Protein 5NX5 (pdb70)

Radius of gyration: 23.82 Å; Cα contacts (8 Å, |Δi|>4): 743; chains: 2; bounding box: 53×67×58 Å

Secondary structure (DSSP, 8-state):
---TTHHHHHHHHHHHHHHTTSS-SHHHHHHHHHHTGGGHHHHHSTT--HHHHHHHHHHHHHHHHHHHHH--HHHHHHHHHHHHHHHHH-PPP-TTS-HHHHHHHHHHHHHHTT--HHHHHHHHHHHHHHHTHHHHHHHHHHH-PPPPHHHHHHHHHHHT-HHHHHHHHHHHHT----HHHHTSHHHHHHHHHHHHHHHHHHHHHHHHHHHH----HHHHHHHHH---HHHHHHHHHHHHHHHHHHHHHHHHTHHHHHHHHT--HHHHHHHHHHHHHHHHHHHHHH-/-----SS-----TTHHHHHHHHHHHHHHTT----GGG-GGGHHHHHSTT--HHHHHHHHHHHHHHHHHHHHH--HHHHHHHHHHHHHHHHHT---TTS-HHHHHHHHHHHHHHTT--HHHHHHHHHHHHHHHTHHHHHHHHHHH-PPPPHHHHHHHHHHHT-HHHHHHHHHHHHT----HHHHTSHHHHHHHHHHHHHHHHHHHHHHHHHHHHHT---HHHHHHHH---HHHHHHHHHHHHHHH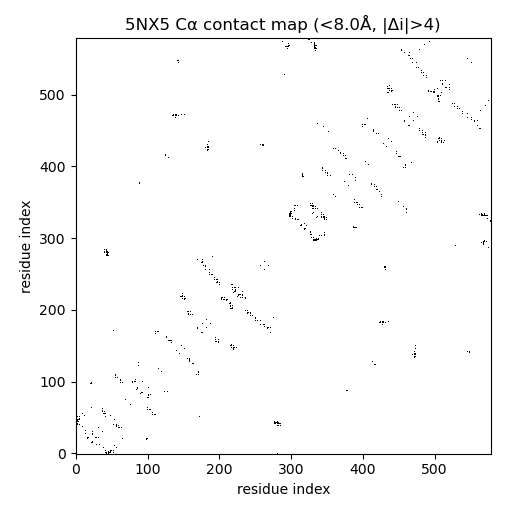HHHHHHHHTTHHHHHHHHT--HHHHHHHHHHHHHHHHHHHHHHH----

B-factor: mean 42.82, std 16.66, range [21.72, 228.96]

GO terms:
  GO:0000287 magnesium ion binding (F, IDA)
  GO:0045338 farnesyl diphosphate metabolic process (P, IDA)
  GO:0034008 R-linalool synthase activity (F, IDA)
  GO:0033383 geranyl diphosphate metabolic process (P, IDA)

InterPro domains:
  IPR008949 Isoprenoid synthase domain superfamily [G3DSA:1.10.600.10] (1-309)
  IPR008949 Isoprenoid synthase domain superfamily [SSF48576] (5-303)
  IPR034686 Terpene cyclase-like 2 [SFLDG01020] (6-313)

Structure (mmCIF, N/CA/C/O backbone):
data_5NX5
#
_entry.id   5NX5
#
_cell.length_a   139.370
_cell.length_b   139.370
_cell.length_c   86.060
_cell.angle_alpha   90.00
_cell.angle_beta   90.00
_cell.angle_gamma   90.00
#
_symmetry.space_group_name_H-M   'I 4'
#
loop_
_entity.id
_entity.type
_entity.pdbx_description
1 polymer 'Pentalenene synthase'
2 non-polymer 'MAGNESIUM ION'
3 non-polymer '(2Z)-2-fluoro-3,7-dimethylocta-2,6-dien-1-yl trihydrogen diphosphate'
4 non-polymer 'CHLORIDE ION'
5 non-polymer GLYCEROL
6 non-polymer 'PHOSPHATE ION'
7 water water
#
loop_
_atom_site.group_PDB
_atom_site.id
_atom_site.type_symbol
_atom_site.label_atom_id
_atom_site.label_alt_id
_atom_site.label_comp_id
_atom_site.label_asym_id
_atom_site.label_entity_id
_atom_site.label_seq_id
_atom_site.pdbx_PDB_ins_code
_atom_site.Cartn_x
_atom_site.Cartn_y
_atom_site.Cartn_z
_atom_site.occupancy
_atom_site.B_iso_or_equiv
_atom_site.auth_seq_id
_atom_site.auth_comp_id
_atom_site.auth_asym_id
_atom_site.auth_atom_id
_atom_site.pdbx_PDB_model_num
ATOM 1 N N . ARG A 1 13 ? -36.242 -40.869 -25.453 1.00 87.89 13 ARG A N 1
ATOM 2 C CA . ARG A 1 13 ? -34.841 -41.253 -25.541 1.00 82.03 13 ARG A CA 1
ATOM 3 C C . ARG A 1 13 ? -34.001 -40.477 -24.533 1.00 72.62 13 ARG A C 1
ATOM 4 O O . ARG A 1 13 ? -34.323 -39.333 -24.197 1.00 69.64 13 ARG A O 1
ATOM 6 N N . VAL A 1 14 ? -32.930 -41.108 -24.044 1.00 64.03 14 VAL A N 1
ATOM 7 C CA . VAL A 1 14 ? -31.949 -40.461 -23.176 1.00 58.42 14 VAL A CA 1
ATOM 8 C C . VAL A 1 14 ? -30.555 -40.821 -23.683 1.00 55.42 14 VAL A C 1
ATOM 9 O O . VAL A 1 14 ? -30.329 -41.912 -24.213 1.00 59.59 14 VAL A O 1
ATOM 11 N N . SER A 1 15 ? -29.623 -39.885 -23.566 1.00 49.96 15 SER A N 1
ATOM 12 C CA . SER A 1 15 ? -28.277 -40.172 -24.051 1.00 53.70 15 SER A CA 1
ATOM 13 C C . SER A 1 15 ? -27.686 -41.384 -23.319 1.00 55.47 15 SER A C 1
ATOM 14 O O . SER A 1 15 ? -27.823 -41.496 -22.095 1.00 53.47 15 SER A O 1
ATOM 17 N N . PRO A 1 16 ? -26.988 -42.289 -24.016 1.00 57.63 16 PRO A N 1
ATOM 18 C CA . PRO A 1 16 ? -26.375 -43.431 -23.307 1.00 59.94 16 PRO A CA 1
ATOM 19 C C . PRO A 1 16 ? -25.168 -43.046 -22.439 1.00 55.92 16 PRO A C 1
ATOM 20 O O . PRO A 1 16 ? -24.704 -43.872 -21.643 1.00 55.04 16 PRO A O 1
ATOM 24 N N . ASP A 1 17 ? -24.665 -41.821 -22.537 1.00 46.64 17 ASP 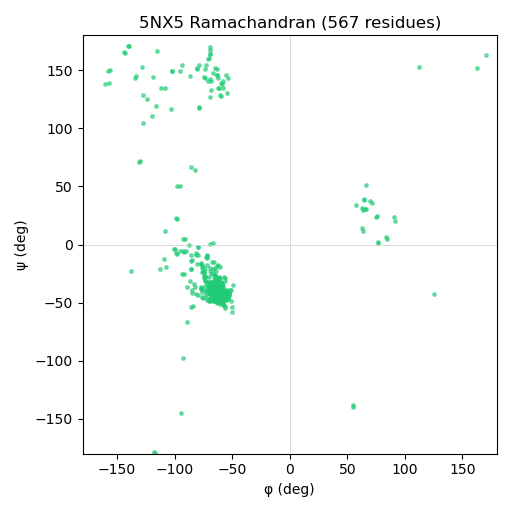A N 1
ATOM 25 C CA . ASP A 1 17 ? -23.469 -41.426 -21.792 1.00 44.41 17 ASP A CA 1
ATOM 26 C C . ASP A 1 17 ? -23.815 -40.667 -20.501 1.00 40.57 17 ASP A C 1
ATOM 27 O O . ASP A 1 17 ? -22.969 -39.950 -19.952 1.00 38.98 17 ASP A O 1
ATOM 32 N N . LEU A 1 18 ? -25.039 -40.835 -19.985 1.00 42.74 18 LEU A N 1
ATOM 33 C CA . LEU A 1 18 ? -25.502 -40.003 -18.879 1.00 41.10 18 LEU A CA 1
ATOM 34 C C . LEU A 1 18 ? -24.714 -40.256 -17.582 1.00 38.06 18 LEU A C 1
ATOM 35 O O . LEU A 1 18 ? -24.459 -39.324 -16.824 1.00 33.35 18 LEU A O 1
ATOM 40 N N . ALA A 1 19 ? -24.362 -41.502 -17.271 1.00 39.35 19 ALA A N 1
ATOM 41 C CA . ALA A 1 19 ? -23.733 -41.767 -15.971 1.00 40.58 19 ALA A CA 1
ATOM 42 C C . ALA A 1 19 ? -22.427 -40.988 -15.797 1.00 41.46 19 ALA A C 1
ATOM 43 O O . ALA A 1 19 ? -22.195 -40.353 -14.755 1.00 37.89 19 ALA A O 1
ATOM 45 N N . ARG A 1 20 ? -21.535 -41.055 -16.795 1.00 40.64 20 ARG A N 1
ATOM 46 C CA . ARG A 1 20 ? -20.289 -40.304 -16.711 1.00 37.43 20 ARG A CA 1
ATOM 47 C C . ARG A 1 20 ? -20.569 -38.809 -16.701 1.00 36.50 20 ARG A C 1
ATOM 48 O O . ARG A 1 20 ? -19.973 -38.050 -15.922 1.00 33.66 20 ARG A O 1
ATOM 56 N N . ALA A 1 21 ? -21.471 -38.365 -17.570 1.00 31.99 21 ALA A N 1
ATOM 57 C CA . ALA A 1 21 ? -21.739 -36.940 -17.675 1.00 28.90 21 ALA A CA 1
ATOM 58 C C . ALA A 1 21 ? -22.280 -36.387 -16.358 1.00 28.24 21 ALA A C 1
ATOM 59 O O . ALA A 1 21 ? -21.940 -35.268 -15.956 1.00 28.04 21 ALA A O 1
ATOM 61 N N . ARG A 1 22 ? -23.151 -37.141 -15.692 1.00 31.51 22 ARG A N 1
ATOM 62 C CA . ARG A 1 22 ? -23.715 -36.660 -14.433 1.00 32.68 22 ARG A CA 1
ATOM 63 C C . ARG A 1 22 ? -22.619 -36.451 -13.399 1.00 33.07 22 ARG A C 1
ATOM 64 O O . ARG A 1 22 ? -22.564 -35.407 -12.729 1.00 31.23 22 ARG A O 1
ATOM 72 N N . ALA A 1 23 ? -21.738 -37.443 -13.250 1.00 32.37 23 ALA A N 1
ATOM 73 C CA . ALA A 1 23 ? -20.690 -37.340 -12.240 1.00 33.51 23 ALA A CA 1
ATOM 74 C C . ALA A 1 23 ? -19.746 -36.189 -12.551 1.00 35.07 23 ALA A C 1
ATOM 75 O O . ALA A 1 23 ? -19.277 -35.486 -11.644 1.00 32.35 23 ALA A O 1
ATOM 77 N N . ARG A 1 24 ? -19.412 -36.012 -13.827 1.00 31.88 24 ARG A N 1
ATOM 78 C CA . ARG A 1 24 ? -18.565 -34.896 -14.220 1.00 31.47 24 ARG A CA 1
ATOM 79 C C . ARG A 1 24 ? -19.233 -33.558 -13.892 1.00 31.17 24 ARG A C 1
ATOM 80 O O . ARG A 1 24 ? -18.599 -32.648 -13.354 1.00 32.25 24 ARG A O 1
ATOM 88 N N . HIS A 1 25 ? -20.510 -33.420 -14.213 1.00 26.62 25 HIS A N 1
ATOM 89 C CA . HIS A 1 25 ? -21.192 -32.147 -13.986 1.00 28.69 25 HIS A CA 1
ATOM 90 C C . HIS A 1 25 ? -21.284 -31.799 -12.495 1.00 29.02 25 HIS A C 1
ATOM 91 O O . HIS A 1 25 ? -21.124 -30.639 -12.107 1.00 28.68 25 HIS A O 1
ATOM 98 N N . LEU A 1 26 ? -21.501 -32.789 -11.637 1.00 32.08 26 LEU A N 1
ATOM 99 C CA . LEU A 1 26 ? -21.496 -32.505 -10.207 1.00 34.89 26 LEU A CA 1
ATOM 100 C C . LEU A 1 26 ? -20.135 -31.992 -9.748 1.00 38.81 26 LEU A C 1
ATOM 101 O O . LEU A 1 26 ? -20.062 -31.129 -8.865 1.00 38.25 26 LEU A O 1
ATOM 106 N N . ASP A 1 27 ? -19.037 -32.511 -10.322 1.00 36.10 27 ASP A N 1
ATOM 107 C CA . ASP A 1 27 ? -17.724 -31.952 -10.008 1.00 37.35 27 ASP A CA 1
ATOM 108 C C . ASP A 1 27 ? -17.577 -30.542 -10.565 1.00 34.44 27 ASP A C 1
ATOM 109 O O . ASP A 1 27 ? -16.955 -29.684 -9.932 1.00 37.29 27 ASP A O 1
ATOM 114 N N . TRP A 1 28 ? -18.132 -30.296 -11.748 1.00 32.01 28 TRP A N 1
ATOM 115 C CA . TRP A 1 28 ? -17.996 -28.994 -12.402 1.00 32.02 28 TRP A CA 1
ATOM 116 C C . TRP A 1 28 ? -18.693 -27.887 -11.605 1.00 32.86 28 TRP A C 1
ATOM 117 O O . TRP A 1 28 ? -18.117 -26.808 -11.409 1.00 34.71 28 TRP A O 1
ATOM 128 N N . VAL A 1 29 ? -19.912 -28.137 -11.106 1.00 31.77 29 VAL A N 1
ATOM 129 C CA . VAL A 1 29 ? -20.594 -27.106 -10.307 1.00 30.03 29 VAL A CA 1
ATOM 130 C C . VAL A 1 29 ? -19.840 -26.843 -9.017 1.00 34.49 29 VAL A C 1
ATOM 131 O O . VAL A 1 29 ? -19.833 -25.714 -8.511 1.00 36.09 29 VAL A O 1
ATOM 135 N N . HIS A 1 30 ? -19.185 -27.861 -8.463 1.00 36.15 30 HIS A N 1
ATOM 136 C CA . HIS A 1 30 ? -18.333 -27.637 -7.309 1.00 36.40 30 HIS A CA 1
ATOM 137 C C . HIS A 1 30 ? -17.113 -26.802 -7.678 1.00 40.17 30 HIS A C 1
ATOM 138 O O . HIS A 1 30 ? -16.738 -25.870 -6.952 1.00 41.64 30 HIS A O 1
ATOM 145 N N . ALA A 1 31 ? -16.457 -27.149 -8.787 1.00 41.04 31 ALA A N 1
ATOM 146 C CA . ALA A 1 31 ? -15.253 -26.448 -9.228 1.00 45.48 31 ALA A CA 1
ATOM 147 C C . ALA A 1 31 ? -15.532 -25.007 -9.655 1.00 44.07 31 ALA A C 1
ATOM 148 O O . ALA A 1 31 ? -14.654 -24.146 -9.526 1.00 44.74 31 ALA A O 1
ATOM 150 N N . MET A 1 32 ? -16.709 -24.738 -10.205 1.00 35.12 32 MET A N 1
ATOM 151 C CA . MET A 1 32 ? -17.134 -23.388 -10.549 1.00 37.44 32 MET A CA 1
ATOM 152 C C . MET A 1 32 ? -17.640 -22.611 -9.339 1.00 37.19 32 MET A C 1
ATOM 153 O O . MET A 1 32 ? -17.986 -21.439 -9.483 1.00 38.18 32 MET A O 1
ATOM 158 N N . ASP A 1 33 ? -17.677 -23.237 -8.167 1.00 34.03 33 ASP A N 1
ATOM 159 C CA . ASP A 1 33 ? -18.119 -22.599 -6.923 1.00 37.75 33 ASP A CA 1
ATOM 160 C C . ASP A 1 33 ? -19.588 -22.188 -6.999 1.00 36.78 33 ASP A C 1
ATOM 161 O O . ASP A 1 33 ? -19.996 -21.195 -6.384 1.00 39.11 33 ASP A O 1
ATOM 166 N N . LEU A 1 34 ? -20.375 -22.939 -7.776 1.00 35.50 34 LEU A N 1
ATOM 167 C CA . LEU A 1 34 ? -21.812 -22.706 -7.898 1.00 36.63 34 LEU A CA 1
ATOM 168 C C . LEU A 1 34 ? -22.624 -23.463 -6.852 1.00 37.56 34 LEU A C 1
ATOM 169 O O . LEU A 1 34 ? -23.665 -22.982 -6.396 1.00 38.65 34 LEU A O 1
ATOM 174 N N . VAL A 1 35 ? -22.192 -24.669 -6.512 1.00 38.63 35 VAL A N 1
ATOM 175 C CA . VAL A 1 35 ? -22.893 -25.528 -5.557 1.00 38.43 35 VAL A CA 1
ATOM 176 C C . VAL A 1 35 ? -21.843 -25.928 -4.536 1.00 43.34 35 VAL A C 1
ATOM 177 O O . VAL A 1 35 ? -20.965 -26.738 -4.845 1.00 47.17 35 VAL A O 1
ATOM 181 N N . ARG A 1 36 ? -21.904 -25.327 -3.350 1.00 45.24 36 ARG A N 1
ATOM 182 C CA . ARG A 1 36 ? -20.887 -25.444 -2.307 1.00 55.04 36 ARG A CA 1
ATOM 183 C C . ARG A 1 36 ? -21.466 -26.113 -1.072 1.00 56.19 36 ARG A C 1
ATOM 184 O O . ARG A 1 36 ? -22.364 -25.557 -0.425 1.00 59.09 36 ARG A O 1
ATOM 186 N N . GLY A 1 37 ? -20.904 -27.243 -0.693 1.00 59.51 37 GLY A N 1
ATOM 187 C CA . GLY A 1 37 ? -21.282 -27.799 0.596 1.00 64.30 37 GLY A CA 1
ATOM 188 C C . GLY A 1 37 ? -22.064 -29.090 0.431 1.00 65.87 37 GLY A C 1
ATOM 189 O O . GLY A 1 37 ? -22.733 -29.321 -0.587 1.00 61.11 37 GLY A O 1
ATOM 190 N N . GLU A 1 38 ? -21.977 -29.951 1.448 1.00 72.19 38 GLU A N 1
ATOM 191 C CA . GLU A 1 38 ? -22.606 -31.264 1.350 1.00 67.23 38 GLU A CA 1
ATOM 192 C C . GLU A 1 38 ? -24.108 -31.135 1.142 1.00 59.24 38 GLU A C 1
ATOM 193 O O . GLU A 1 38 ? -24.678 -31.821 0.288 1.00 53.98 38 GLU A O 1
ATOM 196 N N . GLU A 1 39 ? -24.764 -30.251 1.895 1.00 54.75 39 GLU A N 1
ATOM 197 C CA . GLU A 1 39 ? -26.213 -30.129 1.772 1.00 60.25 39 GLU A CA 1
ATOM 198 C C . GLU A 1 39 ? -26.611 -29.635 0.384 1.00 52.58 39 GLU A C 1
ATOM 199 O O . GLU A 1 39 ? -27.465 -30.240 -0.281 1.00 51.10 39 GLU A O 1
ATOM 205 N N . ALA A 1 40 ? -25.971 -28.557 -0.099 1.00 52.81 40 ALA A N 1
ATOM 206 C CA . ALA A 1 40 ? -26.293 -28.042 -1.424 1.00 48.82 40 ALA A CA 1
ATOM 207 C C . ALA A 1 40 ? -26.017 -29.074 -2.505 1.00 46.39 40 ALA A C 1
ATOM 208 O O . ALA A 1 40 ? -26.789 -29.194 -3.467 1.00 38.79 40 ALA A O 1
ATOM 210 N N . ARG A 1 41 ? -24.910 -29.818 -2.383 1.00 45.55 41 ARG A N 1
ATOM 211 C CA . ARG A 1 41 ? -24.605 -30.824 -3.398 1.00 42.40 41 ARG A CA 1
ATOM 212 C C . ARG A 1 41 ? -25.697 -31.887 -3.442 1.00 39.40 41 ARG A C 1
ATOM 213 O O . ARG A 1 41 ? -26.162 -32.269 -4.530 1.00 39.52 41 ARG A O 1
ATOM 216 N N . ARG A 1 42 ? -26.124 -32.356 -2.267 1.00 43.63 42 ARG A N 1
ATOM 217 C CA . ARG A 1 42 ? -27.185 -33.358 -2.195 1.00 45.40 42 ARG A CA 1
ATOM 218 C C . ARG A 1 42 ? -28.493 -32.813 -2.768 1.00 44.32 42 ARG A C 1
ATOM 219 O O . ARG A 1 42 ? -29.131 -33.467 -3.596 1.00 41.50 42 ARG A O 1
ATOM 227 N N . ARG A 1 43 ? -28.891 -31.600 -2.357 1.00 41.45 43 ARG A N 1
ATOM 228 C CA . ARG A 1 43 ? -30.089 -30.979 -2.923 1.00 39.71 43 ARG A CA 1
ATOM 229 C C . ARG A 1 43 ? -30.007 -30.894 -4.444 1.00 37.37 43 ARG A C 1
ATOM 230 O O . ARG A 1 43 ? -30.972 -31.220 -5.153 1.00 35.80 43 ARG A O 1
ATOM 232 N N . TYR A 1 44 ? -28.871 -30.423 -4.964 1.00 32.46 44 TYR A N 1
ATOM 233 C CA . TYR A 1 44 ? -28.724 -30.263 -6.400 1.00 31.43 44 TYR A CA 1
ATOM 234 C C . TYR A 1 44 ? -28.799 -31.620 -7.107 1.00 34.37 44 TYR A C 1
ATOM 235 O O . TYR A 1 44 ? -29.497 -31.764 -8.123 1.00 32.95 44 TYR A O 1
ATOM 244 N N . GLU A 1 45 ? -28.137 -32.639 -6.556 1.00 36.24 45 GLU A N 1
ATOM 245 C CA . GLU A 1 45 ? -28.206 -33.958 -7.178 1.00 37.79 45 GLU A CA 1
ATOM 246 C C . GLU A 1 45 ? -29.643 -34.499 -7.134 1.00 38.01 45 GLU A C 1
ATOM 247 O O . GLU A 1 45 ? -30.138 -35.052 -8.125 1.00 37.29 45 GLU A O 1
ATOM 253 N N . PHE A 1 46 ? -30.342 -34.313 -6.009 1.00 34.73 46 PHE A N 1
ATOM 254 C CA . PHE A 1 46 ? -31.715 -34.814 -5.903 1.00 33.29 46 PHE A CA 1
ATOM 255 C C . PHE A 1 46 ? -32.625 -34.165 -6.933 1.00 35.15 46 PHE A C 1
ATOM 256 O O . PHE A 1 46 ? -33.610 -34.786 -7.356 1.00 40.50 46 PHE A O 1
ATOM 264 N N . SER A 1 47 ? -32.322 -32.929 -7.340 1.00 43.36 47 SER A N 1
ATOM 265 C CA . SER A 1 47 ? -33.174 -32.178 -8.260 1.00 41.03 47 SER A CA 1
ATOM 266 C C . SER A 1 47 ? -33.175 -32.750 -9.669 1.00 40.70 47 SER A C 1
ATOM 267 O O . SER A 1 47 ? -34.088 -32.436 -10.441 1.00 38.48 47 SER A O 1
ATOM 270 N N . CYS A 1 48 ? -32.163 -33.549 -10.029 1.00 41.90 48 CYS A N 1
ATOM 271 C CA . CYS A 1 48 ? -31.985 -34.162 -11.343 1.00 38.03 48 CYS A CA 1
ATOM 272 C C . CYS A 1 48 ? -31.806 -33.146 -12.442 1.00 39.33 48 CYS A C 1
ATOM 273 O O . CYS A 1 48 ? -31.912 -33.496 -13.625 1.00 36.12 48 CYS A O 1
ATOM 276 N N . VAL A 1 49 ? -31.540 -31.892 -12.080 1.00 37.97 49 VAL A N 1
ATOM 277 C CA . VAL A 1 49 ? -31.116 -30.918 -13.076 1.00 40.60 49 VAL A CA 1
ATOM 278 C C . VAL A 1 49 ? -29.874 -31.412 -13.803 1.00 37.79 49 VAL A C 1
ATOM 279 O O . VAL A 1 49 ? -29.666 -31.084 -14.968 1.00 38.30 49 VAL A O 1
ATOM 283 N N . ALA A 1 50 ? -29.036 -32.218 -13.144 1.00 51.42 50 ALA A N 1
ATOM 284 C CA . ALA A 1 50 ? -27.832 -32.731 -13.806 1.00 55.96 50 ALA A CA 1
ATOM 285 C C . ALA A 1 50 ? -28.138 -33.743 -14.917 1.00 52.32 50 ALA A C 1
ATOM 286 O O . ALA A 1 50 ? -27.196 -34.283 -15.506 1.00 50.14 50 ALA A O 1
ATOM 288 N N . ASP A 1 51 ? -29.415 -34.048 -15.181 1.00 48.75 51 ASP A N 1
ATOM 289 C CA . ASP A 1 51 ? -29.805 -35.052 -16.166 1.00 44.40 51 ASP A CA 1
ATOM 290 C C . ASP A 1 51 ? -30.515 -34.476 -17.382 1.00 42.09 51 ASP A C 1
ATOM 291 O O . ASP A 1 51 ? -30.564 -35.140 -18.418 1.00 40.89 51 ASP A O 1
ATOM 296 N N . ILE A 1 52 ? -31.092 -33.282 -17.274 1.00 39.37 52 ILE A N 1
ATOM 297 C CA . ILE A 1 52 ? -31.959 -32.812 -18.340 1.00 41.19 52 ILE A CA 1
ATOM 298 C C . ILE A 1 52 ? -31.207 -32.731 -19.662 1.00 37.78 52 ILE A C 1
ATOM 299 O O . ILE A 1 52 ? -31.796 -32.912 -20.732 1.00 37.57 52 ILE A O 1
ATOM 304 N N . GLY A 1 53 ? -29.914 -32.423 -19.625 1.00 34.90 53 GLY A N 1
ATOM 305 C CA . GLY A 1 53 ? -29.177 -32.310 -20.876 1.00 34.61 53 GLY A CA 1
ATOM 306 C C . GLY A 1 53 ? -29.219 -33.606 -21.665 1.00 34.73 53 GLY A C 1
ATOM 307 O O . GLY A 1 53 ? -29.222 -33.591 -22.893 1.00 34.64 53 GLY A O 1
ATOM 308 N N . ALA A 1 54 ? -29.245 -34.749 -20.971 1.00 30.81 54 ALA A N 1
ATOM 309 C CA . ALA A 1 54 ? -29.293 -36.027 -21.657 1.00 29.72 54 ALA A CA 1
ATOM 310 C C . ALA A 1 54 ? -30.676 -36.348 -22.204 1.00 32.86 54 ALA A C 1
ATOM 311 O O . ALA A 1 54 ? -30.792 -37.160 -23.127 1.00 35.24 54 ALA A O 1
ATOM 313 N N . TYR A 1 55 ? -31.730 -35.762 -21.632 1.00 32.90 55 TYR A N 1
ATOM 314 C CA . TYR A 1 55 ? -33.077 -35.956 -22.167 1.00 35.04 55 TYR A CA 1
ATOM 315 C C . TYR A 1 55 ? -33.331 -35.028 -23.359 1.00 30.24 55 TYR A C 1
ATOM 316 O O . TYR A 1 55 ? -33.994 -35.415 -24.333 1.00 31.84 55 TYR A O 1
ATOM 325 N N . GLY A 1 56 ? -32.896 -33.788 -23.231 1.00 30.39 56 GLY A N 1
ATOM 326 C CA . GLY A 1 56 ? -33.134 -32.769 -24.254 1.00 33.15 56 GLY A CA 1
ATOM 327 C C . GLY A 1 56 ? -32.279 -32.922 -25.495 1.00 29.93 56 GLY A C 1
ATOM 328 O O . GLY A 1 56 ? -32.687 -32.470 -26.574 1.00 29.64 56 GLY A O 1
ATOM 329 N N . TYR A 1 57 ? -31.125 -33.581 -25.370 1.00 27.43 57 TYR A N 1
ATOM 330 C CA . TYR A 1 57 ? -30.210 -33.818 -26.482 1.00 29.61 57 TYR A CA 1
ATOM 331 C C . TYR A 1 57 ? -29.846 -35.300 -26.486 1.00 26.85 57 TYR A C 1
ATOM 332 O O . TYR A 1 57 ? -28.716 -35.667 -26.153 1.00 28.21 57 TYR A O 1
ATOM 341 N N . PRO A 1 58 ? -30.788 -36.167 -26.862 1.00 29.84 58 PRO A N 1
ATOM 342 C CA . PRO A 1 58 ? -30.633 -37.599 -26.572 1.00 31.97 58 PRO A CA 1
ATOM 343 C C . PRO A 1 58 ? -29.586 -38.283 -27.431 1.00 33.93 58 PRO A C 1
ATOM 344 O O . PRO A 1 58 ? -29.253 -39.430 -27.159 1.00 30.24 58 PRO A O 1
ATOM 348 N N . HIS A 1 59 ? -29.082 -37.638 -28.469 1.00 30.49 59 HIS A N 1
ATOM 349 C CA . HIS A 1 59 ? -28.025 -38.235 -29.268 1.00 32.39 59 HIS A CA 1
ATOM 350 C C . HIS A 1 59 ? -26.643 -37.716 -28.885 1.00 31.89 59 HIS A C 1
ATOM 351 O O . HIS A 1 59 ? -25.648 -38.273 -29.355 1.00 33.15 59 HIS A O 1
ATOM 358 N N . ALA A 1 60 ? -26.562 -36.714 -28.011 1.00 29.94 60 ALA A N 1
ATOM 359 C CA . ALA A 1 60 ? -25.264 -36.193 -27.596 1.00 29.72 60 ALA A CA 1
ATOM 360 C C . ALA A 1 60 ? -24.575 -37.171 -26.649 1.00 32.57 60 ALA A C 1
ATOM 361 O O . ALA A 1 60 ? -25.215 -37.838 -25.827 1.00 29.43 60 ALA A O 1
ATOM 363 N N . THR A 1 61 ? -23.250 -37.264 -26.775 1.00 30.34 61 THR A N 1
ATOM 364 C CA . THR A 1 61 ? -22.419 -38.079 -25.917 1.00 28.19 61 THR A CA 1
ATOM 365 C C . THR A 1 61 ? -21.145 -37.306 -25.625 1.00 29.37 61 THR A C 1
ATOM 366 O O . THR A 1 61 ? -20.881 -36.272 -26.221 1.00 26.70 61 THR A O 1
ATOM 370 N N . GLY A 1 62 ? -20.356 -37.822 -24.704 1.00 28.12 62 GLY A N 1
ATOM 371 C CA . GLY A 1 62 ? -19.028 -37.265 -24.447 1.00 30.48 62 GLY A CA 1
ATOM 372 C C . GLY A 1 62 ? -19.049 -35.774 -24.122 1.00 26.80 62 GLY A C 1
ATOM 373 O O . GLY A 1 62 ? -19.907 -35.281 -23.372 1.00 27.08 62 GLY A O 1
ATOM 374 N N . ALA A 1 63 ? -18.060 -35.048 -24.676 1.00 27.66 63 ALA A N 1
ATOM 375 C CA . ALA A 1 63 ? -17.906 -33.611 -24.404 1.00 22.98 63 ALA A CA 1
ATOM 376 C C . ALA A 1 63 ? -19.113 -32.794 -24.867 1.00 26.27 63 ALA A C 1
ATOM 377 O O . ALA A 1 63 ? -19.451 -31.778 -24.241 1.00 26.26 63 ALA A O 1
ATOM 379 N N . ASP A 1 64 ? -19.743 -33.191 -25.967 1.00 26.12 64 ASP A N 1
ATOM 380 C CA . ASP A 1 64 ? -20.960 -32.512 -26.414 1.00 26.01 64 ASP A CA 1
ATOM 381 C C . ASP A 1 64 ? -22.053 -32.633 -25.363 1.00 26.19 64 ASP A C 1
ATOM 382 O O . ASP A 1 64 ? -22.717 -31.659 -25.035 1.00 24.37 64 ASP A O 1
ATOM 387 N N . LEU A 1 65 ? -22.261 -33.840 -24.834 1.00 26.38 65 LEU A N 1
ATOM 388 C CA . LEU A 1 65 ? -23.250 -34.028 -23.778 1.00 24.74 65 LEU A CA 1
ATOM 389 C C . LEU A 1 65 ? -22.873 -33.232 -22.523 1.00 27.93 65 LEU A C 1
ATOM 390 O O . LEU A 1 65 ? -23.734 -32.609 -21.876 1.00 26.37 65 LEU A O 1
ATOM 395 N N . ASP A 1 66 ? -21.589 -33.219 -22.162 1.00 23.71 66 ASP A N 1
ATOM 396 C CA . ASP A 1 66 ? -21.162 -32.422 -21.011 1.00 26.31 66 ASP A CA 1
ATOM 397 C C . ASP A 1 66 ? -21.580 -30.964 -21.160 1.00 24.64 66 ASP A C 1
ATOM 398 O O . ASP A 1 66 ? -21.961 -30.310 -20.178 1.00 25.75 66 ASP A O 1
ATOM 403 N N . LEU A 1 67 ? -21.414 -30.418 -22.359 1.00 23.08 67 LEU A N 1
ATOM 404 C CA . LEU A 1 67 ? -21.777 -29.039 -22.611 1.00 24.75 67 LEU A CA 1
ATOM 405 C C . LEU A 1 67 ? -23.269 -28.835 -22.426 1.00 26.25 67 LEU A C 1
ATOM 406 O O . LEU A 1 67 ? -23.693 -27.845 -21.806 1.00 25.40 67 LEU A O 1
ATOM 411 N N . CYS A 1 68 ? -24.081 -29.758 -22.950 1.00 24.97 68 CYS A N 1
ATOM 412 C CA . CYS A 1 68 ? -25.529 -29.648 -22.770 1.00 22.86 68 CYS A CA 1
ATOM 413 C C . CYS A 1 68 ? -25.891 -29.698 -21.306 1.00 23.82 68 CYS A C 1
ATOM 414 O O . CYS A 1 68 ? -26.706 -28.905 -20.822 1.00 25.22 68 CYS A O 1
ATOM 417 N N . VAL A 1 69 ? -25.301 -30.643 -20.579 1.00 25.37 69 VAL A N 1
ATOM 418 C CA . VAL A 1 69 ? -25.612 -30.782 -19.165 1.00 23.28 69 VAL A CA 1
ATOM 419 C C . VAL A 1 69 ? -25.176 -29.535 -18.407 1.00 24.82 69 VAL A C 1
ATOM 420 O O . VAL A 1 69 ? -25.920 -29.016 -17.561 1.00 24.57 69 VAL A O 1
ATOM 424 N N . ASP A 1 70 ? -23.967 -29.019 -18.706 1.00 24.63 70 ASP A N 1
ATOM 425 C CA . ASP A 1 70 ? -23.482 -27.849 -17.989 1.00 24.70 70 ASP A CA 1
ATOM 426 C C . ASP A 1 70 ? -24.358 -26.629 -18.267 1.00 22.46 70 ASP A C 1
ATOM 427 O O . ASP A 1 70 ? -24.661 -25.849 -17.345 1.00 23.89 70 ASP A O 1
ATOM 432 N N . VAL A 1 71 ? -24.736 -26.418 -19.522 1.00 24.38 71 VAL A N 1
ATOM 433 C CA . VAL A 1 71 ? -25.519 -25.233 -19.864 1.00 23.92 71 VAL A CA 1
ATOM 434 C C . VAL A 1 71 ? -26.890 -25.314 -19.208 1.00 23.57 71 VAL A C 1
ATOM 435 O O . VAL A 1 71 ? -27.384 -24.332 -18.635 1.00 24.36 71 VAL A O 1
ATOM 439 N N . LEU A 1 72 ? -27.550 -26.468 -19.315 1.00 25.44 72 LEU A N 1
ATOM 440 C CA . LEU A 1 72 ? -28.854 -26.605 -18.676 1.00 24.57 72 LEU A CA 1
ATOM 441 C C . LEU A 1 72 ? -28.749 -26.360 -17.177 1.00 25.53 72 LEU A C 1
ATOM 442 O O . LEU A 1 72 ? -29.569 -25.637 -16.583 1.00 26.15 72 LEU A O 1
ATOM 447 N N . GLY A 1 73 ? -27.758 -26.970 -16.535 1.00 25.75 73 GLY A N 1
ATOM 448 C CA . GLY A 1 73 ? -27.607 -26.782 -15.103 1.00 22.53 73 GLY A CA 1
ATOM 449 C C . GLY A 1 73 ? -27.333 -25.325 -14.755 1.00 23.72 73 GLY A C 1
ATOM 450 O O . GLY A 1 73 ? -27.908 -24.775 -13.804 1.00 25.52 73 GLY A O 1
ATOM 451 N N . TRP A 1 74 ? -26.512 -24.666 -15.573 1.00 22.96 74 TRP A N 1
ATOM 452 C CA . TRP A 1 74 ? -26.263 -23.233 -15.407 1.00 24.31 74 TRP A CA 1
ATOM 453 C C . TRP A 1 74 ? -27.568 -22.429 -15.441 1.00 23.83 74 TRP A C 1
ATOM 454 O O . TRP A 1 74 ? -27.770 -21.522 -14.614 1.00 26.67 74 TRP A O 1
ATOM 465 N N . THR A 1 75 ? -28.476 -22.733 -16.381 1.00 27.36 75 THR A N 1
ATOM 466 C CA . THR A 1 75 ? -29.711 -21.935 -16.427 1.00 26.53 75 THR A CA 1
ATOM 467 C C . THR A 1 75 ? -30.532 -22.145 -15.169 1.00 27.97 75 THR A C 1
ATOM 468 O O . THR A 1 75 ? -31.210 -21.217 -14.698 1.00 25.12 75 THR A O 1
ATOM 472 N N . PHE A 1 76 ? -30.499 -23.351 -14.590 1.00 25.00 76 PHE A N 1
ATOM 473 C CA . PHE A 1 76 ? -31.230 -23.557 -13.336 1.00 29.87 76 PHE A CA 1
ATOM 474 C C . PHE A 1 76 ? -30.588 -22.798 -12.194 1.00 27.47 76 PHE A C 1
ATOM 475 O O . PHE A 1 76 ? -31.274 -22.240 -11.306 1.00 31.30 76 PHE A O 1
ATOM 483 N N . LEU A 1 77 ? -29.271 -22.804 -12.161 1.00 25.77 77 LEU A N 1
ATOM 484 C CA . LEU A 1 77 ? -28.583 -22.130 -11.080 1.00 30.15 77 LEU A CA 1
ATOM 485 C C . LEU A 1 77 ? -28.691 -20.609 -11.209 1.00 28.33 77 LEU A C 1
ATOM 486 O O . LEU A 1 77 ? -28.794 -19.905 -10.195 1.00 32.11 77 LEU A O 1
ATOM 491 N N . PHE A 1 78 ? -28.735 -20.108 -12.431 1.00 26.89 78 PHE A N 1
ATOM 492 C CA . PHE A 1 78 ? -28.981 -18.685 -12.661 1.00 28.29 78 PHE A CA 1
ATOM 493 C C . PHE A 1 78 ? -30.369 -18.292 -12.160 1.00 28.96 78 PHE A C 1
ATOM 494 O O . PHE A 1 78 ? -30.541 -17.302 -11.415 1.00 30.87 78 PHE A O 1
ATOM 502 N N . ASP A 1 79 ? -31.373 -19.079 -12.549 1.00 32.03 79 ASP A N 1
ATOM 503 C CA . ASP A 1 79 ? -32.745 -18.866 -12.097 1.00 32.96 79 ASP A CA 1
ATOM 504 C C . ASP A 1 79 ? -32.830 -18.828 -10.573 1.00 37.78 79 ASP A C 1
ATOM 505 O O . ASP A 1 79 ? -33.576 -18.022 -10.007 1.00 38.56 79 ASP A O 1
ATOM 510 N N . ASP A 1 80 ? -32.069 -19.689 -9.892 1.00 35.67 80 ASP A N 1
ATOM 511 C CA . ASP A 1 80 ? -32.094 -19.737 -8.427 1.00 59.55 80 ASP A CA 1
ATOM 512 C C . ASP A 1 80 ? -31.644 -18.424 -7.780 1.00 44.03 80 ASP A C 1
ATOM 513 O O . ASP A 1 80 ? -32.038 -18.127 -6.638 1.00 40.37 80 ASP A O 1
ATOM 518 N N . GLN A 1 81 ? -30.788 -17.655 -8.460 1.00 45.94 81 GLN A N 1
ATOM 519 C CA . GLN A 1 81 ? -30.334 -16.357 -7.959 1.00 49.89 81 GLN A CA 1
ATOM 520 C C . GLN A 1 81 ? -31.492 -15.434 -7.623 1.00 50.11 81 GLN A C 1
ATOM 521 O O . GLN A 1 81 ? -31.496 -14.752 -6.589 1.00 53.27 81 GLN A O 1
ATOM 527 N N . PHE A 1 82 ? -32.469 -15.359 -8.517 1.00 51.63 82 PHE A N 1
ATOM 528 C CA . PHE A 1 82 ? -33.548 -14.397 -8.368 1.00 53.52 82 PHE A CA 1
ATOM 529 C C . PHE A 1 82 ? -34.531 -14.792 -7.273 1.00 62.97 82 PHE A C 1
ATOM 530 O O . PHE A 1 82 ? -35.221 -13.916 -6.742 1.00 67.17 82 PHE A O 1
ATOM 538 N N . ASP A 1 83 ? -34.589 -16.067 -6.898 1.00 85.31 83 ASP A N 1
ATOM 539 C CA . ASP A 1 83 ? -35.513 -16.521 -5.856 1.00 90.56 83 ASP A CA 1
ATOM 540 C C . ASP A 1 83 ? -34.859 -16.576 -4.473 1.00 87.47 83 ASP A C 1
ATOM 541 O O . ASP A 1 83 ? -33.864 -15.899 -4.214 1.00 82.14 83 ASP A O 1
ATOM 546 N N . ARG A 1 88 ? -30.627 -8.863 -2.530 1.00 78.36 88 ARG A N 1
ATOM 547 C CA . ARG A 1 88 ? -29.562 -9.138 -3.487 1.00 76.19 88 ARG A CA 1
ATOM 548 C C . ARG A 1 88 ? -30.069 -9.011 -4.929 1.00 75.96 88 ARG A C 1
ATOM 549 O O . ARG A 1 88 ? -29.650 -9.750 -5.830 1.00 77.30 88 ARG A O 1
ATOM 551 N N . GLU A 1 89 ? -30.972 -8.052 -5.143 1.00 68.20 89 GLU A N 1
ATOM 552 C CA . GLU A 1 89 ? -31.478 -7.792 -6.486 1.00 64.18 89 GLU A CA 1
ATOM 553 C C . GLU A 1 89 ? -30.455 -7.020 -7.314 1.00 59.27 89 GLU A C 1
ATOM 554 O O . GLU A 1 89 ? -30.310 -7.264 -8.519 1.00 56.00 89 GLU A O 1
ATOM 556 N N . ARG A 1 90 ? -29.757 -6.069 -6.682 1.00 60.91 90 ARG A N 1
ATOM 557 C CA . ARG A 1 90 ? -28.697 -5.345 -7.374 1.00 60.36 90 ARG A CA 1
ATOM 558 C C . ARG A 1 90 ? -27.592 -6.287 -7.831 1.00 57.39 90 ARG A C 1
ATOM 559 O O . ARG A 1 90 ? -27.008 -6.079 -8.899 1.00 56.69 90 ARG A O 1
ATOM 561 N N . ASP A 1 91 ? -27.302 -7.335 -7.051 1.00 53.94 91 ASP A N 1
ATOM 562 C CA . ASP A 1 91 ? -26.287 -8.306 -7.459 1.00 53.53 91 ASP A CA 1
ATOM 563 C C . ASP A 1 91 ? -26.707 -9.033 -8.732 1.00 49.54 91 ASP A C 1
ATOM 564 O O . ASP A 1 91 ? -25.913 -9.186 -9.671 1.00 45.88 91 ASP A O 1
ATOM 569 N N . ALA A 1 92 ? -27.958 -9.497 -8.784 1.00 47.77 92 ALA A N 1
ATOM 570 C CA . ALA A 1 92 ? -28.412 -10.204 -9.975 1.00 46.43 92 ALA A CA 1
ATOM 571 C C . ALA A 1 92 ? -28.391 -9.291 -11.200 1.00 41.06 92 ALA A C 1
ATOM 572 O O . ALA A 1 92 ? -28.028 -9.728 -12.298 1.00 38.39 92 ALA A O 1
ATOM 574 N N . LEU A 1 93 ? -28.802 -8.032 -11.044 1.00 44.66 93 LEU A N 1
ATOM 575 C CA . LEU A 1 93 ? -28.750 -7.098 -12.166 1.00 48.24 93 LEU A CA 1
ATOM 576 C C . LEU A 1 93 ? -27.318 -6.837 -12.607 1.00 46.81 93 LEU A C 1
ATOM 577 O O . LEU A 1 93 ? -27.045 -6.681 -13.804 1.00 44.23 93 LEU A O 1
ATOM 582 N N . ALA A 1 94 ? -26.391 -6.760 -11.652 1.00 45.05 94 ALA A N 1
ATOM 583 C CA . ALA A 1 94 ? -24.988 -6.593 -12.013 1.00 42.33 94 ALA A CA 1
ATOM 584 C C . ALA A 1 94 ? -24.498 -7.772 -12.837 1.00 38.23 94 ALA A C 1
ATOM 585 O O . ALA A 1 94 ? -23.719 -7.601 -13.781 1.00 40.47 94 ALA A O 1
ATOM 587 N N . VAL A 1 95 ? -24.972 -8.977 -12.526 1.00 36.73 95 VAL A N 1
ATOM 588 C CA . VAL A 1 95 ? -24.579 -10.139 -13.320 1.00 34.84 95 VAL A CA 1
ATOM 589 C C . VAL A 1 95 ? -25.123 -10.043 -14.740 1.00 36.66 95 VAL A C 1
ATOM 590 O O . VAL A 1 95 ? -24.412 -10.338 -15.722 1.00 33.04 95 VAL A O 1
ATOM 594 N N . CYS A 1 96 ? -26.387 -9.624 -14.885 1.00 34.03 96 CYS A N 1
ATOM 595 C CA . CYS A 1 96 ? -26.948 -9.478 -16.217 1.00 33.64 96 CYS A CA 1
ATOM 596 C C . CYS A 1 96 ? -26.110 -8.531 -17.063 1.00 34.10 96 CYS A C 1
ATOM 597 O O . CYS A 1 96 ? -25.921 -8.772 -18.270 1.00 30.99 96 CYS A O 1
ATOM 600 N N . ALA A 1 97 ? -25.653 -7.418 -16.464 1.00 33.09 97 ALA A N 1
ATOM 601 C CA . ALA A 1 97 ? -24.863 -6.428 -17.195 1.00 34.26 97 ALA A CA 1
ATOM 602 C C . ALA A 1 97 ? -23.485 -6.976 -17.550 1.00 32.56 97 ALA A C 1
ATOM 603 O O . ALA A 1 97 ? -23.002 -6.761 -18.673 1.00 34.51 97 ALA A O 1
ATOM 605 N N . GLU A 1 98 ? -22.837 -7.693 -16.618 1.00 37.42 98 GLU A N 1
ATOM 606 C CA . GLU A 1 98 ? -21.516 -8.247 -16.921 1.00 38.46 98 GLU A CA 1
ATOM 607 C C . GLU A 1 98 ? -21.618 -9.311 -18.014 1.00 35.06 98 GLU A C 1
ATOM 608 O O . GLU A 1 98 ? -20.771 -9.361 -18.920 1.00 33.51 98 GLU A O 1
ATOM 614 N N . LEU A 1 99 ? -22.632 -10.169 -17.938 1.00 29.67 99 LEU A N 1
ATOM 615 C CA . LEU A 1 99 ? -22.834 -11.183 -18.977 1.00 31.54 99 LEU A CA 1
ATOM 616 C C . LEU A 1 99 ? -23.169 -10.553 -20.330 1.00 30.85 99 LEU A C 1
ATOM 617 O O . LEU A 1 99 ? -22.717 -11.034 -21.385 1.00 27.78 99 LEU A O 1
ATOM 622 N N . THR A 1 100 ? -23.990 -9.501 -20.323 1.00 29.79 100 THR A N 1
ATOM 623 C CA . THR A 1 100 ? -24.303 -8.823 -21.572 1.00 32.59 100 THR A CA 1
ATOM 624 C C . THR A 1 100 ? -23.024 -8.292 -22.214 1.00 31.29 100 THR A C 1
ATOM 625 O O . THR A 1 100 ? -22.827 -8.433 -23.425 1.00 32.19 100 THR A O 1
ATOM 629 N N . ASP A 1 101 ? -22.153 -7.682 -21.419 1.00 34.86 101 ASP A N 1
ATOM 630 C CA . ASP A 1 101 ? -20.925 -7.110 -21.972 1.00 37.59 101 ASP A CA 1
ATOM 631 C C . ASP A 1 101 ? -19.996 -8.197 -22.496 1.00 35.49 101 ASP A C 1
ATOM 632 O O . ASP A 1 101 ? -19.382 -8.026 -23.550 1.00 37.98 101 ASP A O 1
ATOM 637 N N . LEU A 1 102 ? -19.871 -9.302 -21.760 1.00 32.79 102 LEU A N 1
ATOM 638 C CA . LEU A 1 102 ? -19.068 -10.442 -22.194 1.00 33.94 102 LEU A CA 1
ATOM 639 C C . LEU A 1 102 ? -19.535 -10.952 -23.552 1.00 33.32 102 LEU A C 1
ATOM 640 O O . LEU A 1 102 ? -18.719 -11.238 -24.439 1.00 34.80 102 LEU A O 1
ATOM 645 N N . LEU A 1 103 ? -20.851 -11.065 -23.727 1.00 28.84 103 LEU A N 1
ATOM 646 C CA . LEU A 1 103 ? -21.404 -11.576 -24.974 1.00 27.29 103 LEU A CA 1
ATOM 647 C C . LEU A 1 103 ? -21.255 -10.563 -26.102 1.00 27.59 103 LEU A C 1
ATOM 648 O O . LEU A 1 103 ? -20.798 -10.904 -27.193 1.00 29.16 103 LEU A O 1
ATOM 653 N N . TRP A 1 104 ? -21.628 -9.298 -25.845 1.00 26.34 104 TRP A N 1
ATOM 654 C CA . TRP A 1 104 ? -21.601 -8.262 -26.876 1.00 27.82 104 TRP A CA 1
ATOM 655 C C . TRP A 1 104 ? -20.181 -7.893 -27.294 1.00 30.44 104 TRP A C 1
ATOM 656 O O . TRP A 1 104 ? -19.923 -7.604 -28.476 1.00 31.47 104 TRP A O 1
ATOM 667 N N . LYS A 1 105 ? -19.285 -7.770 -26.311 1.00 36.45 105 LYS A N 1
ATOM 668 C CA . LYS A 1 105 ? -17.948 -7.243 -26.531 1.00 40.14 105 LYS A CA 1
ATOM 669 C C . LYS A 1 105 ? -16.832 -8.272 -26.439 1.00 40.34 105 LYS A C 1
ATOM 670 O O . LYS A 1 105 ? -15.725 -7.983 -26.903 1.00 43.88 105 LYS A O 1
ATOM 676 N N . GLY A 1 106 ? -17.102 -9.468 -25.943 1.00 45.31 106 GLY A N 1
ATOM 677 C CA . GLY A 1 106 ? -16.065 -10.450 -25.668 1.00 48.27 106 GLY A CA 1
ATOM 678 C C . GLY A 1 106 ? -15.249 -10.152 -24.422 1.00 53.91 106 GLY A C 1
ATOM 679 O O . GLY A 1 106 ? -14.143 -10.677 -24.286 1.00 53.37 106 GLY A O 1
ATOM 680 N N . THR A 1 107 ? -15.788 -9.389 -23.462 1.00 46.40 107 THR A N 1
ATOM 681 C CA . THR A 1 107 ? -15.023 -9.054 -22.277 1.00 53.26 107 THR A CA 1
ATOM 682 C C . THR A 1 107 ? -14.864 -10.295 -21.424 1.00 54.87 107 THR A C 1
ATOM 683 O O . THR A 1 107 ? -15.789 -11.093 -21.294 1.00 54.04 107 THR A O 1
ATOM 687 N N . ALA A 1 108 ? -13.678 -10.455 -20.840 1.00 59.21 108 ALA A N 1
ATOM 688 C CA . ALA A 1 108 ? -13.355 -11.695 -20.144 1.00 56.78 108 ALA A CA 1
ATOM 689 C C . ALA A 1 108 ? -13.830 -11.643 -18.699 1.00 51.56 108 ALA A C 1
ATOM 690 O O . ALA A 1 108 ? -13.798 -10.582 -18.054 1.00 49.03 108 ALA A O 1
ATOM 691 N N . ALA A 1 109 ? -14.273 -12.794 -18.202 1.00 59.16 109 ALA A N 1
ATOM 692 C CA . ALA A 1 109 ? -14.428 -12.974 -16.768 1.00 60.68 109 ALA A CA 1
ATOM 693 C C . ALA A 1 109 ? -13.093 -12.733 -16.082 1.00 64.58 109 ALA A C 1
ATOM 694 O O . ALA A 1 109 ? -12.038 -13.097 -16.602 1.00 68.61 109 ALA A O 1
ATOM 696 N N . THR A 1 110 ? -13.140 -12.079 -14.930 1.00 62.07 110 THR A N 1
ATOM 697 C CA . THR A 1 110 ? -11.964 -11.743 -14.153 1.00 65.42 110 THR A CA 1
ATOM 698 C C . THR A 1 110 ? -12.044 -12.449 -12.810 1.00 65.91 110 THR A C 1
ATOM 699 O O . THR A 1 110 ? -12.987 -13.205 -12.530 1.00 64.73 110 THR A O 1
ATOM 703 N N . ALA A 1 111 ? -11.020 -12.207 -11.989 1.00 62.93 111 ALA A N 1
ATOM 704 C CA . ALA A 1 111 ? -10.994 -12.782 -10.652 1.00 64.47 111 ALA A CA 1
ATOM 705 C C . ALA A 1 111 ? -12.072 -12.176 -9.771 1.00 64.10 111 ALA A C 1
ATOM 706 O O . ALA A 1 111 ? -12.543 -12.831 -8.834 1.00 66.28 111 ALA A O 1
ATOM 707 N N . ALA A 1 112 ? -12.499 -10.947 -10.077 1.00 61.55 112 ALA A N 1
ATOM 708 C CA . ALA A 1 112 ? -13.586 -10.315 -9.346 1.00 62.00 112 ALA A CA 1
ATOM 709 C C . ALA A 1 112 ? -14.955 -10.775 -9.845 1.00 58.01 112 ALA A C 1
ATOM 710 O O . ALA A 1 112 ? -15.967 -10.451 -9.208 1.00 57.71 112 ALA A O 1
ATOM 711 N N . SER A 1 113 ? -15.013 -11.512 -10.960 1.00 51.95 113 SER A N 1
ATOM 712 C CA . SER A 1 113 ? -16.298 -11.951 -11.491 1.00 48.32 113 SER A CA 1
ATOM 713 C C . SER A 1 113 ? -16.924 -12.972 -10.538 1.00 46.47 113 SER A C 1
ATOM 714 O O . SER A 1 113 ? -16.222 -13.843 -10.011 1.00 46.27 113 SER A O 1
ATOM 717 N N . PRO A 1 114 ? -18.236 -12.927 -10.334 1.00 41.32 114 PRO A N 1
ATOM 718 C CA . PRO A 1 114 ? -18.895 -13.941 -9.487 1.00 44.11 114 PRO A CA 1
ATOM 719 C C . PRO A 1 114 ? -18.946 -15.309 -10.151 1.00 37.50 114 PRO A C 1
ATOM 720 O O . PRO A 1 114 ? -18.859 -15.439 -11.378 1.00 33.73 114 PRO A O 1
ATOM 724 N N . PRO A 1 115 ? -19.115 -16.369 -9.363 1.00 38.15 115 PRO A N 1
ATOM 725 C CA . PRO A 1 115 ? -19.113 -17.719 -9.949 1.00 39.08 115 PRO A CA 1
ATOM 726 C C . PRO A 1 115 ? -20.046 -17.897 -11.134 1.00 36.40 115 PRO A C 1
ATOM 727 O O . PRO A 1 115 ? -19.701 -18.562 -12.126 1.00 32.56 115 PRO A O 1
ATOM 731 N N . ILE A 1 116 ? -21.229 -17.289 -11.080 1.00 32.47 116 ILE A N 1
ATOM 732 C CA . ILE A 1 116 ? -22.191 -17.514 -12.156 1.00 31.29 116 ILE A CA 1
ATOM 733 C C . ILE A 1 116 ? -21.675 -16.962 -13.486 1.00 29.37 116 ILE A C 1
ATOM 734 O O . ILE A 1 116 ? -21.959 -17.519 -14.561 1.00 28.71 116 ILE A O 1
ATOM 739 N N . VAL A 1 117 ? -20.890 -15.891 -13.449 1.00 31.11 117 VAL A N 1
ATOM 740 C CA . VAL A 1 117 ? -20.288 -15.334 -14.670 1.00 26.99 117 VAL A CA 1
ATOM 741 C C . VAL A 1 117 ? -19.120 -16.208 -15.151 1.00 28.51 117 VAL A C 1
ATOM 742 O O . VAL A 1 117 ? -18.955 -16.450 -16.346 1.00 30.22 117 VAL A O 1
ATOM 746 N N . VAL A 1 118 ? -18.234 -16.601 -14.231 1.00 29.44 118 VAL A N 1
ATOM 747 C CA . VAL A 1 118 ? -17.127 -17.488 -14.578 1.00 31.24 118 VAL A CA 1
ATOM 748 C C . VAL A 1 118 ? -17.663 -18.745 -15.244 1.00 31.21 118 VAL A C 1
ATOM 749 O O . VAL A 1 118 ? -17.125 -19.221 -16.255 1.00 29.00 118 VAL A O 1
ATOM 753 N N . ALA A 1 119 ? -18.731 -19.308 -14.679 1.00 27.37 119 ALA A N 1
ATOM 754 C CA . ALA A 1 119 ? -19.290 -20.549 -15.217 1.00 28.23 119 ALA A CA 1
ATOM 755 C C . ALA A 1 119 ? -19.948 -20.330 -16.574 1.00 27.03 119 ALA A C 1
ATOM 756 O O . ALA A 1 119 ? -19.835 -21.178 -17.473 1.00 24.46 119 ALA A O 1
ATOM 758 N N . PHE A 1 120 ? -20.634 -19.206 -16.767 1.00 29.00 120 PHE A N 1
ATOM 759 C CA . PHE A 1 120 ? -21.211 -18.956 -18.083 1.00 27.62 120 PHE A CA 1
ATOM 760 C C . PHE A 1 120 ? -20.124 -18.866 -19.139 1.00 27.80 120 PHE A C 1
ATOM 761 O O . PHE A 1 120 ? -20.229 -19.478 -20.202 1.00 27.50 120 PHE A O 1
ATOM 769 N N . SER A 1 121 ? -19.059 -18.131 -18.842 1.00 26.92 121 SER A N 1
ATOM 770 C CA . SER A 1 121 ? -17.966 -17.989 -19.793 1.00 27.82 121 SER A CA 1
ATOM 771 C C . SER A 1 121 ? -17.343 -19.345 -20.117 1.00 29.23 121 SER A C 1
ATOM 772 O O . SER A 1 121 ? -16.979 -19.618 -21.263 1.00 28.23 121 SER A O 1
ATOM 775 N N . ASP A 1 122 ? -17.206 -20.204 -19.109 1.00 26.85 122 ASP A N 1
ATOM 776 C CA . ASP A 1 122 ? -16.703 -21.558 -19.331 1.00 27.41 122 ASP A CA 1
ATOM 777 C C . ASP A 1 122 ? -17.582 -22.321 -20.330 1.00 29.08 122 ASP A C 1
ATOM 778 O O . ASP A 1 122 ? -17.070 -23.015 -21.224 1.00 28.64 122 ASP A O 1
ATOM 783 N N . CYS A 1 123 ? -18.908 -22.226 -20.171 1.00 25.70 123 CYS A N 1
ATOM 784 C CA . CYS A 1 123 ? -19.844 -22.815 -21.129 1.00 25.21 123 CYS A CA 1
ATOM 785 C C . CYS A 1 123 ? -19.740 -22.151 -22.488 1.00 25.92 123 CYS A C 1
ATOM 786 O O . CYS A 1 123 ? -19.720 -22.825 -23.514 1.00 26.09 123 CYS A O 1
ATOM 789 N N . TRP A 1 124 ? -19.691 -20.823 -22.522 1.00 24.74 124 TRP A N 1
ATOM 790 C CA . TRP A 1 124 ? -19.784 -20.115 -23.796 1.00 27.59 124 TRP A CA 1
ATOM 791 C C . TRP A 1 124 ? -18.547 -20.330 -24.663 1.00 27.63 124 TRP A C 1
ATOM 792 O O . TRP A 1 124 ? -18.655 -20.415 -25.895 1.00 26.15 124 TRP A O 1
ATOM 803 N N . GLU A 1 125 ? -17.363 -20.416 -24.060 1.00 26.53 125 GLU A N 1
ATOM 804 C CA . GLU A 1 125 ? -16.178 -20.661 -24.872 1.00 30.12 125 GLU A CA 1
ATOM 805 C C . GLU A 1 125 ? -16.268 -22.016 -25.571 1.00 31.64 125 GLU A C 1
ATOM 806 O O . GLU A 1 125 ? -15.825 -22.163 -26.712 1.00 27.60 125 GLU A O 1
ATOM 812 N N . ARG A 1 126 ? -16.857 -23.011 -24.913 1.00 25.17 126 ARG A N 1
ATOM 813 C CA . ARG A 1 126 ? -17.092 -24.301 -25.582 1.00 27.29 126 ARG A CA 1
ATOM 814 C C . ARG A 1 126 ? -18.222 -24.210 -26.607 1.00 25.00 126 ARG A C 1
ATOM 815 O O . ARG A 1 126 ? -18.130 -24.790 -27.693 1.00 23.97 126 ARG A O 1
ATOM 823 N N . MET A 1 127 ? -19.286 -23.488 -26.280 1.00 23.97 127 MET A N 1
ATOM 824 C CA . MET A 1 127 ? -20.462 -23.433 -27.135 1.00 26.10 127 MET A CA 1
ATOM 825 C C . MET A 1 127 ? -20.202 -22.686 -28.435 1.00 27.00 127 MET A C 1
ATOM 826 O O . MET A 1 127 ? -20.689 -23.096 -29.495 1.00 25.74 127 MET A O 1
ATOM 831 N N . ARG A 1 128 ? -19.381 -21.630 -28.407 1.00 23.20 128 ARG A N 1
ATOM 832 C CA . ARG A 1 128 ? -19.137 -20.884 -29.638 1.00 28.04 128 ARG A CA 1
ATOM 833 C C . ARG A 1 128 ? -18.032 -21.496 -30.489 1.00 28.10 128 ARG A C 1
ATOM 834 O O . ARG A 1 128 ? -17.862 -21.088 -31.644 1.00 27.71 128 ARG A O 1
ATOM 842 N N . ALA A 1 129 ? -17.257 -22.426 -29.935 1.00 26.13 129 ALA A N 1
ATOM 843 C CA . ALA A 1 129 ? -16.147 -23.022 -30.665 1.00 27.58 129 ALA A CA 1
ATOM 844 C C . ALA A 1 129 ? -16.670 -23.759 -31.893 1.00 30.16 129 ALA A C 1
ATOM 845 O O . ALA A 1 129 ? -17.693 -24.449 -31.817 1.00 30.04 129 ALA A O 1
ATOM 847 N N . GLY A 1 130 ? -15.998 -23.546 -33.024 1.00 27.46 130 GLY A N 1
ATOM 848 C CA . GLY A 1 130 ? -16.319 -24.183 -34.287 1.00 30.04 130 GLY A CA 1
ATOM 849 C C . GLY A 1 130 ? -17.531 -23.622 -35.014 1.00 30.87 130 GLY A C 1
ATOM 850 O O . GLY A 1 130 ? -17.874 -24.138 -36.077 1.00 33.34 130 GLY A O 1
ATOM 851 N N . MET A 1 131 ? -18.174 -22.583 -34.491 1.00 30.59 131 MET A N 1
ATOM 852 C CA . MET A 1 131 ? -19.367 -22.005 -35.083 1.00 29.46 131 MET A CA 1
ATOM 853 C C . MET A 1 131 ? -19.015 -20.724 -35.823 1.00 32.85 131 MET A C 1
ATOM 854 O O . MET A 1 131 ? -18.075 -20.014 -35.455 1.00 31.25 131 MET A O 1
ATOM 859 N N . SER A 1 132 ? -19.773 -20.441 -36.886 1.00 30.50 132 SER A N 1
ATOM 860 C CA . SER A 1 132 ? -19.494 -19.305 -37.746 1.00 32.08 132 SER A CA 1
ATOM 861 C C . SER A 1 132 ? -19.770 -17.961 -37.051 1.00 28.92 132 SER A C 1
ATOM 862 O O . SER A 1 132 ? -20.442 -17.866 -36.031 1.00 28.95 132 SER A O 1
ATOM 865 N N . ASP A 1 133 ? -19.225 -16.893 -37.647 1.00 30.38 133 ASP A N 1
ATOM 866 C CA . ASP A 1 133 ? -19.538 -15.557 -37.135 1.00 30.65 133 ASP A CA 1
ATOM 867 C C . ASP A 1 133 ? -21.039 -15.297 -37.199 1.00 31.32 133 ASP A C 1
ATOM 868 O O . ASP A 1 133 ? -21.613 -14.701 -36.284 1.00 29.99 133 ASP A O 1
ATOM 873 N N . ALA A 1 134 ? -21.703 -15.772 -38.257 1.00 30.38 134 ALA A N 1
ATOM 874 C CA . ALA A 1 134 ? -23.147 -15.533 -38.369 1.00 30.00 134 ALA A CA 1
ATOM 875 C C . ALA A 1 134 ? -23.915 -16.217 -37.247 1.00 28.21 134 ALA A C 1
ATOM 876 O O . ALA A 1 134 ? -24.804 -15.625 -36.622 1.00 27.68 134 ALA A O 1
ATOM 878 N N . TRP A 1 135 ? -23.610 -17.484 -37.001 1.00 27.41 135 TRP A N 1
ATOM 879 C CA . TRP A 1 135 ? -24.244 -18.203 -35.902 1.00 26.85 135 TRP A CA 1
ATOM 880 C C . TRP A 1 135 ? -23.947 -17.532 -34.569 1.00 27.26 135 TRP A C 1
ATOM 881 O O . TRP A 1 135 ? -24.829 -17.409 -33.722 1.00 24.58 135 TRP A O 1
ATOM 892 N N . ARG A 1 136 ? -22.700 -17.096 -34.357 1.00 28.53 136 ARG A N 1
ATOM 893 C CA . ARG A 1 136 ? -22.372 -16.431 -33.104 1.00 25.78 136 ARG A CA 1
ATOM 894 C C . ARG A 1 136 ? -23.194 -15.165 -32.916 1.00 27.00 136 ARG A C 1
ATOM 895 O O . ARG A 1 136 ? -23.667 -14.888 -31.819 1.00 28.60 136 ARG A O 1
ATOM 903 N N . ARG A 1 137 ? -23.409 -14.402 -33.987 1.00 28.54 137 ARG A N 1
ATOM 904 C CA . ARG A 1 137 ? -24.130 -13.136 -33.867 1.00 29.15 137 ARG A CA 1
ATOM 905 C C . ARG A 1 137 ? -25.588 -13.371 -33.482 1.00 31.63 137 ARG A C 1
ATOM 906 O O . ARG A 1 137 ? -26.116 -12.707 -32.577 1.00 29.97 137 ARG A O 1
ATOM 914 N N . ARG A 1 138 ? -26.253 -14.343 -34.114 1.00 27.72 138 ARG A N 1
ATOM 915 C CA . ARG A 1 138 ? -27.654 -14.559 -33.772 1.00 29.28 138 ARG A CA 1
ATOM 916 C C . ARG A 1 138 ? -27.783 -15.218 -32.410 1.00 28.95 138 ARG A C 1
ATOM 917 O O . ARG A 1 138 ? -28.729 -14.922 -31.669 1.00 26.67 138 ARG A O 1
ATOM 925 N N . THR A 1 139 ? -26.806 -16.034 -32.021 1.00 25.06 139 THR A N 1
ATOM 926 C CA . THR A 1 139 ? -26.872 -16.716 -30.742 1.00 25.92 139 THR A CA 1
ATOM 927 C C . THR A 1 139 ? -26.544 -15.772 -29.580 1.00 27.90 139 THR A C 1
ATOM 928 O O . THR A 1 139 ? -27.202 -15.840 -28.531 1.00 27.58 139 THR A O 1
ATOM 932 N N . VAL A 1 140 ? -25.538 -14.899 -29.756 1.00 26.50 140 VAL A N 1
ATOM 933 C CA . VAL A 1 140 ? -25.297 -13.806 -28.803 1.00 26.94 140 VAL A CA 1
ATOM 934 C C . VAL A 1 140 ? -26.584 -13.033 -28.560 1.00 29.75 140 VAL A C 1
ATOM 935 O O . VAL A 1 140 ? -26.968 -12.761 -27.413 1.00 26.80 140 VAL A O 1
ATOM 939 N N . HIS A 1 141 ? -27.269 -12.665 -29.632 1.00 26.18 141 HIS A N 1
ATOM 940 C CA . HIS A 1 141 ? -28.491 -11.888 -29.461 1.00 28.91 141 HIS A CA 1
ATOM 941 C C . HIS A 1 141 ? -29.548 -12.663 -28.674 1.00 31.44 141 HIS A C 1
ATOM 942 O O . HIS A 1 141 ? -30.235 -12.088 -27.823 1.00 28.14 141 HIS A O 1
ATOM 949 N N . GLU A 1 142 ? -29.677 -13.976 -28.914 1.00 27.53 142 GLU A N 1
ATOM 950 C CA . GLU A 1 142 ? -30.633 -14.792 -28.159 1.00 27.96 142 GLU A CA 1
ATOM 951 C C . GLU A 1 142 ? -30.254 -14.893 -26.684 1.00 26.03 142 GLU A C 1
ATOM 952 O O . GLU A 1 142 ? -31.125 -14.872 -25.807 1.00 25.09 142 GLU A O 1
ATOM 958 N N . TRP A 1 143 ? -28.968 -15.053 -26.380 1.00 24.87 143 TRP A N 1
ATOM 959 C CA . TRP A 1 143 ? -28.556 -15.077 -24.971 1.00 25.27 143 TRP A CA 1
ATOM 960 C C . TRP A 1 143 ? -28.913 -13.772 -24.290 1.00 25.42 143 TRP A C 1
ATOM 961 O O . TRP A 1 143 ? -29.375 -13.759 -23.137 1.00 26.58 143 TRP A O 1
ATOM 972 N N . VAL A 1 144 ? -28.617 -12.659 -24.949 1.00 24.21 144 VAL A N 1
ATOM 973 C CA . VAL A 1 144 ? -28.876 -11.363 -24.335 1.00 23.97 144 VAL A CA 1
ATOM 974 C C . VAL A 1 144 ? -30.369 -11.104 -24.225 1.00 25.29 144 VAL A C 1
ATOM 975 O O . VAL A 1 144 ? -30.831 -10.479 -23.250 1.00 26.28 144 VAL A O 1
ATOM 979 N N . ASP A 1 145 ? -31.164 -11.603 -25.169 1.00 25.77 145 ASP A N 1
ATOM 980 C CA . ASP A 1 145 ? -32.612 -11.423 -25.056 1.00 28.15 145 ASP A CA 1
ATOM 981 C C . ASP A 1 145 ? -33.174 -12.255 -23.909 1.00 28.01 145 ASP A C 1
ATOM 982 O O . ASP A 1 145 ? -34.125 -11.831 -23.239 1.00 28.51 145 ASP A O 1
ATOM 987 N N . TYR A 1 146 ? -32.570 -13.414 -23.640 1.00 27.42 146 TYR A N 1
ATOM 988 C CA . TYR A 1 146 ? -32.893 -14.157 -22.437 1.00 27.34 146 TYR A CA 1
ATOM 989 C C . TYR A 1 146 ? -32.560 -13.343 -21.194 1.00 28.42 146 TYR A C 1
ATOM 990 O O . TYR A 1 146 ? -33.374 -13.232 -20.272 1.00 26.16 146 TYR A O 1
ATOM 999 N N . LEU A 1 147 ? -31.354 -12.782 -21.142 1.00 25.74 147 LEU A N 1
ATOM 1000 C CA . LEU A 1 147 ? -30.980 -11.958 -20.006 1.00 27.18 147 L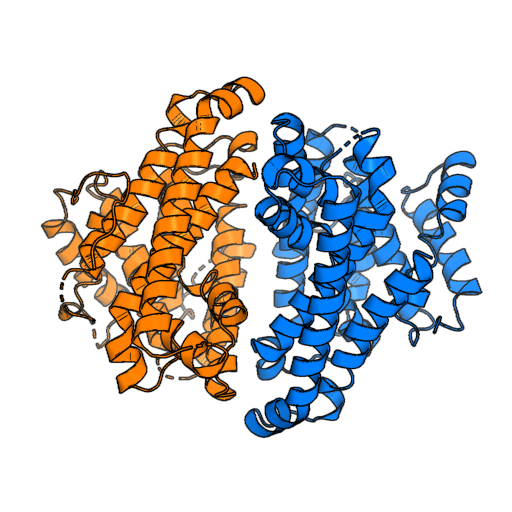EU A CA 1
ATOM 1001 C C . LEU A 1 147 ? -31.923 -10.772 -19.833 1.00 29.14 147 LEU A C 1
ATOM 1002 O O . LEU A 1 147 ? -32.166 -10.342 -18.707 1.00 28.58 147 LEU A O 1
ATOM 1007 N N . ALA A 1 148 ? -32.433 -10.212 -20.930 1.00 25.94 148 ALA A N 1
ATOM 1008 C CA . ALA A 1 148 ? -33.335 -9.060 -20.838 1.00 29.35 148 ALA A CA 1
ATOM 1009 C C . ALA A 1 148 ? -34.636 -9.375 -20.093 1.00 26.44 148 ALA A C 1
ATOM 1010 O O . ALA A 1 148 ? -35.340 -8.451 -19.644 1.00 28.72 148 ALA A O 1
ATOM 1012 N N . GLY A 1 149 ? -34.979 -10.650 -19.944 1.00 28.91 149 GLY A N 1
ATOM 1013 C CA . GLY A 1 149 ? -36.199 -10.978 -19.226 1.00 28.78 149 GLY A CA 1
ATOM 1014 C C . GLY A 1 149 ? -36.092 -10.857 -17.723 1.00 30.48 149 GLY A C 1
ATOM 1015 O O . GLY A 1 149 ? -37.120 -10.794 -17.041 1.00 31.24 149 GLY A O 1
ATOM 1016 N N . TRP A 1 150 ? -34.873 -10.826 -17.182 1.00 29.89 150 TRP A N 1
ATOM 1017 C CA . TRP A 1 150 ? -34.717 -10.921 -15.739 1.00 30.75 150 TRP A CA 1
ATOM 1018 C C . TRP A 1 150 ? -34.930 -9.582 -15.047 1.00 31.79 150 TRP A C 1
ATOM 1019 O O . TRP A 1 150 ? -35.542 -9.548 -13.970 1.00 31.80 150 TRP A O 1
ATOM 1030 N N . PRO A 1 151 ? -34.517 -8.458 -15.633 1.00 30.07 151 PRO A N 1
ATOM 1031 C CA . PRO A 1 151 ? -34.964 -7.191 -15.062 1.00 28.79 151 PRO A CA 1
ATOM 1032 C C . PRO A 1 151 ? -36.484 -7.080 -14.989 1.00 28.25 151 PRO A C 1
ATOM 1033 O O . PRO A 1 151 ? -37.029 -6.480 -14.056 1.00 28.47 151 PRO A O 1
ATOM 1037 N N . THR A 1 152 ? -37.174 -7.590 -15.997 1.00 29.67 152 THR A N 1
ATOM 1038 C CA . THR A 1 152 ? -38.633 -7.578 -16.006 1.00 31.60 152 THR A CA 1
ATOM 1039 C C . THR A 1 152 ? -39.180 -8.396 -14.842 1.00 31.65 152 THR A C 1
ATOM 1040 O O . THR A 1 152 ? -40.129 -7.981 -14.174 1.00 30.19 152 THR A O 1
ATOM 1044 N N . LYS A 1 153 ? -38.619 -9.584 -14.622 1.00 30.56 153 LYS A N 1
ATOM 1045 C CA . LYS A 1 153 ? -39.051 -10.427 -13.516 1.00 31.26 153 LYS A CA 1
ATOM 1046 C C . LYS A 1 153 ? -38.926 -9.684 -12.189 1.00 32.86 153 LYS A C 1
ATOM 1047 O O . LYS A 1 153 ? -39.857 -9.683 -11.360 1.00 35.80 153 LYS A O 1
ATOM 1053 N N . LEU A 1 154 ? -37.773 -9.042 -11.962 1.00 30.68 154 LEU A N 1
ATOM 1054 C CA . LEU A 1 154 ? -37.579 -8.316 -10.709 1.00 33.26 154 LEU A CA 1
ATOM 1055 C C . LEU A 1 154 ? -38.506 -7.125 -10.610 1.00 33.85 154 LEU A C 1
ATOM 1056 O O . LEU A 1 154 ? -39.052 -6.856 -9.539 1.00 35.33 154 LEU A O 1
ATOM 1061 N N . ALA A 1 155 ? -38.695 -6.393 -11.711 1.00 31.28 155 ALA A N 1
ATOM 1062 C CA . ALA A 1 155 ? -39.601 -5.241 -11.664 1.00 33.69 155 ALA A CA 1
ATOM 1063 C C . ALA A 1 155 ? -41.025 -5.688 -11.389 1.00 31.37 155 ALA A C 1
ATOM 1064 O O . ALA A 1 155 ? -41.754 -5.033 -10.626 1.00 33.87 155 ALA A O 1
ATOM 1066 N N . ASP A 1 156 ? -41.450 -6.786 -12.027 1.00 31.39 156 ASP A N 1
ATOM 1067 C CA . ASP A 1 156 ? -42.821 -7.258 -11.848 1.00 32.12 156 ASP A CA 1
ATOM 1068 C C . ASP A 1 156 ? -43.039 -7.739 -10.428 1.00 34.41 156 ASP A C 1
ATOM 1069 O O . ASP A 1 156 ? -44.117 -7.547 -9.856 1.00 33.48 156 ASP A O 1
ATOM 1074 N N . ARG A 1 157 ? -42.031 -8.377 -9.841 1.00 37.22 157 ARG A N 1
ATOM 1075 C CA . ARG A 1 157 ? -42.170 -8.796 -8.455 1.00 40.05 157 ARG A CA 1
ATOM 1076 C C . ARG A 1 157 ? -42.314 -7.585 -7.537 1.00 41.32 157 ARG A C 1
ATOM 1077 O O . ARG A 1 157 ? -43.151 -7.577 -6.623 1.00 40.63 157 ARG A O 1
ATOM 1085 N N . ALA A 1 158 ? -41.516 -6.543 -7.772 1.00 38.57 158 ALA A N 1
ATOM 1086 C CA . ALA A 1 158 ? -41.629 -5.326 -6.972 1.00 41.08 158 ALA A CA 1
ATOM 1087 C C . ALA A 1 158 ? -42.975 -4.641 -7.181 1.00 40.79 158 ALA A C 1
ATOM 1088 O O . ALA A 1 158 ? -43.531 -4.064 -6.241 1.00 40.19 158 ALA A O 1
ATOM 1090 N N . HIS A 1 159 ? -43.506 -4.681 -8.409 1.00 36.77 159 HIS A N 1
ATOM 1091 C CA . HIS A 1 159 ? -44.808 -4.073 -8.688 1.00 36.75 159 HIS A CA 1
ATOM 1092 C C . HIS A 1 159 ? -45.923 -4.811 -7.937 1.00 39.40 159 HIS A C 1
ATOM 1093 O O . HIS A 1 159 ? -46.709 -4.187 -7.208 1.00 41.08 159 HIS A O 1
ATOM 1100 N N . GLY A 1 160 ? -45.946 -6.151 -8.036 1.00 41.08 160 GLY A N 1
ATOM 1101 C CA . GLY A 1 160 ? -46.887 -7.001 -7.333 1.00 45.82 160 GLY A CA 1
ATOM 1102 C C . GLY A 1 160 ? -48.219 -7.175 -8.025 1.00 45.05 160 GLY A C 1
ATOM 1103 O O . GLY A 1 160 ? -49.127 -7.803 -7.458 1.00 44.25 160 GLY A O 1
ATOM 1104 N N . ALA A 1 161 ? -48.379 -6.632 -9.220 1.00 41.73 161 ALA A N 1
ATOM 1105 C CA . ALA A 1 161 ? -49.633 -6.792 -9.935 1.00 41.61 161 ALA A CA 1
ATOM 1106 C C . ALA A 1 161 ? -49.650 -8.163 -10.603 1.00 41.67 161 ALA A C 1
ATOM 1107 O O . ALA A 1 161 ? -48.598 -8.704 -10.960 1.00 38.13 161 ALA A O 1
ATOM 1109 N N . VAL A 1 162 ? -50.844 -8.720 -10.783 1.00 37.47 162 VAL A N 1
ATOM 1110 C CA . VAL A 1 162 ? -50.973 -9.976 -11.524 1.00 38.52 162 VAL A CA 1
ATOM 1111 C C . VAL A 1 162 ? -50.900 -9.657 -13.012 1.00 36.71 162 VAL A C 1
ATOM 1112 O O . VAL A 1 162 ? -51.725 -8.900 -13.536 1.00 36.28 162 VAL A O 1
ATOM 1116 N N . LEU A 1 163 ? -49.888 -10.199 -13.684 1.00 35.39 163 LEU A N 1
ATOM 1117 C CA . LEU A 1 163 ? -49.733 -9.989 -15.116 1.00 35.79 163 LEU A CA 1
ATOM 1118 C C . LEU A 1 163 ? -50.910 -10.569 -15.889 1.00 36.85 163 LEU A C 1
ATOM 1119 O O . LEU A 1 163 ? -51.443 -11.629 -15.550 1.00 37.49 163 LEU A O 1
ATOM 1124 N N . ASP A 1 164 ? -51.273 -9.914 -16.988 1.00 36.69 164 ASP A N 1
ATOM 1125 C CA . ASP A 1 164 ? -52.240 -10.552 -17.860 1.00 37.05 164 ASP A CA 1
ATOM 1126 C C . ASP A 1 164 ? -51.546 -11.690 -18.613 1.00 36.87 164 ASP A C 1
ATOM 1127 O O . ASP A 1 164 ? -50.321 -11.697 -18.741 1.00 36.21 164 ASP A O 1
ATOM 1132 N N . PRO A 1 165 ? -52.298 -12.734 -18.985 1.00 35.16 165 PRO A N 1
ATOM 1133 C CA . PRO A 1 165 ? -51.680 -13.946 -19.538 1.00 34.78 165 PRO A CA 1
ATOM 1134 C C . PRO A 1 165 ? -50.752 -13.691 -20.692 1.00 35.11 165 PRO A C 1
ATOM 1135 O O . PRO A 1 165 ? -49.686 -14.312 -20.767 1.00 31.96 165 PRO A O 1
ATOM 1139 N N . ALA A 1 166 ? -51.146 -12.806 -21.610 1.00 32.46 166 ALA A N 1
ATOM 1140 C CA . ALA A 1 166 ? -50.304 -12.533 -22.773 1.00 33.16 166 ALA A CA 1
ATOM 1141 C C . ALA A 1 166 ? -48.980 -11.891 -22.362 1.00 31.16 166 ALA A C 1
ATOM 1142 O O . ALA A 1 166 ? -47.924 -12.218 -22.918 1.00 27.98 166 ALA A O 1
ATOM 1144 N N . ALA A 1 167 ? -49.025 -10.944 -21.413 1.00 32.25 167 ALA A N 1
ATOM 1145 C CA . ALA A 1 167 ? -47.801 -10.322 -20.920 1.00 31.10 167 ALA A CA 1
ATOM 1146 C C . ALA A 1 167 ? -46.915 -11.329 -20.200 1.00 31.36 167 ALA A C 1
ATOM 1147 O O . ALA A 1 167 ? -45.685 -11.285 -20.321 1.00 30.74 167 ALA A O 1
ATOM 1149 N N . HIS A 1 168 ? -47.521 -12.241 -19.439 1.00 28.85 168 HIS A N 1
ATOM 1150 C CA . HIS A 1 168 ? -46.740 -13.283 -18.780 1.00 31.02 168 HIS A CA 1
ATOM 1151 C C . HIS A 1 168 ? -46.016 -14.132 -19.809 1.00 32.27 168 HIS A C 1
ATOM 1152 O O . HIS A 1 168 ? -44.807 -14.394 -19.691 1.00 29.40 168 HIS A O 1
ATOM 1159 N N . LEU A 1 169 ? -46.722 -14.497 -20.875 1.00 29.70 169 LEU A N 1
ATOM 1160 C CA . LEU A 1 169 ? -46.105 -15.310 -21.923 1.00 30.93 169 LEU A CA 1
ATOM 1161 C C . LEU A 1 169 ? -45.016 -14.556 -22.675 1.00 27.38 169 LEU A C 1
ATOM 1162 O O . LEU A 1 169 ? -43.981 -15.140 -23.017 1.00 28.23 169 LEU A O 1
ATOM 1167 N N . ARG A 1 170 ? -45.220 -13.263 -22.966 1.00 30.67 170 ARG A N 1
ATOM 1168 C CA . ARG A 1 170 ? -44.148 -12.505 -23.617 1.00 27.51 170 ARG A CA 1
ATOM 1169 C C . ARG A 1 170 ? -42.893 -12.508 -22.753 1.00 31.08 170 ARG A C 1
ATOM 1170 O O . ARG A 1 170 ? -41.782 -12.659 -23.266 1.00 27.08 170 ARG A O 1
ATOM 1178 N N . ALA A 1 171 ? -43.047 -12.369 -21.432 1.00 29.01 171 ALA A N 1
ATOM 1179 C CA . ALA A 1 171 ? -41.877 -12.390 -20.548 1.00 29.86 171 ALA A CA 1
ATOM 1180 C C . ALA A 1 171 ? -41.216 -13.769 -20.507 1.00 30.23 171 ALA A C 1
ATOM 1181 O O . ALA A 1 171 ? -39.978 -13.886 -20.561 1.00 28.39 171 ALA A O 1
ATOM 1183 N N . ARG A 1 172 ? -42.016 -14.825 -20.426 1.00 29.82 172 ARG A N 1
ATOM 1184 C CA . ARG A 1 172 ? -41.463 -16.165 -20.299 1.00 31.28 172 ARG A CA 1
ATOM 1185 C C . ARG A 1 172 ? -40.786 -16.634 -21.592 1.00 27.90 172 ARG A C 1
ATOM 1186 O O . ARG A 1 172 ? -39.866 -17.468 -21.542 1.00 27.59 172 ARG A O 1
ATOM 1194 N N . HIS A 1 173 ? -41.223 -16.133 -22.751 1.00 25.73 173 HIS A N 1
ATOM 1195 C CA . HIS A 1 173 ? -40.494 -16.422 -23.985 1.00 29.83 173 HIS A CA 1
ATOM 1196 C C . HIS A 1 173 ? -39.056 -15.905 -23.931 1.00 32.10 173 HIS A C 1
ATOM 1197 O O . HIS A 1 173 ? -38.209 -16.427 -24.652 1.00 31.60 173 HIS A O 1
ATOM 1204 N N . ARG A 1 174 ? -38.742 -14.953 -23.038 1.00 29.30 174 ARG A N 1
ATOM 1205 C CA . ARG A 1 174 ? -37.345 -14.621 -22.764 1.00 29.40 174 ARG A CA 1
ATOM 1206 C C . ARG A 1 174 ? -36.707 -15.517 -21.691 1.00 30.40 174 ARG A C 1
ATOM 1207 O O . ARG A 1 174 ? -35.668 -16.128 -21.950 1.00 31.27 174 ARG A O 1
ATOM 1215 N N . THR A 1 175 ? -37.307 -15.636 -20.495 1.00 25.81 175 THR A N 1
ATOM 1216 C CA . THR A 1 175 ? -36.627 -16.292 -19.383 1.00 25.57 175 THR A CA 1
ATOM 1217 C C . THR A 1 175 ? -36.610 -17.821 -19.482 1.00 24.88 175 THR A C 1
ATOM 1218 O O . THR A 1 175 ? -35.782 -18.448 -18.821 1.00 27.02 175 THR A O 1
ATOM 1222 N N . ILE A 1 176 ? -37.446 -18.438 -20.326 1.00 24.63 176 ILE A N 1
ATOM 1223 C CA . ILE A 1 176 ? -37.457 -19.900 -20.430 1.00 26.53 176 ILE A CA 1
ATOM 1224 C C . ILE A 1 176 ? -36.170 -20.410 -21.079 1.00 28.93 176 ILE A C 1
ATOM 1225 O O . ILE A 1 176 ? -35.801 -21.581 -20.892 1.00 28.97 176 ILE A O 1
ATOM 1230 N N . CYS A 1 177 ? -35.483 -19.561 -21.852 1.00 29.80 177 CYS A N 1
ATOM 1231 C CA . CYS A 1 177 ? -34.184 -19.890 -22.458 1.00 29.23 177 CYS A CA 1
ATOM 1232 C C . CYS A 1 177 ? -34.276 -21.011 -23.506 1.00 30.87 177 CYS A C 1
ATOM 1233 O O . CYS A 1 177 ? -33.303 -21.723 -23.745 1.00 29.93 177 CYS A O 1
ATOM 1236 N N . CYS A 1 178 ? -35.390 -21.157 -24.210 1.00 27.05 178 CYS A N 1
ATOM 1237 C CA . CYS A 1 178 ? -35.417 -22.155 -25.286 1.00 24.89 178 CYS A CA 1
ATOM 1238 C C . CYS A 1 178 ? -34.531 -21.762 -26.466 1.00 24.31 178 CYS A C 1
ATOM 1239 O O . CYS A 1 178 ? -33.840 -22.616 -27.030 1.00 24.05 178 CYS A O 1
ATOM 1242 N N . ARG A 1 179 ? -34.552 -20.493 -26.883 1.00 26.03 179 ARG A N 1
ATOM 1243 C CA . ARG A 1 179 ? -33.869 -20.170 -28.136 1.00 26.86 179 ARG A CA 1
ATOM 1244 C C . ARG A 1 179 ? -32.360 -20.389 -28.020 1.00 22.94 179 ARG A C 1
ATOM 1245 O O . ARG A 1 179 ? -31.778 -20.987 -28.945 1.00 24.18 179 ARG A O 1
ATOM 1253 N N . PRO A 1 180 ? -31.684 -19.975 -26.940 1.00 25.43 180 PRO A N 1
ATOM 1254 C CA . PRO A 1 180 ? -30.264 -20.338 -26.842 1.00 23.09 180 PRO A CA 1
ATOM 1255 C C . PRO A 1 180 ? -30.080 -21.839 -26.811 1.00 26.90 180 PRO A C 1
ATOM 1256 O O . PRO A 1 180 ? -29.090 -22.353 -27.325 1.00 24.61 180 PRO A O 1
ATOM 1260 N N . LEU A 1 181 ? -31.038 -22.566 -26.239 1.00 25.29 181 LEU A N 1
ATOM 1261 C CA . LEU A 1 181 ? -30.883 -24.015 -26.165 1.00 23.17 181 LEU A CA 1
ATOM 1262 C C . LEU A 1 181 ? -31.115 -24.687 -27.516 1.00 24.67 181 LEU A C 1
ATOM 1263 O O . LEU A 1 181 ? -30.552 -25.747 -27.775 1.00 23.84 181 LEU A O 1
ATOM 1268 N N . PHE A 1 182 ? -31.913 -24.087 -28.390 1.00 25.70 182 PHE A N 1
ATOM 1269 C CA . PHE A 1 182 ? -32.028 -24.584 -29.744 1.00 24.77 182 PHE A CA 1
ATOM 1270 C C . PHE A 1 182 ? -30.740 -24.312 -30.522 1.00 23.74 182 PHE A C 1
ATOM 1271 O O . PHE A 1 182 ? -30.315 -25.143 -31.332 1.00 26.69 182 PHE A O 1
ATOM 1279 N N . ALA A 1 183 ? -30.137 -23.150 -30.312 1.00 24.70 183 ALA A N 1
ATOM 1280 C CA . ALA A 1 183 ? -28.845 -22.884 -30.927 1.00 23.34 183 ALA A CA 1
ATOM 1281 C C . ALA A 1 183 ? -27.819 -23.904 -30.465 1.00 25.91 183 ALA A C 1
ATOM 1282 O O . ALA A 1 183 ? -26.957 -24.324 -31.240 1.00 25.39 183 ALA A O 1
ATOM 1284 N N . LEU A 1 184 ? -27.891 -24.300 -29.194 1.00 23.69 184 LEU A N 1
ATOM 1285 C CA . LEU A 1 184 ? -26.970 -25.307 -28.690 1.00 26.13 184 LEU A CA 1
ATOM 1286 C C . LEU A 1 184 ? -27.144 -26.634 -29.422 1.00 25.90 184 LEU A C 1
ATOM 1287 O O . LEU A 1 184 ? -26.162 -27.357 -29.650 1.00 22.93 184 LEU A O 1
ATOM 1292 N N . ALA A 1 185 ? -28.370 -26.947 -29.852 1.00 24.13 185 ALA A N 1
ATOM 1293 C CA . ALA A 1 185 ? -28.597 -28.184 -30.574 1.00 24.05 185 ALA A CA 1
ATOM 1294 C C . ALA A 1 185 ? -27.813 -28.224 -31.891 1.00 24.27 185 ALA A C 1
ATOM 1295 O O . ALA A 1 185 ? -27.366 -29.300 -32.318 1.00 24.47 185 ALA A O 1
ATOM 1297 N N . GLU A 1 186 ? -27.715 -27.086 -32.589 1.00 24.78 186 GLU A N 1
ATOM 1298 C CA . GLU A 1 186 ? -26.873 -27.007 -33.793 1.00 24.16 186 GLU A CA 1
ATOM 1299 C C . GLU A 1 186 ? -25.403 -27.231 -33.447 1.00 24.87 186 GLU A C 1
ATOM 1300 O O . GLU A 1 186 ? -24.707 -28.037 -34.080 1.00 27.07 186 GLU A O 1
ATOM 1306 N N . ARG A 1 187 ? -24.920 -26.507 -32.439 1.00 23.58 187 ARG A N 1
ATOM 1307 C CA . ARG A 1 187 ? -23.524 -26.629 -32.014 1.00 23.31 187 ARG A CA 1
ATOM 1308 C C . ARG A 1 187 ? -23.155 -28.079 -31.695 1.00 26.75 187 ARG A C 1
ATOM 1309 O O . ARG A 1 187 ? -22.114 -28.573 -32.143 1.00 25.98 187 ARG A O 1
ATOM 1317 N N . VAL A 1 188 ? -23.983 -28.791 -30.934 1.00 23.44 188 VAL A N 1
ATOM 1318 C CA . VAL A 1 188 ? -23.594 -30.173 -30.592 1.00 24.76 188 VAL A CA 1
ATOM 1319 C C . VAL A 1 188 ? -24.003 -31.181 -31.673 1.00 25.72 188 VAL A C 1
ATOM 1320 O O . VAL A 1 188 ? -23.419 -32.277 -31.749 1.00 26.27 188 VAL A O 1
ATOM 1324 N N . GLY A 1 189 ? -24.983 -30.838 -32.519 1.00 26.54 189 GLY A N 1
ATOM 1325 C CA . GLY A 1 189 ? -25.379 -31.704 -33.622 1.00 27.70 189 GLY A CA 1
ATOM 1326 C C . GLY A 1 189 ? -24.414 -31.679 -34.780 1.00 27.40 189 GLY A C 1
ATOM 1327 O O . GLY A 1 189 ? -24.401 -32.609 -35.589 1.00 29.49 189 GLY A O 1
ATOM 1328 N N . GLY A 1 190 ? -23.593 -30.636 -34.871 1.00 29.53 190 GLY A N 1
ATOM 1329 C CA . GLY A 1 190 ? -22.599 -30.555 -35.926 1.00 30.95 190 GLY A CA 1
ATOM 1330 C C . GLY A 1 190 ? -23.031 -29.869 -37.201 1.00 34.42 190 GLY A C 1
ATOM 1331 O O . GLY A 1 190 ? -22.470 -30.166 -38.257 1.00 35.63 190 GLY A O 1
ATOM 1332 N N . TYR A 1 191 ? -24.031 -28.991 -37.161 1.00 30.47 191 TYR A N 1
ATOM 1333 C CA . TYR A 1 191 ? -24.486 -28.293 -38.368 1.00 34.63 191 TYR A CA 1
ATOM 1334 C C . TYR A 1 191 ? -24.892 -26.880 -37.984 1.00 31.30 191 TYR A C 1
ATOM 1335 O O . TYR A 1 191 ? -25.086 -26.570 -36.812 1.00 29.95 191 TYR A O 1
ATOM 1344 N N . GLU A 1 192 ? -25.035 -26.036 -38.998 1.00 32.27 192 GLU A N 1
ATOM 1345 C CA . GLU A 1 192 ? -25.682 -24.743 -38.868 1.00 29.92 192 GLU A CA 1
ATOM 1346 C C . GLU A 1 192 ? -26.787 -24.740 -39.898 1.00 29.10 192 GLU A C 1
ATOM 1347 O O . GLU A 1 192 ? -26.531 -24.981 -41.085 1.00 30.16 192 GLU A O 1
ATOM 1353 N N . VAL A 1 193 ? -28.004 -24.471 -39.448 1.00 27.45 193 VAL A N 1
ATOM 1354 C CA . VAL A 1 193 ? -29.064 -24.277 -40.430 1.00 28.27 193 VAL A CA 1
ATOM 1355 C C . VAL A 1 193 ? -28.675 -23.110 -41.329 1.00 29.54 193 VAL A C 1
ATOM 1356 O O . VAL A 1 193 ? -28.317 -22.031 -40.808 1.00 31.15 193 VAL A O 1
ATOM 1360 N N . PRO A 1 194 ? -28.693 -23.270 -42.650 1.00 30.12 194 PRO A N 1
ATOM 1361 C CA . PRO A 1 194 ? -28.329 -22.166 -43.552 1.00 30.73 194 PRO A CA 1
ATOM 1362 C C . PRO A 1 194 ? -29.142 -20.922 -43.247 1.00 32.00 194 PRO A C 1
ATOM 1363 O O . PRO A 1 194 ? -30.323 -21.005 -42.885 1.00 29.22 194 PRO A O 1
ATOM 1367 N N . ARG A 1 195 ? -28.488 -19.756 -43.383 1.00 33.69 195 ARG A N 1
ATOM 1368 C CA . ARG A 1 195 ? -29.094 -18.507 -42.916 1.00 31.93 195 ARG A CA 1
ATOM 1369 C C . ARG A 1 195 ? -30.460 -18.272 -43.537 1.00 31.48 195 ARG A C 1
ATOM 1370 O O . ARG A 1 195 ? -31.407 -17.877 -42.835 1.00 31.74 195 ARG A O 1
ATOM 1378 N N . ARG A 1 196 ? -30.581 -18.494 -44.853 1.00 31.49 196 ARG A N 1
ATOM 1379 C CA . ARG A 1 196 ? -31.841 -18.188 -45.528 1.00 35.09 196 ARG A CA 1
ATOM 1380 C C . ARG A 1 196 ? -32.991 -19.036 -44.990 1.00 36.37 196 ARG A C 1
ATOM 1381 O O . ARG A 1 196 ? -34.148 -18.598 -45.027 1.00 34.76 196 ARG A O 1
ATOM 1389 N N . ALA A 1 197 ? -32.709 -20.240 -44.494 1.00 31.24 197 ALA A N 1
ATOM 1390 C CA . ALA A 1 197 ? -33.765 -21.035 -43.863 1.00 32.04 197 ALA A CA 1
ATOM 1391 C C . ALA A 1 197 ? -33.966 -20.670 -42.398 1.00 27.95 197 ALA A C 1
ATOM 1392 O O . ALA A 1 197 ? -35.112 -20.544 -41.955 1.00 26.39 197 ALA A O 1
ATOM 1394 N N . TRP A 1 198 ? -32.873 -20.450 -41.636 1.00 25.78 198 TRP A N 1
ATOM 1395 C CA . TRP A 1 198 ? -32.980 -20.239 -40.207 1.00 25.04 198 TRP A CA 1
ATOM 1396 C C . TRP A 1 198 ? -33.830 -19.021 -39.888 1.00 28.03 198 TRP A C 1
ATOM 1397 O O . TRP A 1 198 ? -34.623 -19.052 -38.939 1.00 25.77 198 TRP A O 1
ATOM 1408 N N . HIS A 1 199 ? -33.696 -17.958 -40.680 1.00 27.20 199 HIS A N 1
ATOM 1409 C CA . HIS A 1 199 ? -34.435 -16.710 -40.452 1.00 26.85 199 HIS A CA 1
ATOM 1410 C C . HIS A 1 199 ? -35.857 -16.743 -40.998 1.00 27.57 199 HIS A C 1
ATOM 1411 O O . HIS A 1 199 ? -36.607 -15.788 -40.771 1.00 27.68 199 HIS A O 1
ATOM 1418 N N . SER A 1 200 ? -36.234 -17.788 -41.729 1.00 27.25 200 SER A N 1
ATOM 1419 C CA . SER A 1 200 ? -37.574 -17.842 -42.298 1.00 29.42 200 SER A CA 1
ATOM 1420 C C . SER A 1 200 ? -38.611 -17.920 -41.180 1.00 28.54 200 SER A C 1
ATOM 1421 O O . SER A 1 200 ? -38.336 -18.413 -40.078 1.00 26.52 200 SER A O 1
ATOM 1424 N N . SER A 1 201 ? -39.803 -17.402 -41.470 1.00 29.67 201 SER A N 1
ATOM 1425 C CA . SER A 1 201 ? -40.897 -17.511 -40.515 1.00 29.57 201 SER A CA 1
ATOM 1426 C C . SER A 1 201 ? -41.313 -18.961 -40.310 1.00 30.56 201 SER A C 1
ATOM 1427 O O . SER A 1 201 ? -41.835 -19.299 -39.242 1.00 28.63 201 SER A O 1
ATOM 1430 N N . ARG A 1 202 ? -41.113 -19.822 -41.310 1.00 28.37 202 ARG A N 1
ATOM 1431 C CA . ARG A 1 202 ? -41.424 -21.234 -41.099 1.00 29.19 202 ARG A CA 1
ATOM 1432 C C . ARG A 1 202 ? -40.566 -21.804 -39.960 1.00 28.08 202 ARG A C 1
ATOM 1433 O O . ARG A 1 202 ? -41.088 -22.438 -39.038 1.00 27.77 202 ARG A O 1
ATOM 1441 N N . LEU A 1 203 ? -39.248 -21.557 -39.971 1.00 28.58 203 LEU A N 1
ATOM 1442 C CA . LEU A 1 203 ? -38.436 -22.105 -38.870 1.00 28.01 203 LEU A CA 1
ATOM 1443 C C . LEU A 1 203 ? -38.572 -21.309 -37.583 1.00 29.65 203 LEU A C 1
ATOM 1444 O O . LEU A 1 203 ? -38.572 -21.891 -36.484 1.00 26.30 203 LEU A O 1
ATOM 1449 N N . ASP A 1 204 ? -38.688 -19.988 -37.676 1.00 27.18 204 ASP A N 1
ATOM 1450 C CA . ASP A 1 204 ? -38.945 -19.215 -36.468 1.00 28.84 204 ASP A CA 1
ATOM 1451 C C . ASP A 1 204 ? -40.247 -19.645 -35.804 1.00 29.21 204 ASP A C 1
ATOM 1452 O O . ASP A 1 204 ? -40.352 -19.644 -34.572 1.00 27.22 204 ASP A O 1
ATOM 1457 N N . GLY A 1 205 ? -41.255 -19.992 -36.603 1.00 28.76 205 GLY A N 1
ATOM 1458 C CA . GLY A 1 205 ? -42.502 -20.495 -36.058 1.00 29.27 205 GLY A CA 1
ATOM 1459 C C . GLY A 1 205 ? -42.335 -21.823 -35.354 1.00 28.75 205 GLY A C 1
ATOM 1460 O O . GLY A 1 205 ? -43.046 -22.118 -34.380 1.00 25.84 205 GLY A O 1
ATOM 1461 N N . MET A 1 206 ? -41.417 -22.654 -35.838 1.00 27.37 206 MET A N 1
ATOM 1462 C CA . MET A 1 206 ? -41.158 -23.910 -35.148 1.00 27.08 206 MET A CA 1
ATOM 1463 C C . MET A 1 206 ? -40.446 -23.666 -33.825 1.00 24.63 206 MET A C 1
ATOM 1464 O O . MET A 1 206 ? -40.728 -24.361 -32.831 1.00 27.67 206 MET A O 1
ATOM 1469 N N . ARG A 1 207 ? -39.553 -22.667 -33.778 1.00 25.76 207 ARG A N 1
ATOM 1470 C CA . ARG A 1 207 ? -38.936 -22.276 -32.514 1.00 24.22 207 ARG A CA 1
ATOM 1471 C C . ARG A 1 207 ? -39.978 -21.720 -31.562 1.00 28.07 207 ARG A C 1
ATOM 1472 O O . ARG A 1 207 ? -39.982 -22.048 -30.371 1.00 25.89 207 ARG A O 1
ATOM 1480 N N . PHE A 1 208 ? -40.856 -20.860 -32.074 1.00 25.66 208 PHE A N 1
ATOM 1481 C CA . PHE A 1 208 ? -41.873 -20.237 -31.245 1.00 25.85 208 PHE A CA 1
ATOM 1482 C C . PHE A 1 208 ? -42.868 -21.260 -30.688 1.00 25.66 208 PHE A C 1
ATOM 1483 O O . PHE A 1 208 ? -43.195 -21.225 -29.489 1.00 25.95 208 PHE A O 1
ATOM 1491 N N . THR A 1 209 ? -43.388 -22.156 -31.538 1.00 26.28 209 THR A N 1
ATOM 1492 C CA . THR A 1 209 ? -44.368 -23.131 -31.062 1.00 27.08 209 THR A CA 1
ATOM 1493 C C . THR A 1 209 ? -43.736 -24.141 -30.106 1.00 28.52 209 THR A C 1
ATOM 1494 O O . THR A 1 209 ? -44.386 -24.578 -29.142 1.00 26.82 209 THR A O 1
ATOM 1498 N N . THR A 1 210 ? -42.476 -24.545 -30.352 1.00 25.94 210 THR A N 1
ATOM 1499 C CA . THR A 1 210 ? -41.796 -25.412 -29.406 1.00 28.45 210 THR A CA 1
ATOM 1500 C C . THR A 1 210 ? -41.661 -24.702 -28.067 1.00 28.66 210 THR A C 1
ATOM 1501 O O . THR A 1 210 ? -41.877 -25.301 -27.004 1.00 26.60 210 THR A O 1
ATOM 1505 N N . SER A 1 211 ? -41.278 -23.423 -28.099 1.00 27.33 211 SER A N 1
ATOM 1506 C CA . SER A 1 211 ? -41.143 -22.662 -26.863 1.00 28.65 211 SER A CA 1
ATOM 1507 C C . SER A 1 211 ? -42.464 -22.579 -26.110 1.00 27.68 211 SER A C 1
ATOM 1508 O O . SER A 1 211 ? -42.494 -22.726 -24.886 1.00 27.82 211 SER A O 1
ATOM 1511 N N . ASP A 1 212 ? -43.547 -22.280 -26.822 1.00 26.07 212 ASP A N 1
ATOM 1512 C CA . ASP A 1 212 ? -44.878 -22.230 -26.210 1.00 29.12 212 ASP A CA 1
ATOM 1513 C C . ASP A 1 212 ? -45.219 -23.544 -25.506 1.00 30.29 212 ASP A C 1
ATOM 1514 O O . ASP A 1 212 ? -45.842 -23.545 -24.429 1.00 31.06 212 ASP A O 1
ATOM 1519 N N . ALA A 1 213 ? -44.931 -24.683 -26.152 1.00 27.34 213 ALA A N 1
ATOM 1520 C CA . ALA A 1 213 ? -45.221 -25.973 -25.539 1.00 26.37 213 ALA A CA 1
ATOM 1521 C C . ALA A 1 213 ? -44.407 -26.173 -24.267 1.00 28.97 213 ALA A C 1
ATOM 1522 O O . ALA A 1 213 ? -44.928 -26.629 -23.249 1.00 29.33 213 ALA A O 1
ATOM 1524 N N . VAL A 1 214 ? -43.114 -25.860 -24.317 1.00 26.93 214 VAL A N 1
ATOM 1525 C CA . VAL A 1 214 ? -42.247 -26.046 -23.155 1.00 24.98 214 VAL A CA 1
ATOM 1526 C C . VAL A 1 214 ? -42.688 -25.136 -22.014 1.00 26.18 214 VAL A C 1
ATOM 1527 O O . VAL A 1 214 ? -42.728 -25.546 -20.848 1.00 27.31 214 VAL A O 1
ATOM 1531 N N . ILE A 1 215 ? -43.010 -23.881 -22.338 1.00 27.25 215 ILE A N 1
ATOM 1532 C CA . ILE A 1 215 ? -43.480 -22.943 -21.322 1.00 29.04 215 ILE A CA 1
ATOM 1533 C C . ILE A 1 215 ? -44.733 -23.480 -20.654 1.00 29.54 215 ILE A C 1
ATOM 1534 O O . ILE A 1 215 ? -44.853 -23.488 -19.419 1.00 30.16 215 ILE A O 1
ATOM 1539 N N . GLY A 1 216 ? -45.703 -23.904 -21.461 1.00 28.19 216 GLY A N 1
ATOM 1540 C CA . GLY A 1 216 ? -46.944 -24.404 -20.894 1.00 27.98 216 GLY A CA 1
ATOM 1541 C C . GLY A 1 216 ? -46.727 -25.572 -19.952 1.00 31.83 216 GLY A C 1
ATOM 1542 O O . GLY A 1 216 ? -47.361 -25.664 -18.886 1.00 30.74 216 GLY A O 1
ATOM 1543 N N . MET A 1 217 ? -45.867 -26.507 -20.346 1.00 29.80 217 MET A N 1
ATOM 1544 C CA . MET A 1 217 ? -45.556 -27.622 -19.475 1.00 32.97 217 MET A CA 1
ATOM 1545 C C . MET A 1 217 ? -44.874 -27.138 -18.208 1.00 34.02 217 MET A C 1
ATOM 1546 O O . MET A 1 217 ? -45.164 -27.620 -17.105 1.00 33.99 217 MET A O 1
ATOM 1551 N N . ASN A 1 218 ? -43.953 -26.183 -18.354 1.00 31.07 218 ASN A N 1
ATOM 1552 C CA . ASN A 1 218 ? -43.219 -25.686 -17.205 1.00 32.48 218 ASN A CA 1
ATOM 1553 C C . ASN A 1 218 ? -44.149 -24.950 -16.249 1.00 32.47 218 ASN A C 1
ATOM 1554 O O . ASN A 1 218 ? -43.982 -25.034 -15.037 1.00 34.64 218 ASN A O 1
ATOM 1559 N N . GLU A 1 219 ? -45.129 -24.215 -16.776 1.00 31.62 219 GLU A N 1
ATOM 1560 C CA . GLU A 1 219 ? -46.075 -23.518 -15.904 1.00 32.94 219 GLU A CA 1
ATOM 1561 C C . GLU A 1 219 ? -46.858 -24.497 -15.048 1.00 35.42 219 GLU A C 1
ATOM 1562 O O . GLU A 1 219 ? -47.162 -24.210 -13.882 1.00 37.33 219 GLU A O 1
ATOM 1568 N N . LEU A 1 220 ? -47.205 -25.656 -15.608 1.00 39.09 220 LEU A N 1
ATOM 1569 C CA . LEU A 1 220 ? -47.918 -26.665 -14.822 1.00 41.94 220 LEU A CA 1
ATOM 1570 C C . LEU A 1 220 ? -47.000 -27.331 -13.804 1.00 43.79 220 LEU A C 1
ATOM 1571 O O . LEU A 1 220 ? -47.398 -27.555 -12.661 1.00 47.05 220 LEU A O 1
ATOM 1576 N N . HIS A 1 221 ? -45.776 -27.670 -14.202 1.00 40.50 221 HIS A N 1
ATOM 1577 C CA . HIS A 1 221 ? -44.802 -28.190 -13.245 1.00 45.25 221 HIS A CA 1
ATOM 1578 C C . HIS A 1 221 ? -44.578 -27.214 -12.092 1.00 44.75 221 HIS A C 1
ATOM 1579 O O . HIS A 1 221 ? -44.481 -27.624 -10.935 1.00 44.34 221 HIS A O 1
ATOM 1586 N N . SER A 1 222 ? -44.523 -25.917 -12.380 1.00 45.19 222 SER A N 1
ATOM 1587 C CA . SER A 1 222 ? -44.108 -24.932 -11.387 1.00 48.56 222 SER A CA 1
ATOM 1588 C C . SER A 1 222 ? -45.264 -24.386 -10.569 1.00 47.86 222 SER A C 1
ATOM 1589 O O . SER A 1 222 ? -45.028 -23.616 -9.632 1.00 49.35 222 SER A O 1
ATOM 1592 N N . PHE A 1 223 ? -46.495 -24.759 -10.907 1.00 49.31 223 PHE A N 1
ATOM 1593 C CA . PHE A 1 223 ? -47.671 -24.092 -10.363 1.00 50.86 223 PHE A CA 1
ATOM 1594 C C . PHE A 1 223 ? -47.611 -23.976 -8.844 1.00 52.23 223 PHE A C 1
ATOM 1595 O O . PHE A 1 223 ? -47.721 -22.880 -8.281 1.00 51.34 223 PHE A O 1
ATOM 1603 N N . GLU A 1 224 ? -47.492 -25.109 -8.152 1.00 55.11 224 GLU A N 1
ATOM 1604 C CA . GLU A 1 224 ? -47.616 -25.068 -6.697 1.00 59.93 224 GLU A CA 1
ATOM 1605 C C . GLU A 1 224 ? -46.504 -24.246 -6.058 1.00 57.00 224 GLU A C 1
ATOM 1606 O O . GLU A 1 224 ? -46.734 -23.531 -5.069 1.00 54.49 224 GLU A O 1
ATOM 1612 N N . LYS A 1 225 ? -45.279 -24.397 -6.561 1.00 57.37 225 LYS A N 1
ATOM 1613 C CA . LYS A 1 225 ? -44.154 -23.618 -6.066 1.00 62.82 225 LYS A CA 1
ATOM 1614 C C . LYS A 1 225 ? -44.408 -22.126 -6.266 1.00 58.96 225 LYS A C 1
ATOM 1615 O O . LYS A 1 225 ? -44.240 -21.322 -5.340 1.00 62.27 225 LYS A O 1
ATOM 1621 N N . ASP A 1 226 ? -44.806 -21.744 -7.481 1.00 50.14 226 ASP A N 1
ATOM 1622 C CA . ASP A 1 226 ? -45.066 -20.340 -7.785 1.00 49.28 226 ASP A CA 1
ATOM 1623 C C . ASP A 1 226 ? -46.155 -19.777 -6.884 1.00 50.69 226 ASP A C 1
ATOM 1624 O O . ASP A 1 226 ? -45.998 -18.697 -6.302 1.00 56.73 226 ASP A O 1
ATOM 1629 N N . ARG A 1 227 ? -47.259 -20.512 -6.727 1.00 50.86 227 ARG A N 1
ATOM 1630 C CA . ARG A 1 227 ? -48.352 -20.011 -5.893 1.00 56.28 227 ARG A CA 1
ATOM 1631 C C . ARG A 1 227 ? -47.915 -19.858 -4.441 1.00 60.61 227 ARG A C 1
ATOM 1632 O O . ARG A 1 227 ? -48.266 -18.872 -3.781 1.00 61.87 227 ARG A O 1
ATOM 1634 N N . ALA A 1 228 ? -47.173 -20.836 -3.917 1.00 67.33 228 ALA A N 1
ATOM 1635 C CA . ALA A 1 228 ? -46.701 -20.766 -2.537 1.00 71.75 228 ALA A CA 1
ATOM 1636 C C . ALA A 1 228 ? -45.882 -19.500 -2.288 1.00 74.39 228 ALA A C 1
ATOM 1637 O O . ALA A 1 228 ? -46.052 -18.831 -1.261 1.00 77.05 228 ALA A O 1
ATOM 1638 N N . GLN A 1 229 ? -44.968 -19.172 -3.202 1.00 74.12 229 GLN A N 1
ATOM 1639 C CA . GLN A 1 229 ? -44.043 -18.048 -3.015 1.00 76.00 229 GLN A CA 1
ATOM 1640 C C . GLN A 1 229 ? -44.545 -16.693 -3.525 1.00 72.67 229 GLN A C 1
ATOM 1641 O O . GLN A 1 229 ? -45.723 -16.522 -3.848 1.00 72.56 229 GLN A O 1
ATOM 1647 N N . HIS A 1 231 ? -45.032 -16.039 -6.749 1.00 60.99 231 HIS A N 1
ATOM 1648 C CA . HIS A 1 231 ? -44.457 -15.711 -8.051 1.00 58.10 231 HIS A CA 1
ATOM 1649 C C . HIS A 1 231 ? -45.468 -15.782 -9.196 1.00 53.74 231 HIS A C 1
ATOM 1650 O O . HIS A 1 231 ? -46.521 -16.396 -9.085 1.00 55.12 231 HIS A O 1
ATOM 1657 N N . ALA A 1 232 ? -45.111 -15.169 -10.318 1.00 46.99 232 ALA A N 1
ATOM 1658 C CA . ALA A 1 232 ? -45.982 -15.177 -11.485 1.00 45.53 232 ALA A CA 1
ATOM 1659 C C . ALA A 1 232 ? -46.179 -16.599 -12.006 1.00 46.42 232 ALA A C 1
ATOM 1660 O O . ALA A 1 232 ? -45.271 -17.435 -11.951 1.00 47.75 232 ALA A O 1
ATOM 1662 N N . ASN A 1 233 ? -47.381 -16.867 -12.519 1.00 40.87 233 ASN A N 1
ATOM 1663 C CA . ASN A 1 233 ? -47.694 -18.147 -13.132 1.00 38.39 233 ASN A CA 1
ATOM 1664 C C . ASN A 1 233 ? -48.866 -17.964 -14.085 1.00 36.03 233 ASN A C 1
ATOM 1665 O O . ASN A 1 233 ? -49.842 -17.270 -13.769 1.00 35.42 233 ASN A O 1
ATOM 1670 N N . LEU A 1 234 ? -48.763 -18.617 -15.236 1.00 33.76 234 LEU A N 1
ATOM 1671 C CA . LEU A 1 234 ? -49.764 -18.469 -16.291 1.00 35.12 234 LEU A CA 1
ATOM 1672 C C . LEU A 1 234 ? -51.151 -18.887 -15.821 1.00 34.74 234 LEU A C 1
ATOM 1673 O O . LEU A 1 234 ? -52.158 -18.269 -16.191 1.00 34.12 234 LEU A O 1
ATOM 1678 N N . VAL A 1 235 ? -51.237 -19.970 -15.056 1.00 33.24 235 VAL A N 1
ATOM 1679 C CA . VAL A 1 235 ? -52.532 -20.407 -14.546 1.00 34.52 235 VAL A CA 1
ATOM 1680 C C . VAL A 1 235 ? -53.151 -19.320 -13.669 1.00 37.26 235 VAL A C 1
ATOM 1681 O O . VAL A 1 235 ? -54.340 -19.003 -13.781 1.00 39.40 235 VAL A O 1
ATOM 1685 N N . LEU A 1 236 ? -52.358 -18.738 -12.774 1.00 39.02 236 LEU A N 1
ATOM 1686 C CA . LEU A 1 236 ? -52.895 -17.712 -11.891 1.00 40.00 236 LEU A CA 1
ATOM 1687 C C . LEU A 1 236 ? -53.327 -16.479 -12.682 1.00 40.32 236 LEU A C 1
ATOM 1688 O O . LEU A 1 236 ? -54.344 -15.853 -12.352 1.00 39.01 236 LEU A O 1
ATOM 1693 N N . SER A 1 237 ? -52.552 -16.099 -13.703 1.00 37.64 237 SER A N 1
ATOM 1694 C CA . SER A 1 237 ? -52.929 -14.961 -14.543 1.00 38.05 237 SER A CA 1
ATOM 1695 C C . SER A 1 237 ? -54.260 -15.217 -15.246 1.00 37.18 237 SER A C 1
ATOM 1696 O O . SER A 1 237 ? -55.090 -14.305 -15.364 1.00 40.39 237 SER A O 1
ATOM 1699 N N . LEU A 1 238 ? -54.472 -16.448 -15.729 1.00 39.01 238 LEU A N 1
ATOM 1700 C CA . LEU A 1 238 ? -55.732 -16.783 -16.403 1.00 39.23 238 LEU A CA 1
ATOM 1701 C C . LEU A 1 238 ? -56.902 -16.753 -15.436 1.00 41.04 238 LEU A C 1
ATOM 1702 O O . LEU A 1 238 ? -58.008 -16.320 -15.799 1.00 41.40 238 LEU A O 1
ATOM 1707 N N . VAL A 1 239 ? -56.694 -17.230 -14.204 1.00 39.69 239 VAL A N 1
ATOM 1708 C CA . VAL A 1 239 ? -57.742 -17.146 -13.193 1.00 40.10 239 VAL A CA 1
ATOM 1709 C C . VAL A 1 239 ? -58.100 -15.698 -12.930 1.00 44.54 239 VAL A C 1
ATOM 1710 O O . VAL A 1 239 ? -59.279 -15.324 -12.855 1.00 46.08 239 VAL A O 1
ATOM 1714 N N . HIS A 1 240 ? -57.078 -14.869 -12.737 1.00 43.29 240 HIS A N 1
ATOM 1715 C CA . HIS A 1 240 ? -57.304 -13.500 -12.302 1.00 48.19 240 HIS A CA 1
ATOM 1716 C C . HIS A 1 240 ? -57.936 -12.673 -13.416 1.00 47.88 240 HIS A C 1
ATOM 1717 O O . HIS A 1 240 ? -58.927 -11.967 -13.188 1.00 50.54 240 HIS A O 1
ATOM 1724 N N . HIS A 1 241 ? -57.375 -12.748 -14.627 1.00 45.66 241 HIS A N 1
ATOM 1725 C CA . HIS A 1 241 ? -57.813 -11.895 -15.725 1.00 49.36 241 HIS A CA 1
ATOM 1726 C C . HIS A 1 241 ? -58.907 -12.515 -16.580 1.00 53.51 241 HIS A C 1
ATOM 1727 O O . HIS A 1 241 ? -59.687 -11.774 -17.190 1.00 56.25 241 HIS A O 1
ATOM 1734 N N . GLY A 1 242 ? -59.001 -13.843 -16.632 1.00 52.37 242 GLY A N 1
ATOM 1735 C CA . GLY A 1 242 ? -60.035 -14.477 -17.419 1.00 51.86 242 GLY A CA 1
ATOM 1736 C C . GLY A 1 242 ? -61.297 -14.796 -16.663 1.00 54.45 242 GLY A C 1
ATOM 1737 O O . GLY A 1 242 ? -62.281 -15.239 -17.264 1.00 57.99 242 GLY A O 1
ATOM 1738 N N . GLY A 1 243 ? -61.311 -14.576 -15.352 1.00 52.36 243 GLY A N 1
ATOM 1739 C CA . GLY A 1 243 ? -62.404 -15.080 -14.539 1.00 53.18 243 GLY A CA 1
ATOM 1740 C C . GLY A 1 243 ? -62.587 -16.579 -14.645 1.00 51.55 243 GLY A C 1
ATOM 1741 O O . GLY A 1 243 ? -63.720 -17.067 -14.582 1.00 58.71 243 GLY A O 1
ATOM 1742 N N . LEU A 1 244 ? -61.510 -17.326 -14.814 1.00 46.93 244 LEU A N 1
ATOM 1743 C CA . LEU A 1 244 ? -61.600 -18.776 -14.898 1.00 49.46 244 LEU A CA 1
ATOM 1744 C C . LEU A 1 244 ? -61.351 -19.412 -13.534 1.00 50.30 244 LEU A C 1
ATOM 1745 O O . LEU A 1 244 ? -60.599 -18.877 -12.718 1.00 50.96 244 LEU A O 1
ATOM 1750 N N . THR A 1 245 ? -61.982 -20.571 -13.299 1.00 48.16 245 THR A N 1
ATOM 1751 C CA . THR A 1 245 ? -61.585 -21.417 -12.180 1.00 45.40 245 THR A CA 1
ATOM 1752 C C . THR A 1 245 ? -60.199 -22.021 -12.466 1.00 43.57 245 THR A C 1
ATOM 1753 O O . THR A 1 245 ? -59.665 -21.933 -13.580 1.00 41.99 245 THR A O 1
ATOM 1757 N N . GLY A 1 246 ? -59.589 -22.603 -11.434 1.00 40.69 246 GLY A N 1
ATOM 1758 C CA . GLY A 1 246 ? -58.297 -23.237 -11.596 1.00 39.85 246 GLY A CA 1
ATOM 1759 C C . GLY A 1 246 ? -58.352 -24.323 -12.644 1.00 38.02 246 GLY A C 1
ATOM 1760 O O . GLY A 1 246 ? -57.535 -24.379 -13.569 1.00 37.38 246 GLY A O 1
ATOM 1761 N N . PRO A 1 247 ? -59.314 -25.238 -12.502 1.00 41.18 247 PRO A N 1
ATOM 1762 C CA . PRO A 1 247 ? -59.446 -26.301 -13.517 1.00 42.18 247 PRO A CA 1
ATOM 1763 C C . PRO A 1 247 ? -59.627 -25.766 -14.930 1.00 37.76 247 PRO A C 1
ATOM 1764 O O . PRO A 1 247 ? -59.024 -26.291 -15.870 1.00 38.63 247 PRO A O 1
ATOM 1768 N N . GLU A 1 248 ? -60.429 -24.715 -15.098 1.00 41.08 248 GLU A N 1
ATOM 1769 C CA . GLU A 1 248 ? -60.618 -24.104 -16.410 1.00 43.28 248 GLU A CA 1
ATOM 1770 C C . GLU A 1 248 ? -59.329 -23.490 -16.921 1.00 41.12 248 GLU A C 1
ATOM 1771 O O . GLU A 1 248 ? -58.989 -23.633 -18.095 1.00 39.73 248 GLU A O 1
ATOM 1777 N N . ALA A 1 249 ? -58.615 -22.774 -16.056 1.00 38.08 249 ALA A N 1
ATOM 1778 C CA . ALA A 1 249 ? -57.346 -22.184 -16.454 1.00 36.76 249 ALA A CA 1
ATOM 1779 C C . ALA A 1 249 ? -56.336 -23.261 -16.840 1.00 40.03 249 ALA A C 1
ATOM 1780 O O . ALA A 1 249 ? -55.580 -23.103 -17.812 1.00 36.20 249 ALA A O 1
ATOM 1782 N N . VAL A 1 250 ? -56.301 -24.371 -16.099 1.00 38.21 250 VAL A N 1
ATOM 1783 C CA . VAL A 1 250 ? -55.359 -25.436 -16.464 1.00 36.88 250 VAL A CA 1
ATOM 1784 C C . VAL A 1 250 ? -55.717 -26.036 -17.818 1.00 35.61 250 VAL A C 1
ATOM 1785 O O . VAL A 1 250 ? -54.833 -26.402 -18.604 1.00 37.05 250 VAL A O 1
ATOM 1789 N N . THR A 1 251 ? -57.008 -26.196 -18.095 1.00 37.51 251 THR A N 1
ATOM 1790 C CA . THR A 1 251 ? -57.416 -26.692 -19.401 1.00 40.68 251 THR A CA 1
ATOM 1791 C C . THR A 1 251 ? -56.936 -25.768 -20.497 1.00 40.64 251 THR A C 1
ATOM 1792 O O . THR A 1 251 ? -56.481 -26.225 -21.556 1.00 40.91 251 THR A O 1
ATOM 1796 N N . ARG A 1 252 ? -57.016 -24.464 -20.254 1.00 37.23 252 ARG A N 1
ATOM 1797 C CA . ARG A 1 252 ? -56.525 -23.492 -21.221 1.00 39.56 252 ARG A CA 1
ATOM 1798 C C . ARG A 1 252 ? -55.036 -23.681 -21.488 1.00 36.46 252 ARG A C 1
ATOM 1799 O O . ARG A 1 252 ? -54.580 -23.523 -22.625 1.00 37.33 252 ARG A O 1
ATOM 1807 N N . VAL A 1 253 ? -54.249 -23.963 -20.452 1.00 32.60 253 VAL A N 1
ATOM 1808 C CA . VAL A 1 253 ? -52.805 -24.135 -20.669 1.00 32.02 253 VAL A CA 1
ATOM 1809 C C . VAL A 1 253 ? -52.536 -25.431 -21.424 1.00 33.99 253 VAL A C 1
ATOM 1810 O O . VAL A 1 253 ? -51.680 -25.480 -22.322 1.00 31.87 253 VAL A O 1
ATOM 1814 N N . CYS A 1 254 ? -53.252 -26.506 -21.067 1.00 35.86 254 CYS A N 1
ATOM 1815 C CA . CYS A 1 254 ? -53.140 -27.754 -21.813 1.00 35.95 254 CYS A CA 1
ATOM 1816 C C . CYS A 1 254 ? -53.502 -27.558 -23.282 1.00 35.69 254 CYS A C 1
ATOM 1817 O O . CYS A 1 254 ? -52.854 -28.127 -24.165 1.00 35.09 254 CYS A O 1
ATOM 1820 N N . ASP A 1 255 ? -54.553 -26.778 -23.561 1.00 38.28 255 ASP A N 1
ATOM 1821 C CA . ASP A 1 255 ? -54.905 -26.467 -24.943 1.00 39.60 255 ASP A CA 1
ATOM 1822 C C . ASP A 1 255 ? -53.800 -25.681 -25.633 1.00 40.87 255 ASP A C 1
ATOM 1823 O O . ASP A 1 255 ? -53.561 -25.859 -26.838 1.00 40.21 255 ASP A O 1
ATOM 1828 N N . LEU A 1 256 ? -53.148 -24.768 -24.907 1.00 35.35 256 LEU A N 1
ATOM 1829 C CA . LEU A 1 256 ? -51.995 -24.078 -25.483 1.00 37.27 256 LEU A CA 1
ATOM 1830 C C . LEU A 1 256 ? -50.918 -25.080 -25.889 1.00 33.81 256 LEU A C 1
ATOM 1831 O O . LEU A 1 256 ? -50.377 -25.018 -27.001 1.00 32.21 256 LEU A O 1
ATOM 1836 N N . VAL A 1 257 ? -50.596 -26.031 -25.001 1.00 33.78 257 VAL A N 1
ATOM 1837 C CA . VAL A 1 257 ? -49.538 -26.990 -25.318 1.00 32.25 257 VAL A CA 1
ATOM 1838 C C . VAL A 1 257 ? -49.948 -27.845 -26.518 1.00 33.52 257 VAL A C 1
ATOM 1839 O O . VAL A 1 257 ? -49.189 -28.006 -27.484 1.00 32.53 257 VAL A O 1
ATOM 1843 N N . GLN A 1 258 ? -51.167 -28.384 -26.484 1.00 35.54 258 GLN A N 1
ATOM 1844 C CA . GLN A 1 258 ? -51.611 -29.259 -27.568 1.00 35.45 258 GLN A CA 1
ATOM 1845 C C . GLN A 1 258 ? -51.709 -28.502 -28.890 1.00 33.05 258 GLN A C 1
ATOM 1846 O O . GLN A 1 258 ? -51.328 -29.029 -29.941 1.00 33.76 258 GLN A O 1
ATOM 1852 N N . GLY A 1 259 ? -52.241 -27.279 -28.864 1.00 33.59 259 GLY A N 1
ATOM 1853 C CA . GLY A 1 259 ? -52.315 -26.491 -30.085 1.00 35.24 259 GLY A CA 1
ATOM 1854 C C . GLY A 1 259 ? -50.940 -26.124 -30.620 1.00 33.02 259 GLY A C 1
ATOM 1855 O O . GLY A 1 259 ? -50.750 -25.998 -31.835 1.00 32.75 259 GLY A O 1
ATOM 1856 N N . SER A 1 260 ? -49.978 -25.902 -29.722 1.00 29.50 260 SER A N 1
ATOM 1857 C CA . SER A 1 260 ? -48.612 -25.586 -30.149 1.00 32.57 260 SER A CA 1
ATOM 1858 C C . SER A 1 260 ? -47.961 -26.789 -30.823 1.00 32.84 260 SER A C 1
ATOM 1859 O O . SER A 1 260 ? -47.230 -26.643 -31.814 1.00 30.76 260 SER A O 1
ATOM 1862 N N . ILE A 1 261 ? -48.208 -27.988 -30.292 1.00 32.02 261 ILE A N 1
ATOM 1863 C CA . ILE A 1 261 ? -47.701 -29.199 -30.922 1.00 33.73 261 ILE A CA 1
ATOM 1864 C C . ILE A 1 261 ? -48.329 -29.398 -32.307 1.00 33.28 261 ILE A C 1
ATOM 1865 O O . ILE A 1 261 ? -47.623 -29.715 -33.274 1.00 33.84 261 ILE A O 1
ATOM 1870 N N . GLU A 1 262 ? -49.652 -29.195 -32.430 1.00 33.70 262 GLU A N 1
ATOM 1871 C CA . GLU A 1 262 ? -50.311 -29.343 -33.723 1.00 34.00 262 GLU A CA 1
ATOM 1872 C C . GLU A 1 262 ? -49.760 -28.343 -34.734 1.00 34.72 262 GLU A C 1
ATOM 1873 O O . GLU A 1 262 ? -49.503 -28.699 -35.896 1.00 32.92 262 GLU A O 1
ATOM 1879 N N . SER A 1 263 ? -49.536 -27.094 -34.298 1.00 31.02 263 SER A N 1
ATOM 1880 C CA . SER A 1 263 ? -48.969 -26.086 -35.180 1.00 33.57 263 SER A CA 1
ATOM 1881 C C . SER A 1 263 ? -47.546 -26.458 -35.610 1.00 33.28 263 SER A C 1
ATOM 1882 O O . SER A 1 263 ? -47.197 -26.346 -36.790 1.00 34.01 263 SER A O 1
ATOM 1885 N N . PHE A 1 264 ? -46.712 -26.908 -34.662 1.00 28.26 264 PHE A N 1
ATOM 1886 C CA . PHE A 1 264 ? -45.373 -27.386 -34.993 1.00 28.93 264 PHE A CA 1
ATOM 1887 C C . PHE A 1 264 ? -45.427 -28.472 -36.069 1.00 30.77 264 PHE A C 1
ATOM 1888 O O . PHE A 1 264 ? -44.658 -28.440 -37.043 1.00 30.03 264 PHE A O 1
ATOM 1896 N N . LEU A 1 265 ? -46.368 -29.408 -35.941 1.00 30.19 265 LEU A N 1
ATOM 1897 C CA . LEU A 1 265 ? -46.460 -30.496 -36.910 1.00 32.89 265 LEU A CA 1
ATOM 1898 C C . LEU A 1 265 ? -46.884 -29.985 -38.286 1.00 36.02 265 LEU A C 1
ATOM 1899 O O . LEU A 1 265 ? -46.422 -30.501 -39.321 1.00 34.30 265 LEU A O 1
ATOM 1904 N N . ARG A 1 266 ? -47.779 -28.995 -38.336 1.00 35.43 266 ARG A N 1
ATOM 1905 C CA . ARG A 1 266 ? -48.160 -28.437 -39.638 1.00 35.27 266 ARG A CA 1
ATOM 1906 C C . ARG A 1 266 ? -46.962 -27.752 -40.291 1.00 34.62 266 ARG A C 1
ATOM 1907 O O . ARG A 1 266 ? -46.693 -27.937 -41.481 1.00 34.59 266 ARG A O 1
ATOM 1915 N N . LEU A 1 267 ? -46.204 -26.989 -39.509 1.00 31.78 267 LEU A N 1
ATOM 1916 C CA . LEU A 1 267 ? -45.013 -26.333 -40.035 1.00 32.29 267 LEU A CA 1
ATOM 1917 C C . LEU A 1 267 ? -43.982 -27.344 -40.500 1.00 34.06 267 LEU A C 1
ATOM 1918 O O . LEU A 1 267 ? -43.365 -27.164 -41.556 1.00 33.68 267 LEU A O 1
ATOM 1923 N N . ARG A 1 268 ? -43.787 -28.417 -39.726 1.00 31.45 268 ARG A N 1
ATOM 1924 C CA . ARG A 1 268 ? -42.801 -29.439 -40.086 1.00 31.34 268 ARG A CA 1
ATOM 1925 C C . ARG A 1 268 ? -43.134 -30.105 -41.423 1.00 31.41 268 ARG A C 1
ATOM 1926 O O . ARG A 1 268 ? -42.233 -30.388 -42.228 1.00 32.84 268 ARG A O 1
ATOM 1934 N N . SER A 1 269 ? -44.416 -30.335 -41.692 1.00 33.36 269 SER A N 1
ATOM 1935 C CA . SER A 1 269 ? -44.818 -30.917 -42.958 1.00 34.89 269 SER A CA 1
ATOM 1936 C C . SER A 1 269 ? -44.562 -29.973 -44.131 1.00 36.72 269 SER A C 1
ATOM 1937 O O . SER A 1 269 ? -44.566 -30.434 -45.281 1.00 36.38 269 SER A O 1
ATOM 1940 N N . GLY A 1 270 ? -44.312 -28.681 -43.868 1.00 33.72 270 GLY A N 1
ATOM 1941 C CA . GLY A 1 270 ? -43.911 -27.758 -44.906 1.00 32.87 270 GLY A CA 1
ATOM 1942 C C . GLY A 1 270 ? -42.416 -27.616 -45.117 1.00 32.33 270 GLY A C 1
ATOM 1943 O O . GLY A 1 270 ? -41.981 -26.807 -45.949 1.00 32.73 270 GLY A O 1
ATOM 1944 N N . LEU A 1 271 ? -41.600 -28.391 -44.419 1.00 28.45 271 LEU A N 1
ATOM 1945 C CA . LEU A 1 271 ? -40.155 -28.235 -44.588 1.00 31.62 271 LEU A CA 1
ATOM 1946 C C . LEU A 1 271 ? -39.645 -28.717 -45.946 1.00 30.92 271 LEU A C 1
ATOM 1947 O O . LEU A 1 271 ? -38.698 -28.123 -46.472 1.00 32.14 271 LEU A O 1
ATOM 1952 N N . PRO A 1 272 ? -40.189 -29.778 -46.553 1.00 32.17 272 PRO A N 1
ATOM 1953 C CA . PRO A 1 272 ? -39.700 -30.110 -47.896 1.00 32.41 272 PRO A CA 1
ATOM 1954 C C . PRO A 1 272 ? -39.918 -28.957 -48.860 1.00 36.09 272 PRO A C 1
ATOM 1955 O O . PRO A 1 272 ? -39.035 -28.632 -49.659 1.00 35.30 272 PRO A O 1
ATOM 1959 N N . GLU A 1 273 ? -41.072 -28.298 -48.778 1.00 33.54 273 GLU A N 1
ATOM 1960 C CA . GLU A 1 273 ? -41.333 -27.180 -49.682 1.00 34.07 273 GLU A CA 1
ATOM 1961 C C . GLU A 1 273 ? -40.377 -26.014 -49.385 1.00 32.17 273 GLU A C 1
ATOM 1962 O O . GLU A 1 273 ? -39.868 -25.371 -50.307 1.00 36.10 273 GLU A O 1
ATOM 1968 N N . LEU A 1 274 ? -40.120 -25.736 -48.104 1.00 31.18 274 LEU A N 1
ATOM 1969 C CA . LEU A 1 274 ? -39.149 -24.702 -47.741 1.00 30.77 274 LEU A CA 1
ATOM 1970 C C . LEU A 1 274 ? -37.780 -25.001 -48.342 1.00 30.59 274 LEU A C 1
ATOM 1971 O O . LEU A 1 274 ? -37.130 -24.123 -48.931 1.00 30.89 274 LEU A O 1
ATOM 1976 N N . GLY A 1 275 ? -37.341 -26.251 -48.221 1.00 32.17 275 GLY A N 1
ATOM 1977 C CA . GLY A 1 275 ? -36.082 -26.660 -48.832 1.00 34.58 275 GLY A CA 1
ATOM 1978 C C . GLY A 1 275 ? -36.032 -26.465 -50.333 1.00 35.17 275 GLY A C 1
ATOM 1979 O O . GLY A 1 275 ? -35.017 -26.017 -50.870 1.00 33.41 275 GLY A O 1
ATOM 1980 N N . ARG A 1 276 ? -37.112 -26.812 -51.041 1.00 33.01 276 ARG A N 1
ATOM 1981 C CA . ARG A 1 276 ? -37.119 -26.607 -52.479 1.00 35.09 276 ARG A CA 1
ATOM 1982 C C . ARG A 1 276 ? -37.097 -25.121 -52.813 1.00 35.40 276 ARG A C 1
ATOM 1983 O O . ARG A 1 276 ? -36.425 -24.697 -53.758 1.00 36.84 276 ARG A O 1
ATOM 1991 N N . ALA A 1 277 ? -37.897 -24.334 -52.103 1.00 32.93 277 ALA A N 1
ATOM 1992 C CA . ALA A 1 277 ? -38.038 -22.917 -52.432 1.00 35.89 277 ALA A CA 1
ATOM 1993 C C . ALA A 1 277 ? -36.711 -22.181 -52.265 1.00 35.17 277 ALA A C 1
ATOM 1994 O O . ALA A 1 277 ? -36.384 -21.273 -53.045 1.00 35.30 277 ALA A O 1
ATOM 1996 N N . LEU A 1 278 ? -35.946 -22.562 -51.263 1.00 37.78 278 LEU A N 1
ATOM 1997 C CA . LEU A 1 278 ? -34.697 -21.896 -50.904 1.00 40.63 278 LEU A CA 1
ATOM 1998 C C . LEU A 1 278 ? -33.452 -22.618 -51.406 1.00 41.17 278 LEU A C 1
ATOM 1999 O O . LEU A 1 278 ? -32.347 -22.106 -51.217 1.00 41.33 278 LEU A O 1
ATOM 2004 N N . GLY A 1 279 ? -33.588 -23.783 -52.030 1.00 40.54 279 GLY A N 1
ATOM 2005 C CA . GLY A 1 279 ? -32.414 -24.554 -52.404 1.00 41.14 279 GLY A CA 1
ATOM 2006 C C . GLY A 1 279 ? -31.605 -25.041 -51.215 1.00 41.71 279 GLY A C 1
ATOM 2007 O O . GLY A 1 279 ? -30.368 -25.070 -51.275 1.00 40.84 279 GLY A O 1
ATOM 2008 N N . VAL A 1 280 ? -32.273 -25.448 -50.144 1.00 36.94 280 VAL A N 1
ATOM 2009 C CA . VAL A 1 280 ? -31.620 -25.937 -48.938 1.00 37.88 280 VAL A CA 1
ATOM 2010 C C . VAL A 1 280 ? -31.838 -27.435 -48.833 1.00 38.40 280 VAL A C 1
ATOM 2011 O O . VAL A 1 280 ? -32.956 -27.923 -49.014 1.00 38.88 280 VAL A O 1
ATOM 2015 N N . GLU A 1 281 ? -30.763 -28.152 -48.510 1.00 36.94 281 GLU A N 1
ATOM 2016 C CA . GLU A 1 281 ? -30.800 -29.600 -48.353 1.00 42.87 281 GLU A CA 1
ATOM 2017 C C . GLU A 1 281 ? -31.869 -30.017 -47.354 1.00 35.58 281 GLU A C 1
ATOM 2018 O O . GLU A 1 281 ? -31.936 -29.485 -46.237 1.00 35.79 281 GLU A O 1
ATOM 2024 N N . GLY A 1 282 ? -32.706 -30.983 -47.744 1.00 37.83 282 GLY A N 1
ATOM 2025 C CA . GLY A 1 282 ? -33.762 -31.411 -46.835 1.00 38.43 282 GLY A CA 1
ATOM 2026 C C . GLY A 1 282 ? -33.236 -31.990 -45.534 1.00 37.61 282 GLY A C 1
ATOM 2027 O O . GLY A 1 282 ? -33.849 -31.821 -44.477 1.00 35.13 282 GLY A O 1
ATOM 2028 N N . ALA A 1 283 ? -32.092 -32.678 -45.585 1.00 37.83 283 ALA A N 1
ATOM 2029 C CA . ALA A 1 283 ? -31.595 -33.372 -44.398 1.00 37.25 283 ALA A CA 1
ATOM 2030 C C . ALA A 1 283 ? -31.354 -32.410 -43.234 1.00 35.50 283 ALA A C 1
ATOM 2031 O O . ALA A 1 283 ? -31.654 -32.739 -42.080 1.00 33.17 283 ALA A O 1
ATOM 2033 N N . VAL A 1 284 ? -30.808 -31.218 -43.494 1.00 34.31 284 VAL A N 1
ATOM 2034 C CA . VAL A 1 284 ? -30.489 -30.342 -42.378 1.00 33.29 284 VAL A CA 1
ATOM 2035 C C . VAL A 1 284 ? -31.762 -29.781 -41.760 1.00 32.95 284 VAL A C 1
ATOM 2036 O O . VAL A 1 284 ? -31.832 -29.555 -40.546 1.00 29.27 284 VAL A O 1
ATOM 2040 N N . LEU A 1 285 ? -32.791 -29.558 -42.571 1.00 28.77 285 LEU A N 1
ATOM 2041 C CA . LEU A 1 285 ? -34.051 -29.063 -42.051 1.00 28.03 285 LEU A CA 1
ATOM 2042 C C . LEU A 1 285 ? -34.726 -30.117 -41.187 1.00 28.42 285 LEU A C 1
ATOM 2043 O O . LEU A 1 285 ? -35.241 -29.814 -40.104 1.00 28.99 285 LEU A O 1
ATOM 2048 N N . ASP A 1 286 ? -34.732 -31.351 -41.655 1.00 31.44 286 ASP A N 1
ATOM 2049 C CA . ASP A 1 286 ? -35.337 -32.442 -40.900 1.00 33.32 286 ASP A CA 1
ATOM 2050 C C . ASP A 1 286 ? -34.593 -32.666 -39.596 1.00 31.56 286 ASP A C 1
ATOM 2051 O O . ASP A 1 286 ? -35.204 -32.921 -38.556 1.00 31.11 286 ASP A O 1
ATOM 2056 N N . ARG A 1 287 ? -33.270 -32.557 -39.639 1.00 32.05 287 ARG A N 1
ATOM 2057 C CA A ARG A 1 287 ? -32.446 -32.733 -38.443 0.59 31.61 287 ARG A CA 1
ATOM 2058 C CA B ARG A 1 287 ? -32.474 -32.757 -38.433 0.41 31.79 287 ARG A CA 1
ATOM 2059 C C . ARG A 1 287 ? -32.736 -31.657 -37.413 1.00 29.57 287 ARG A C 1
ATOM 2060 O O . ARG A 1 287 ? -32.878 -31.942 -36.225 1.00 28.52 287 ARG A O 1
ATOM 2075 N N . TYR A 1 288 ? -32.864 -30.408 -37.866 1.00 27.25 288 TYR A N 1
ATOM 2076 C CA . TYR A 1 288 ? -33.180 -29.321 -36.955 1.00 27.44 288 TYR A CA 1
ATOM 2077 C C . TYR A 1 288 ? -34.554 -29.510 -36.321 1.00 26.04 288 TYR A C 1
ATOM 2078 O O . TYR A 1 288 ? -34.722 -29.350 -35.101 1.00 25.74 288 TYR A O 1
ATOM 2087 N N . ALA A 1 289 ? -35.555 -29.847 -37.134 1.00 26.15 289 ALA A N 1
ATOM 2088 C CA . ALA A 1 289 ? -36.884 -30.101 -36.587 1.00 26.46 289 ALA A CA 1
ATOM 2089 C C . ALA A 1 289 ? -36.866 -31.246 -35.572 1.00 26.94 289 ALA A C 1
ATOM 2090 O O . ALA A 1 289 ? -37.594 -31.205 -34.568 1.00 27.44 289 ALA A O 1
ATOM 2092 N N . ASP A 1 290 ? -36.091 -32.310 -35.858 1.00 28.33 290 ASP A N 1
ATOM 2093 C CA . ASP A 1 290 ? -35.942 -33.414 -34.917 1.00 30.39 290 ASP A CA 1
ATOM 2094 C C . ASP A 1 290 ? -35.368 -32.918 -33.594 1.00 30.13 290 ASP A C 1
ATOM 2095 O O . ASP A 1 290 ? -35.768 -33.385 -32.518 1.00 31.53 290 ASP A O 1
ATOM 2100 N N . ALA A 1 291 ? -34.435 -31.968 -33.659 1.00 28.41 291 ALA A N 1
ATOM 2101 C CA . ALA A 1 291 ? -33.802 -31.455 -32.446 1.00 28.08 291 ALA A CA 1
ATOM 2102 C C . ALA A 1 291 ? -34.795 -30.656 -31.619 1.00 27.10 291 ALA A C 1
ATOM 2103 O O . ALA A 1 291 ? -34.809 -30.751 -30.377 1.00 27.74 291 ALA A O 1
ATOM 2105 N N . LEU A 1 292 ? -35.609 -29.837 -32.282 1.00 26.97 292 LEU A N 1
ATOM 2106 C CA . LEU A 1 292 ? -36.616 -29.080 -31.558 1.00 24.79 292 LEU A CA 1
ATOM 2107 C C . LEU A 1 292 ? -37.613 -30.014 -30.879 1.00 28.36 292 LEU A C 1
ATOM 2108 O O . LEU A 1 292 ? -37.947 -29.825 -29.711 1.00 29.75 292 LEU A O 1
ATOM 2113 N N . SER A 1 293 ? -38.111 -31.030 -31.610 1.00 29.56 293 SER A N 1
ATOM 2114 C CA . SER A 1 293 ? -39.076 -31.957 -31.013 1.00 29.89 293 SER A CA 1
ATOM 2115 C C . SER A 1 293 ? -38.424 -32.809 -29.928 1.00 30.04 293 SER A C 1
ATOM 2116 O O . SER A 1 293 ? -39.081 -33.149 -28.936 1.00 30.88 293 SER A O 1
ATOM 2119 N N . ALA A 1 294 ? -37.151 -33.199 -30.119 1.00 29.99 294 ALA A N 1
ATOM 2120 C CA . ALA A 1 294 ? -36.440 -33.954 -29.082 1.00 31.26 294 ALA A CA 1
ATOM 2121 C C . ALA A 1 294 ? -36.288 -33.138 -27.803 1.00 28.62 294 ALA A C 1
ATOM 2122 O O . ALA A 1 294 ? -36.388 -33.686 -26.698 1.00 30.42 294 ALA A O 1
ATOM 2124 N N . PHE A 1 295 ? -36.003 -31.840 -27.920 1.00 28.99 295 PHE A N 1
ATOM 2125 C CA . PHE A 1 295 ? -35.889 -31.010 -26.730 1.00 28.80 295 PHE A CA 1
ATOM 2126 C C . PHE A 1 295 ? -37.219 -30.959 -25.983 1.00 32.72 295 PHE A C 1
ATOM 2127 O O . PHE A 1 295 ? -37.269 -31.121 -24.752 1.00 31.30 295 PHE A O 1
ATOM 2135 N N . CYS A 1 296 ? -38.309 -30.740 -26.722 1.00 28.88 296 CYS A N 1
ATOM 2136 C CA . CYS A 1 296 ? -39.631 -30.665 -26.114 1.00 32.78 296 CYS A CA 1
ATOM 2137 C C . CYS A 1 296 ? -40.015 -31.996 -25.469 1.00 32.28 296 CYS A C 1
ATOM 2138 O O . CYS A 1 296 ? -40.428 -32.051 -24.302 1.00 32.29 296 CYS A O 1
ATOM 2141 N N . ARG A 1 297 ? -39.841 -33.093 -26.206 1.00 29.84 297 ARG A N 1
ATOM 2142 C CA . ARG A 1 297 ? -40.142 -34.414 -25.659 1.00 33.72 297 ARG A CA 1
ATOM 2143 C C . ARG A 1 297 ? -39.255 -34.710 -24.451 1.00 34.45 297 ARG A C 1
ATOM 2144 O O . ARG A 1 297 ? -39.717 -35.278 -23.450 1.00 34.45 297 ARG A O 1
ATOM 2152 N N . GLY A 1 298 ? -37.982 -34.319 -24.536 1.00 30.79 298 GLY A N 1
ATOM 2153 C CA . GLY A 1 298 ? -37.056 -34.534 -23.433 1.00 33.01 298 GLY A CA 1
ATOM 2154 C C . GLY A 1 298 ? -37.461 -33.805 -22.164 1.00 35.19 298 GLY A C 1
ATOM 2155 O O . GLY A 1 298 ? -37.433 -34.375 -21.071 1.00 34.06 298 GLY A O 1
ATOM 2156 N N . TYR A 1 299 ? -37.802 -32.519 -22.284 1.00 32.10 299 TYR A N 1
ATOM 2157 C CA . TYR A 1 299 ? -38.253 -31.779 -21.114 1.00 34.59 299 TYR A CA 1
ATOM 2158 C C . TYR A 1 299 ? -39.525 -32.401 -20.535 1.00 36.49 299 TYR A C 1
ATOM 2159 O O . TYR A 1 299 ? -39.662 -32.565 -19.308 1.00 36.47 299 TYR A O 1
ATOM 2168 N N . HIS A 1 300 ? -40.443 -32.795 -21.412 1.00 35.07 300 HIS A N 1
ATOM 2169 C CA . HIS A 1 300 ? -41.675 -33.458 -20.985 1.00 36.93 300 HIS A CA 1
ATOM 2170 C C . HIS A 1 300 ? -41.377 -34.730 -20.190 1.00 36.86 300 HIS A C 1
ATOM 2171 O O . HIS A 1 300 ? -41.909 -34.933 -19.095 1.00 38.35 300 HIS A O 1
ATOM 2178 N N . ASP A 1 301 ? -40.536 -35.608 -20.736 1.00 36.52 301 ASP A N 1
ATOM 2179 C CA . ASP A 1 301 ? -40.232 -36.874 -20.067 1.00 39.21 301 ASP A CA 1
ATOM 2180 C C . ASP A 1 301 ? -39.451 -36.644 -18.778 1.00 40.81 301 ASP A C 1
ATOM 2181 O O . ASP A 1 301 ? -39.718 -37.281 -17.757 1.00 41.75 301 ASP A O 1
ATOM 2186 N N . TRP A 1 302 ? -38.477 -35.739 -18.808 1.00 37.71 302 TRP A N 1
ATOM 2187 C CA . TRP A 1 302 ? -37.732 -35.436 -17.599 1.00 39.27 302 TRP A CA 1
ATOM 2188 C C . TRP A 1 302 ? -38.670 -34.927 -16.515 1.00 42.57 302 TRP A C 1
ATOM 2189 O O . TRP A 1 302 ? -38.583 -35.353 -15.355 1.00 43.33 302 TRP A O 1
ATOM 2200 N N . GLY A 1 303 ? -39.585 -34.030 -16.883 1.00 47.58 303 GLY A N 1
ATOM 2201 C CA . GLY A 1 303 ? -40.510 -33.430 -15.938 1.00 50.81 303 GLY A CA 1
ATOM 2202 C C . GLY A 1 303 ? -41.474 -34.409 -15.296 1.00 55.28 303 GLY A C 1
ATOM 2203 O O . GLY A 1 303 ? -42.036 -34.101 -14.241 1.00 56.70 303 GLY A O 1
ATOM 2204 N N . ARG A 1 304 ? -41.721 -35.554 -15.926 1.00 58.00 304 ARG A N 1
ATOM 2205 C CA . ARG A 1 304 ? -42.629 -36.561 -15.370 1.00 59.61 304 ARG A CA 1
ATOM 2206 C C . ARG A 1 304 ? -41.958 -37.386 -14.266 1.00 65.20 304 ARG A C 1
ATOM 2207 O O . ARG A 1 304 ? -40.731 -37.376 -14.125 1.00 65.44 304 ARG A O 1
ATOM 2209 N N . PHE B 1 4 ? -60.544 5.080 -42.590 1.00 86.65 4 PHE B N 1
ATOM 2210 C CA . PHE B 1 4 ? -60.617 4.347 -41.330 1.00 85.24 4 PHE B CA 1
ATOM 2211 C C . PHE B 1 4 ? -60.021 5.186 -40.216 1.00 80.95 4 PHE B C 1
ATOM 2212 O O . PHE B 1 4 ? -58.836 5.516 -40.240 1.00 80.64 4 PHE B O 1
ATOM 2214 N N . GLU B 1 5 ? -60.847 5.546 -39.238 1.00 71.22 5 GLU B N 1
ATOM 2215 C CA . GLU B 1 5 ? -60.408 6.376 -38.127 1.00 68.91 5 GLU B CA 1
ATOM 2216 C C . GLU B 1 5 ? -60.583 5.611 -36.824 1.00 68.16 5 GLU B C 1
ATOM 2217 O O . GLU B 1 5 ? -61.536 4.844 -36.666 1.00 67.94 5 GLU B O 1
ATOM 2223 N N . PHE B 1 6 ? -59.647 5.816 -35.901 1.00 67.54 6 PHE B N 1
ATOM 2224 C CA . PHE B 1 6 ? -59.650 5.160 -34.603 1.00 68.85 6 PHE B CA 1
ATOM 2225 C C . PHE B 1 6 ? -59.511 6.210 -33.509 1.00 68.19 6 PHE B C 1
ATOM 2226 O O . PHE B 1 6 ? -58.923 7.275 -33.719 1.00 66.86 6 PHE B O 1
ATOM 2234 N N . ALA B 1 7 ? -60.050 5.890 -32.333 1.00 67.78 7 ALA B N 1
ATOM 2235 C CA . ALA B 1 7 ? -60.050 6.813 -31.196 1.00 67.15 7 ALA B CA 1
ATOM 2236 C C . ALA B 1 7 ? -58.743 6.680 -30.405 1.00 62.97 7 ALA B C 1
ATOM 2237 O O . ALA B 1 7 ? -58.709 6.239 -29.257 1.00 63.94 7 ALA B O 1
ATOM 2239 N N . VAL B 1 8 ? -57.646 7.075 -31.039 1.00 56.16 8 VAL B N 1
ATOM 2240 C CA . VAL B 1 8 ? -56.365 7.064 -30.319 1.00 57.99 8 VAL B CA 1
ATOM 2241 C C . VAL B 1 8 ? -56.406 8.134 -29.228 1.00 62.20 8 VAL B C 1
ATOM 2242 O O . VAL B 1 8 ? -56.798 9.283 -29.511 1.00 58.40 8 VAL B O 1
ATOM 2246 N N . PRO B 1 9 ? -55.997 7.822 -27.973 1.00 64.85 9 PRO B N 1
ATOM 2247 C CA . PRO B 1 9 ? -56.110 8.786 -26.849 1.00 64.38 9 PRO B CA 1
ATOM 2248 C C . PRO B 1 9 ? -54.960 9.786 -26.816 1.00 61.59 9 PRO B C 1
ATOM 2249 O O . PRO B 1 9 ? -54.133 9.823 -25.899 1.00 59.32 9 PRO B O 1
ATOM 2253 N N . ALA B 1 10 ? -54.888 10.609 -27.859 1.00 56.65 10 ALA B N 1
ATOM 2254 C CA . ALA B 1 10 ? -53.974 11.740 -27.922 1.00 53.95 10 ALA B CA 1
ATOM 2255 C C . ALA B 1 10 ? -54.536 12.717 -28.939 1.00 54.73 10 ALA B C 1
ATOM 2256 O O . ALA B 1 10 ? -55.192 12.288 -29.896 1.00 54.91 10 ALA B O 1
ATOM 2258 N N . PRO B 1 11 ? -54.307 14.018 -28.766 1.00 52.95 11 PRO B N 1
ATOM 2259 C CA . PRO B 1 11 ? -54.870 14.998 -29.706 1.00 56.44 11 PRO B CA 1
ATOM 2260 C C . PRO B 1 11 ? -54.065 15.066 -30.997 1.00 50.31 11 PRO B C 1
ATOM 2261 O O . PRO B 1 11 ? -52.876 14.762 -31.024 1.00 45.58 11 PRO B O 1
ATOM 2263 N N . SER B 1 12 ? -54.721 15.473 -32.086 1.00 56.51 12 SER B N 1
ATOM 2264 C CA . SER B 1 12 ? -53.995 15.704 -33.333 1.00 53.32 12 SER B CA 1
ATOM 2265 C C . SER B 1 12 ? -53.091 16.928 -33.187 1.00 54.54 12 SER B C 1
ATOM 2266 O O . SER B 1 12 ? -53.552 18.015 -32.818 1.00 55.67 12 SER B O 1
ATOM 2269 N N . ARG B 1 13 ? -51.803 16.751 -33.491 1.00 51.46 13 ARG B N 1
ATOM 2270 C CA . ARG B 1 13 ? -50.803 17.804 -33.344 1.00 53.39 13 ARG B CA 1
ATOM 2271 C C . ARG B 1 13 ? -49.630 17.515 -34.278 1.00 52.19 13 ARG B C 1
ATOM 2272 O O . ARG B 1 13 ? -49.318 16.353 -34.569 1.00 48.54 13 ARG B O 1
ATOM 2274 N N . VAL B 1 14 ? -48.981 18.589 -34.730 1.00 53.32 14 VAL B N 1
ATOM 2275 C CA . VAL B 1 14 ? -47.763 18.503 -35.533 1.00 51.40 14 VAL B CA 1
ATOM 2276 C C . VAL B 1 14 ? -46.755 19.506 -34.985 1.00 50.29 14 VAL B C 1
ATOM 2277 O O . VAL B 1 14 ? -47.122 20.604 -34.549 1.00 51.47 14 VAL B O 1
ATOM 2279 N N . SER B 1 15 ? -45.481 19.137 -35.001 1.00 43.77 15 SER B N 1
ATOM 2280 C CA . SER B 1 15 ? -44.491 20.077 -34.521 1.00 42.81 15 SER B CA 1
ATOM 2281 C C . SER B 1 15 ? -44.568 21.363 -35.339 1.00 46.93 15 SER B C 1
ATOM 2282 O O . SER B 1 15 ? -44.715 21.309 -36.568 1.00 45.73 15 SER B O 1
ATOM 2285 N N . PRO B 1 16 ? -44.465 22.530 -34.698 1.00 49.31 16 PRO B N 1
ATOM 2286 C CA . PRO B 1 16 ? -44.459 23.791 -35.457 1.00 50.08 16 PRO B CA 1
ATOM 2287 C C . PRO B 1 16 ? -43.168 24.028 -36.236 1.00 48.18 16 PRO B C 1
ATOM 2288 O O . PRO B 1 16 ? -43.116 24.962 -37.045 1.00 43.78 16 PRO B O 1
ATOM 2292 N N . ASP B 1 17 ? -42.123 23.221 -36.028 1.00 48.85 17 ASP B N 1
ATOM 2293 C CA . ASP B 1 17 ? -40.853 23.437 -36.718 1.00 50.12 17 ASP B CA 1
ATOM 2294 C C . ASP B 1 17 ? -40.691 22.514 -37.939 1.00 49.34 17 ASP B C 1
ATOM 2295 O O . ASP B 1 17 ? -39.567 22.287 -38.403 1.00 47.69 17 ASP B O 1
ATOM 2300 N N . LEU B 1 18 ? -41.802 22.011 -38.494 1.00 48.93 18 LEU B N 1
ATOM 2301 C CA . LEU B 1 18 ? -41.722 21.003 -39.548 1.00 47.39 18 LEU B CA 1
ATOM 2302 C C . LEU B 1 18 ? -41.060 21.550 -40.813 1.00 44.77 18 LEU B C 1
ATOM 2303 O O . LEU B 1 18 ? -40.261 20.856 -41.451 1.00 44.42 18 LEU B O 1
ATOM 2308 N N . ALA B 1 19 ? -41.364 22.790 -41.185 1.00 43.00 19 ALA B N 1
ATOM 2309 C CA . ALA B 1 19 ? -40.887 23.321 -42.463 1.00 46.02 19 ALA B CA 1
ATOM 2310 C C . ALA B 1 19 ? -39.369 23.333 -42.521 1.00 46.40 19 ALA B C 1
ATOM 2311 O O . ALA B 1 19 ? -38.769 22.840 -43.483 1.00 43.64 19 ALA B O 1
ATOM 2313 N N . ARG B 1 20 ? -38.728 23.873 -41.481 1.00 45.48 20 ARG B N 1
ATOM 2314 C CA . ARG B 1 20 ? -37.271 23.907 -41.456 1.00 44.80 20 ARG B CA 1
ATOM 2315 C C . ARG B 1 20 ? -36.701 22.496 -41.407 1.00 39.36 20 ARG B C 1
ATOM 2316 O O . ARG B 1 20 ? -35.720 22.191 -42.094 1.00 39.23 20 ARG B O 1
ATOM 2324 N N . ALA B 1 21 ? -37.301 21.626 -40.586 1.00 38.43 21 ALA B N 1
ATOM 2325 C CA . ALA B 1 21 ? -36.773 20.289 -40.385 1.00 37.80 21 ALA B CA 1
ATOM 2326 C C . ALA B 1 21 ? -36.818 19.484 -41.673 1.00 37.52 21 ALA B C 1
ATOM 2327 O O . ALA B 1 21 ? -35.894 18.712 -41.968 1.00 34.95 21 ALA B O 1
ATOM 2329 N N . ARG B 1 22 ? -37.894 19.633 -42.440 1.00 42.19 22 ARG B N 1
ATOM 2330 C CA . ARG B 1 22 ? -38.026 18.884 -43.686 1.00 42.98 22 ARG B CA 1
ATOM 2331 C C . ARG B 1 22 ? -36.916 19.265 -44.661 1.00 42.46 22 ARG B C 1
ATOM 2332 O O . ARG B 1 22 ? -36.254 18.393 -45.238 1.00 41.25 22 ARG B O 1
ATOM 2340 N N . ALA B 1 23 ? -36.696 20.573 -44.855 1.00 41.27 23 ALA B N 1
ATOM 2341 C CA . ALA B 1 23 ? -35.679 21.021 -45.811 1.00 41.30 23 ALA B CA 1
ATOM 2342 C C . ALA B 1 23 ? -34.275 20.584 -45.385 1.00 40.05 23 ALA B C 1
ATOM 2343 O O . ALA B 1 23 ? -33.461 20.183 -46.228 1.00 39.91 23 ALA B O 1
ATOM 2345 N N . ARG B 1 24 ? -33.969 20.686 -44.090 1.00 38.08 24 ARG B N 1
ATOM 2346 C CA . ARG B 1 24 ? -32.692 20.203 -43.561 1.00 39.67 24 ARG B CA 1
ATOM 2347 C C . ARG B 1 24 ? -32.520 18.701 -43.783 1.00 38.75 24 ARG B C 1
ATOM 2348 O O . ARG B 1 24 ? -31.437 18.232 -44.154 1.00 37.52 24 ARG B O 1
ATOM 2356 N N . HIS B 1 25 ? -33.571 17.924 -43.524 1.00 36.05 25 HIS B N 1
ATOM 2357 C CA . HIS B 1 25 ? -33.461 16.479 -43.677 1.00 34.50 25 HIS B CA 1
ATOM 2358 C C . HIS B 1 25 ? -33.169 16.102 -45.131 1.00 34.74 25 HIS B C 1
ATOM 2359 O O . HIS B 1 25 ? -32.364 15.200 -45.394 1.00 37.26 25 HIS B O 1
ATOM 2366 N N . LEU B 1 26 ? -33.775 16.802 -46.101 1.00 37.91 26 LEU B N 1
ATOM 2367 C CA . LEU B 1 26 ? -33.451 16.498 -47.489 1.00 42.97 26 LEU B CA 1
ATOM 2368 C C . LEU B 1 26 ? -31.980 16.776 -47.787 1.00 44.85 26 LEU B C 1
ATOM 2369 O O . LEU B 1 26 ? -31.349 16.043 -48.562 1.00 45.70 26 LEU B O 1
ATOM 2374 N N . ASP B 1 27 ? -31.412 17.822 -47.174 1.00 46.53 27 ASP B N 1
ATOM 2375 C CA . ASP B 1 27 ? -29.984 18.082 -47.339 1.00 47.22 27 ASP B CA 1
ATOM 2376 C C . ASP B 1 27 ? -29.163 16.982 -46.679 1.00 44.72 27 ASP B C 1
ATOM 2377 O O . ASP B 1 27 ? -28.126 16.559 -47.204 1.00 44.70 27 ASP B O 1
ATOM 2382 N N . TRP B 1 28 ? -29.623 16.507 -45.526 1.00 36.40 28 TRP B N 1
ATOM 2383 C CA . TRP B 1 28 ? -28.901 15.474 -44.799 1.00 36.42 28 TRP B CA 1
ATOM 2384 C C . TRP B 1 28 ? -28.843 14.168 -45.594 1.00 37.61 28 TRP B C 1
ATOM 2385 O O . TRP B 1 28 ? -27.783 13.533 -45.673 1.00 37.59 28 TRP B O 1
ATOM 2396 N N . VAL B 1 29 ? -29.961 13.752 -46.204 1.00 38.82 29 VAL B N 1
ATOM 2397 C CA . VAL B 1 29 ? -29.950 12.487 -46.942 1.00 37.99 29 VAL B CA 1
ATOM 2398 C C . VAL B 1 29 ? -29.024 12.596 -48.143 1.00 41.18 29 VAL B C 1
ATOM 2399 O O . VAL B 1 29 ? -28.381 11.615 -48.542 1.00 43.82 29 VAL B O 1
ATOM 2403 N N . HIS B 1 30 ? -28.926 13.782 -48.733 1.00 43.72 30 HIS B N 1
ATOM 2404 C CA . HIS B 1 30 ? -27.980 13.981 -49.826 1.00 48.12 30 HIS B CA 1
ATOM 2405 C C . HIS B 1 30 ? -26.540 13.935 -49.321 1.00 48.44 30 HIS B C 1
ATOM 2406 O O . HIS B 1 30 ? -25.683 13.248 -49.900 1.00 48.22 30 HIS B O 1
ATOM 2413 N N . ALA B 1 31 ? -26.266 14.645 -48.227 1.00 47.38 31 ALA B N 1
ATOM 2414 C CA . ALA B 1 31 ? -24.923 14.666 -47.653 1.00 49.57 31 ALA B CA 1
ATOM 2415 C C . ALA B 1 31 ? -24.511 13.287 -47.158 1.00 49.77 31 ALA B C 1
ATOM 2416 O O . ALA B 1 31 ? -23.323 12.950 -47.167 1.00 51.43 31 ALA B O 1
ATOM 2418 N N . MET B 1 32 ? -25.468 12.480 -46.713 1.00 42.85 32 MET B N 1
ATOM 2419 C CA . MET B 1 32 ? -25.144 11.114 -46.345 1.00 42.11 32 MET B CA 1
ATOM 2420 C C . MET B 1 32 ? -25.032 10.203 -47.556 1.00 41.85 32 MET B C 1
ATOM 2421 O O . MET B 1 32 ? -24.738 9.015 -47.388 1.00 42.84 32 MET B O 1
ATOM 2426 N N . ASP B 1 33 ? -25.271 10.710 -48.766 1.00 42.28 33 ASP B N 1
ATOM 2427 C CA . ASP B 1 33 ? -25.165 9.893 -49.981 1.00 45.28 33 ASP B CA 1
ATOM 2428 C C . ASP B 1 33 ? -26.169 8.741 -49.973 1.00 45.49 33 ASP B C 1
ATOM 2429 O O . ASP B 1 33 ? -25.915 7.676 -50.529 1.00 47.36 33 ASP B O 1
ATOM 2434 N N . LEU B 1 34 ? -27.318 8.954 -49.345 1.00 43.47 34 LEU B N 1
ATOM 2435 C CA . LEU B 1 34 ? -28.362 7.942 -49.265 1.00 47.59 34 LEU B CA 1
ATOM 2436 C C . LEU B 1 34 ? -29.306 7.960 -50.457 1.00 52.34 34 LEU B C 1
ATOM 2437 O O . LEU B 1 34 ? -29.847 6.910 -50.824 1.00 52.81 34 LEU B O 1
ATOM 2442 N N . VAL B 1 35 ? -29.536 9.131 -51.040 1.00 63.57 35 VAL B N 1
ATOM 2443 C CA . VAL B 1 35 ? -30.437 9.308 -52.172 1.00 69.23 35 VAL B CA 1
ATOM 2444 C C . VAL B 1 35 ? -29.574 9.857 -53.295 1.00 71.82 35 VAL B C 1
ATOM 2445 O O . VAL B 1 35 ? -29.086 10.990 -53.206 1.00 74.36 35 VAL B O 1
ATOM 2447 N N . ARG B 1 36 ? -29.347 9.044 -54.323 1.00 68.77 36 ARG B N 1
ATOM 2448 C CA . ARG B 1 36 ? -28.403 9.372 -55.390 1.00 72.10 36 ARG B CA 1
ATOM 2449 C C . ARG B 1 36 ? -29.123 9.705 -56.693 1.00 72.47 36 ARG B C 1
ATOM 2450 O O . ARG B 1 36 ? -29.726 8.833 -57.315 1.00 76.64 36 ARG B O 1
ATOM 2452 N N . TYR B 1 44 ? -37.912 10.388 -53.113 1.00 63.58 44 TYR B N 1
ATOM 2453 C CA . TYR B 1 44 ? -37.895 10.425 -51.654 1.00 59.92 44 TYR B CA 1
ATOM 2454 C C . TYR B 1 44 ? -38.607 11.635 -51.054 1.00 56.19 44 TYR B C 1
ATOM 2455 O O . TYR B 1 44 ? -39.312 11.505 -50.050 1.00 56.47 44 TYR B O 1
ATOM 2464 N N . GLU B 1 45 ? -38.408 12.816 -51.632 1.00 60.86 45 GLU B N 1
ATOM 2465 C CA . GLU B 1 45 ? -39.094 13.990 -51.106 1.00 68.10 45 GLU B CA 1
ATOM 2466 C C . GLU B 1 45 ? -40.601 13.833 -51.200 1.00 69.54 45 GLU B C 1
ATOM 2467 O O . GLU B 1 45 ? -41.325 14.153 -50.249 1.00 68.25 45 GLU B O 1
ATOM 2473 N N . PHE B 1 46 ? -41.074 13.327 -52.342 1.00 70.59 46 PHE B N 1
ATOM 2474 C CA . PHE B 1 46 ? -42.487 13.169 -52.673 1.00 76.99 46 PHE B CA 1
ATOM 2475 C C . PHE B 1 46 ? -43.210 12.172 -51.783 1.00 76.59 46 PHE B C 1
ATOM 2476 O O . PHE B 1 46 ? -44.446 12.144 -51.798 1.00 79.31 46 PHE B O 1
ATOM 2477 N N . SER B 1 47 ? -42.477 11.277 -51.120 1.00 74.27 47 SER B N 1
ATOM 2478 C CA . SER B 1 47 ? -43.100 10.252 -50.294 1.00 76.58 47 SER B CA 1
ATOM 2479 C C . SER B 1 47 ? -43.694 10.819 -49.004 1.00 77.92 47 SER B C 1
ATOM 2480 O O . SER B 1 47 ? -44.529 10.154 -48.379 1.00 79.22 47 SER B O 1
ATOM 2483 N N . CYS B 1 48 ? -43.287 12.022 -48.599 1.00 70.69 48 CYS B N 1
ATOM 2484 C CA . CYS B 1 48 ? -43.709 12.670 -47.358 1.00 66.95 48 CYS B CA 1
ATOM 2485 C C . CYS B 1 48 ? -43.269 11.896 -46.122 1.00 58.22 48 CYS B C 1
ATOM 2486 O O . CYS B 1 48 ? -43.695 12.215 -45.005 1.00 54.56 48 CYS B O 1
ATOM 2489 N N . VAL B 1 49 ? -42.382 10.914 -46.285 1.00 52.25 49 VAL B N 1
ATOM 2490 C CA . VAL B 1 49 ? -41.731 10.305 -45.130 1.00 57.20 49 VAL B CA 1
ATOM 2491 C C . VAL B 1 49 ? -41.008 11.362 -44.296 1.00 54.00 49 VAL B C 1
ATOM 2492 O O . VAL B 1 49 ? -40.886 11.224 -43.074 1.00 50.68 49 VAL B O 1
ATOM 2496 N N . ALA B 1 50 ? -40.560 12.450 -44.918 1.00 66.68 50 ALA B N 1
ATOM 2497 C CA . ALA B 1 50 ? -39.847 13.476 -44.156 1.00 71.08 50 ALA B CA 1
ATOM 2498 C C . ALA B 1 50 ? -40.729 14.192 -43.134 1.00 65.77 50 ALA B C 1
ATOM 2499 O O . ALA B 1 50 ? -40.226 15.093 -42.446 1.00 61.39 50 ALA B O 1
ATOM 2501 N N . ASP B 1 51 ? -42.011 13.822 -43.005 1.00 59.02 51 ASP B N 1
ATOM 2502 C CA . ASP B 1 51 ? -42.919 14.494 -42.089 1.00 54.02 51 ASP B CA 1
ATOM 2503 C C . ASP B 1 51 ? -43.275 13.664 -40.864 1.00 49.72 51 ASP B C 1
ATOM 2504 O O . ASP B 1 51 ? -43.753 14.229 -39.882 1.00 49.31 51 ASP B O 1
ATOM 2509 N N . ILE B 1 52 ? -43.100 12.343 -40.899 1.00 45.59 52 ILE B N 1
ATOM 2510 C CA . ILE B 1 52 ? -43.637 11.531 -39.810 1.00 43.66 52 ILE B CA 1
ATOM 2511 C C . ILE B 1 52 ? -43.047 11.964 -38.483 1.00 43.34 52 ILE B C 1
ATOM 2512 O O . ILE B 1 52 ? -43.717 11.909 -37.448 1.00 44.29 52 ILE B O 1
ATOM 2517 N N . GLY B 1 53 ? -41.791 12.399 -38.485 1.00 39.12 53 GLY B N 1
ATOM 2518 C CA . GLY B 1 53 ? -41.154 12.770 -37.232 1.00 35.89 53 GLY B CA 1
A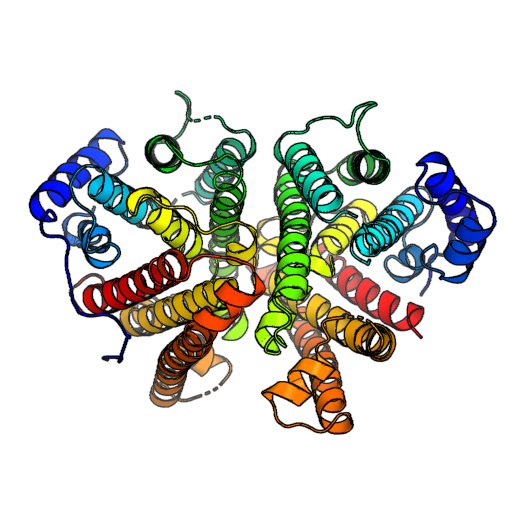TOM 2519 C C . GLY B 1 53 ? -41.876 13.892 -36.521 1.00 36.44 53 GLY B C 1
ATOM 2520 O O . GLY B 1 53 ? -41.947 13.916 -35.290 1.00 34.07 53 GLY B O 1
ATOM 2521 N N . ALA B 1 54 ? -42.413 14.848 -37.282 1.00 34.85 54 ALA B N 1
ATOM 2522 C CA . ALA B 1 54 ? -43.127 15.951 -36.664 1.00 35.58 54 ALA B CA 1
ATOM 2523 C C . ALA B 1 54 ? -44.514 15.541 -36.177 1.00 37.62 54 ALA B C 1
ATOM 2524 O O . ALA B 1 54 ? -45.060 16.214 -35.302 1.00 40.58 54 ALA B O 1
ATOM 2526 N N . TYR B 1 55 ? -45.099 14.482 -36.753 1.00 37.30 55 TYR B N 1
ATOM 2527 C CA . TYR B 1 55 ? -46.360 13.928 -36.266 1.00 37.82 55 TYR B CA 1
ATOM 2528 C C . TYR B 1 55 ? -46.138 13.036 -35.051 1.00 36.76 55 TYR B C 1
ATOM 2529 O O . TYR B 1 55 ? -46.920 13.079 -34.096 1.00 37.33 55 TYR B O 1
ATOM 2538 N N . GLY B 1 56 ? -45.107 12.189 -35.093 1.00 33.35 56 GLY B N 1
ATOM 2539 C CA . GLY B 1 56 ? -44.871 11.240 -34.016 1.00 36.91 56 GLY B CA 1
ATOM 2540 C C . GLY B 1 56 ? -44.305 11.860 -32.747 1.00 34.71 56 GLY B C 1
ATOM 2541 O O . GLY B 1 56 ? -44.475 11.294 -31.659 1.00 33.13 56 GLY B O 1
ATOM 2542 N N . TYR B 1 57 ? -43.648 13.008 -32.867 1.00 33.94 57 TYR B N 1
ATOM 2543 C CA . TYR B 1 57 ? -43.045 13.716 -31.743 1.00 31.24 57 TYR B CA 1
ATOM 2544 C C . TYR B 1 57 ? -43.481 15.170 -31.830 1.00 34.19 57 TYR B C 1
ATOM 2545 O O . TYR B 1 57 ? -42.689 16.057 -32.157 1.00 31.08 57 TYR B O 1
ATOM 2554 N N . PRO B 1 58 ? -44.757 15.444 -31.564 1.00 32.95 58 PRO B N 1
ATOM 2555 C CA . PRO B 1 58 ? -45.314 16.747 -31.932 1.00 36.07 58 PRO B CA 1
ATOM 2556 C C . PRO B 1 58 ? -44.816 17.897 -31.082 1.00 34.78 58 PRO B C 1
ATOM 2557 O O . PRO B 1 58 ? -45.077 19.045 -31.456 1.00 35.88 58 PRO B O 1
ATOM 2561 N N . HIS B 1 59 ? -44.126 17.638 -29.960 1.00 34.48 59 HIS B N 1
ATOM 2562 C CA . HIS B 1 59 ? -43.581 18.710 -29.139 1.00 37.44 59 HIS B CA 1
ATOM 2563 C C . HIS B 1 59 ? -42.104 18.973 -29.424 1.00 34.13 59 HIS B C 1
ATOM 2564 O O . HIS B 1 59 ? -41.544 19.934 -28.903 1.00 35.01 59 HIS B O 1
ATOM 2571 N N . ALA B 1 60 ? -41.469 18.134 -30.223 1.00 32.37 60 ALA B N 1
ATOM 2572 C CA . ALA B 1 60 ? -40.067 18.332 -30.552 1.00 33.44 60 ALA B CA 1
ATOM 2573 C C . ALA B 1 60 ? -39.906 19.488 -31.540 1.00 34.06 60 ALA B C 1
ATOM 2574 O O . ALA B 1 60 ? -40.757 19.724 -32.413 1.00 32.22 60 ALA B O 1
ATOM 2576 N N . THR B 1 61 ? -38.814 20.233 -31.366 1.00 33.80 61 THR B N 1
ATOM 2577 C CA . THR B 1 61 ? -38.433 21.333 -32.237 1.00 33.17 61 THR B CA 1
ATOM 2578 C C . THR B 1 61 ? -36.922 21.293 -32.442 1.00 34.36 61 THR B C 1
ATOM 2579 O O . THR B 1 61 ? -36.201 20.580 -31.736 1.00 30.91 61 THR B O 1
ATOM 2583 N N . GLY B 1 62 ? -36.448 22.133 -33.367 1.00 32.47 62 GLY B N 1
ATOM 2584 C CA . GLY B 1 62 ? -35.021 22.334 -33.537 1.00 29.83 62 GLY B CA 1
ATOM 2585 C C . GLY B 1 62 ? -34.282 21.038 -33.775 1.00 27.20 62 GLY B C 1
ATOM 2586 O O . GLY B 1 62 ? -34.722 20.151 -34.525 1.00 28.19 62 GLY B O 1
ATOM 2587 N N . ALA B 1 63 ? -33.137 20.923 -33.120 1.00 27.96 63 ALA B N 1
ATOM 2588 C CA . ALA B 1 63 ? -32.274 19.761 -33.311 1.00 27.21 63 ALA B CA 1
ATOM 2589 C C . ALA B 1 63 ? -32.931 18.465 -32.834 1.00 28.28 63 ALA B C 1
ATOM 2590 O O . ALA B 1 63 ? -32.689 17.399 -33.413 1.00 25.85 63 ALA B O 1
ATOM 2592 N N . ASP B 1 64 ? -33.734 18.529 -31.774 1.00 26.41 64 ASP B N 1
ATOM 2593 C CA . ASP B 1 64 ? -34.449 17.335 -31.330 1.00 26.14 64 ASP B CA 1
ATOM 2594 C C . ASP B 1 64 ? -35.350 16.822 -32.441 1.00 26.07 64 ASP B C 1
ATOM 2595 O O . ASP B 1 64 ? -35.391 15.629 -32.714 1.00 25.99 64 ASP B O 1
ATOM 2600 N N . LEU B 1 65 ? -36.103 17.719 -33.080 1.00 27.25 65 LEU B N 1
ATOM 2601 C CA . LEU B 1 65 ? -36.973 17.311 -34.191 1.00 27.19 65 LEU B CA 1
ATOM 2602 C C . LEU B 1 65 ? -36.152 16.772 -35.368 1.00 28.42 65 LEU B C 1
ATOM 2603 O O . LEU B 1 65 ? -36.488 15.736 -35.961 1.00 27.37 65 LEU B O 1
ATOM 2608 N N . ASP B 1 66 ? -35.046 17.448 -35.702 1.00 28.25 66 ASP B N 1
ATOM 2609 C CA . ASP B 1 66 ? -34.170 16.962 -36.761 1.00 28.30 66 ASP B CA 1
ATOM 2610 C C . ASP B 1 66 ? -33.767 15.514 -36.523 1.00 29.10 66 ASP B C 1
ATOM 2611 O O . ASP B 1 66 ? -33.702 14.718 -37.471 1.00 30.00 66 ASP B O 1
ATOM 2616 N N . LEU B 1 67 ? -33.431 15.176 -35.275 1.00 27.76 67 LEU B N 1
ATOM 2617 C CA . LEU B 1 67 ? -33.015 13.811 -34.972 1.00 25.98 67 LEU B CA 1
ATOM 2618 C C . LEU B 1 67 ? -34.159 12.843 -35.229 1.00 28.24 67 LEU B C 1
ATOM 2619 O O . LEU B 1 67 ? -33.959 11.771 -35.803 1.00 27.00 67 LEU B O 1
ATOM 2624 N N . CYS B 1 68 ? -35.368 13.226 -34.825 1.00 27.05 68 CYS B N 1
ATOM 2625 C CA . CYS B 1 68 ? -36.538 12.392 -35.066 1.00 27.85 68 CYS B CA 1
ATOM 2626 C C . CYS B 1 68 ? -36.781 12.192 -36.557 1.00 28.53 68 CYS B C 1
ATOM 2627 O O . CYS B 1 68 ? -37.078 11.077 -37.007 1.00 28.82 68 CYS B O 1
ATOM 2630 N N . VAL B 1 69 ? -36.734 13.275 -37.318 1.00 27.80 69 VAL B N 1
ATOM 2631 C CA . VAL B 1 69 ? -36.953 13.192 -38.757 1.00 30.94 69 VAL B CA 1
ATOM 2632 C C . VAL B 1 69 ? -35.866 12.342 -39.414 1.00 29.72 69 VAL B C 1
ATOM 2633 O O . VAL B 1 69 ? -36.153 11.519 -40.289 1.00 30.82 69 VAL B O 1
ATOM 2637 N N . ASP B 1 70 ? -34.602 12.536 -39.016 1.00 27.80 70 ASP B N 1
ATOM 2638 C CA . ASP B 1 70 ? -33.495 11.783 -39.615 1.00 29.12 70 ASP B CA 1
ATOM 2639 C C . ASP B 1 70 ? -33.616 10.285 -39.332 1.00 28.22 70 ASP B C 1
ATOM 2640 O O . ASP B 1 70 ? -33.442 9.464 -40.243 1.00 31.29 70 ASP B O 1
ATOM 2645 N N . VAL B 1 71 ? -33.920 9.917 -38.081 1.00 27.80 71 VAL B N 1
ATOM 2646 C CA . VAL B 1 71 ? -34.029 8.502 -37.706 1.00 27.72 71 VAL B CA 1
ATOM 2647 C C . VAL B 1 71 ? -35.187 7.854 -38.449 1.00 31.30 71 VAL B C 1
ATOM 2648 O O . VAL B 1 71 ? -35.062 6.742 -38.965 1.00 30.52 71 VAL B O 1
ATOM 2652 N N . LEU B 1 72 ? -36.347 8.514 -38.467 1.00 29.69 72 LEU B N 1
ATOM 2653 C CA . LEU B 1 72 ? -37.483 7.947 -39.185 1.00 33.79 72 LEU B CA 1
ATOM 2654 C C . LEU B 1 72 ? -37.148 7.799 -40.664 1.00 33.67 72 LEU B C 1
ATOM 2655 O O . LEU B 1 72 ? -37.443 6.768 -41.283 1.00 33.93 72 LEU B O 1
ATOM 2660 N N . GLY B 1 73 ? -36.581 8.846 -41.264 1.00 32.08 73 GLY B N 1
ATOM 2661 C CA . GLY B 1 73 ? -36.233 8.756 -42.680 1.00 32.97 73 GLY B CA 1
ATOM 2662 C C . GLY B 1 73 ? -35.206 7.669 -42.934 1.00 32.12 73 GLY B C 1
ATOM 2663 O O . GLY B 1 73 ? -35.290 6.939 -43.924 1.00 34.58 73 GLY B O 1
ATOM 2664 N N . TRP B 1 74 ? -34.236 7.530 -42.019 1.00 30.32 74 TRP B N 1
ATOM 2665 C CA . TRP B 1 74 ? -33.272 6.440 -42.115 1.00 32.54 74 TRP B CA 1
ATOM 2666 C C . TRP B 1 74 ? -33.973 5.076 -42.151 1.00 32.65 74 TRP B C 1
ATOM 2667 O O . TRP B 1 74 ? -33.586 4.199 -42.933 1.00 35.48 74 TRP B O 1
ATOM 2678 N N . THR B 1 75 ? -35.010 4.867 -41.325 1.00 33.58 75 THR B N 1
ATOM 2679 C CA . THR B 1 75 ? -35.654 3.554 -41.320 1.00 32.81 75 THR B CA 1
ATOM 2680 C C . THR B 1 75 ? -36.348 3.280 -42.644 1.00 35.33 75 THR B C 1
ATOM 2681 O O . THR B 1 75 ? -36.333 2.150 -43.120 1.00 35.41 75 THR B O 1
ATOM 2685 N N . PHE B 1 76 ? -36.939 4.304 -43.263 1.00 32.94 76 PHE B N 1
ATOM 2686 C CA . PHE B 1 76 ? -37.551 4.091 -44.574 1.00 38.15 76 PHE B CA 1
ATOM 2687 C C . PHE B 1 76 ? -36.496 3.816 -45.639 1.00 38.01 76 PHE B C 1
ATOM 2688 O O . PHE B 1 76 ? -36.698 2.969 -46.514 1.00 40.91 76 PHE B O 1
ATOM 2696 N N . LEU B 1 77 ? -35.367 4.523 -45.591 1.00 37.89 77 LEU B N 1
ATOM 2697 C CA . LEU B 1 77 ? -34.336 4.301 -46.603 1.00 40.78 77 LEU B CA 1
ATOM 2698 C C . LEU B 1 77 ? -33.616 2.978 -46.372 1.00 38.58 77 LEU B C 1
ATOM 2699 O O . LEU B 1 77 ? -33.192 2.328 -47.328 1.00 41.71 77 LEU B O 1
ATOM 2704 N N . PHE B 1 78 ? -33.485 2.555 -45.113 1.00 38.13 78 PHE B N 1
ATOM 2705 C CA . PHE B 1 78 ? -32.997 1.204 -44.827 1.00 39.92 78 PHE B CA 1
ATOM 2706 C C . PHE B 1 78 ? -33.953 0.164 -45.390 1.00 42.70 78 PHE B C 1
ATOM 2707 O O . PHE B 1 78 ? -33.543 -0.754 -46.125 1.00 47.07 78 PHE B O 1
ATOM 2715 N N . ASP B 1 79 ? -35.247 0.338 -45.125 1.00 44.68 79 ASP B N 1
ATOM 2716 C CA . ASP B 1 79 ? -36.263 -0.565 -45.672 1.00 47.15 79 ASP B CA 1
ATOM 2717 C C . ASP B 1 79 ? -36.143 -0.678 -47.185 1.00 52.62 79 ASP B C 1
ATOM 2718 O O . ASP B 1 79 ? -36.300 -1.768 -47.747 1.00 55.13 79 ASP B O 1
ATOM 2723 N N . ASP B 1 80 ? -35.861 0.446 -47.860 1.00 54.29 80 ASP B N 1
ATOM 2724 C CA . ASP B 1 80 ? -35.774 0.468 -49.322 1.00 56.94 80 ASP B CA 1
ATOM 2725 C C . ASP B 1 80 ? -34.699 -0.460 -49.852 1.00 60.53 80 ASP B C 1
ATOM 2726 O O . ASP B 1 80 ? -34.826 -0.965 -50.979 1.00 63.86 80 ASP B O 1
ATOM 2731 N N . GLN B 1 81 ? -33.641 -0.706 -49.071 1.00 71.54 81 GLN B N 1
ATOM 2732 C CA . GLN B 1 81 ? -32.618 -1.654 -49.504 1.00 82.03 81 GLN B CA 1
ATOM 2733 C C . GLN B 1 81 ? -33.246 -2.978 -49.882 1.00 85.19 81 GLN B C 1
ATOM 2734 O O . GLN B 1 81 ? -32.905 -3.569 -50.912 1.00 94.67 81 GLN B O 1
ATOM 2740 N N . PHE B 1 82 ? -34.175 -3.459 -49.059 1.00 69.07 82 PHE B N 1
ATOM 2741 C CA . PHE B 1 82 ? -34.757 -4.762 -49.306 1.00 71.11 82 PHE B CA 1
ATOM 2742 C C . PHE B 1 82 ? -35.733 -4.724 -50.472 1.00 77.35 82 PHE B C 1
ATOM 2743 O O . PHE B 1 82 ? -35.864 -5.717 -51.187 1.00 82.51 82 PHE B O 1
ATOM 2745 N N . ASP B 1 83 ? -36.371 -3.584 -50.718 1.00 86.61 83 ASP B N 1
ATOM 2746 C CA . ASP B 1 83 ? -37.332 -3.475 -51.807 1.00 97.72 83 ASP B CA 1
ATOM 2747 C C . ASP B 1 83 ? -36.668 -2.853 -53.037 1.00 96.72 83 ASP B C 1
ATOM 2748 O O . ASP B 1 83 ? -35.528 -3.180 -53.377 1.00 92.09 83 ASP B O 1
ATOM 2753 N N . ARG B 1 88 ? -29.021 -7.602 -54.406 1.00 90.71 88 ARG B N 1
ATOM 2754 C CA . ARG B 1 88 ? -28.142 -7.010 -53.407 1.00 87.08 88 ARG B CA 1
ATOM 2755 C C . ARG B 1 88 ? -28.584 -7.395 -51.990 1.00 81.50 88 ARG B C 1
ATOM 2756 O O . ARG B 1 88 ? -28.489 -6.601 -51.060 1.00 80.66 88 ARG B O 1
ATOM 2758 N N . GLU B 1 89 ? -29.041 -8.638 -51.834 1.00 70.43 89 GLU B N 1
ATOM 2759 C CA . GLU B 1 89 ? -29.443 -9.129 -50.520 1.00 65.60 89 GLU B CA 1
ATOM 2760 C C . GLU B 1 89 ? -28.233 -9.407 -49.638 1.00 62.62 89 GLU B C 1
ATOM 2761 O O . GLU B 1 89 ? -28.291 -9.215 -48.421 1.00 59.32 89 GLU B O 1
ATOM 2762 N N . ARG B 1 90 ? -27.140 -9.896 -50.226 1.00 68.71 90 ARG B N 1
ATOM 2763 C CA . ARG B 1 90 ? -25.915 -10.089 -49.459 1.00 65.46 90 ARG B CA 1
ATOM 2764 C C . ARG B 1 90 ? -25.420 -8.772 -48.886 1.00 60.47 90 ARG B C 1
ATOM 2765 O O . ARG B 1 90 ? -24.889 -8.743 -47.771 1.00 55.88 90 ARG B O 1
ATOM 2767 N N . ASP B 1 91 ? -25.606 -7.674 -49.628 1.00 61.40 91 ASP B N 1
ATOM 2768 C CA . ASP B 1 91 ? -25.244 -6.346 -49.130 1.00 59.75 91 ASP B CA 1
ATOM 2769 C C . ASP B 1 91 ? -26.065 -5.967 -47.908 1.00 57.00 91 ASP B C 1
ATOM 2770 O O . ASP B 1 91 ? -25.530 -5.443 -46.923 1.00 51.55 91 ASP B O 1
ATOM 2775 N N . ALA B 1 92 ? -27.378 -6.197 -47.959 1.00 57.34 92 ALA B N 1
ATOM 2776 C CA . ALA B 1 92 ? -28.223 -5.829 -46.827 1.00 54.66 92 ALA B CA 1
ATOM 2777 C C . ALA B 1 92 ? -27.818 -6.593 -45.574 1.00 51.34 92 ALA B C 1
ATOM 2778 O O . ALA B 1 92 ? -27.761 -6.022 -44.477 1.00 48.98 92 ALA B O 1
ATOM 2780 N N . LEU B 1 93 ? -27.525 -7.884 -45.718 1.00 51.14 93 LEU B N 1
ATOM 2781 C CA . LEU B 1 93 ? -27.083 -8.670 -44.572 1.00 49.20 93 LEU B CA 1
ATOM 2782 C C . LEU B 1 93 ? -25.746 -8.176 -44.036 1.00 44.32 93 LEU B C 1
ATOM 2783 O O . LEU B 1 93 ? -25.515 -8.189 -42.826 1.00 45.44 93 LEU B O 1
ATOM 2788 N N . ALA B 1 94 ? -24.831 -7.792 -44.923 1.00 45.91 94 ALA B N 1
ATOM 2789 C CA . ALA B 1 94 ? -23.565 -7.236 -44.465 1.00 47.26 94 ALA B CA 1
ATOM 2790 C C . ALA B 1 94 ? -23.788 -5.938 -43.703 1.00 44.95 94 ALA B C 1
ATOM 2791 O O . ALA B 1 94 ? -23.073 -5.648 -42.737 1.00 43.25 94 ALA B O 1
ATOM 2793 N N . VAL B 1 95 ? -24.775 -5.138 -44.125 1.00 39.93 95 VAL B N 1
ATOM 2794 C CA . VAL B 1 95 ? -25.100 -3.917 -43.400 1.00 37.92 95 VAL B CA 1
ATOM 2795 C C . VAL B 1 95 ? -25.664 -4.251 -42.015 1.00 37.99 95 VAL B C 1
ATOM 2796 O O . VAL B 1 95 ? -25.293 -3.630 -41.014 1.00 35.44 95 VAL B O 1
ATOM 2800 N N . CYS B 1 96 ? -26.560 -5.240 -41.926 1.00 37.37 96 CYS B N 1
ATOM 2801 C CA . CYS B 1 96 ? -27.075 -5.618 -40.613 1.00 39.15 96 CYS B CA 1
ATOM 2802 C C . CYS B 1 96 ? -25.952 -6.024 -39.667 1.00 36.36 96 CYS B C 1
ATOM 2803 O O . CYS B 1 96 ? -25.955 -5.639 -38.487 1.00 37.46 96 CYS B O 1
ATOM 2806 N N . ALA B 1 97 ? -24.993 -6.799 -40.174 1.00 37.90 97 ALA B N 1
ATOM 2807 C CA . ALA B 1 97 ? -23.884 -7.268 -39.361 1.00 38.49 97 ALA B CA 1
ATOM 2808 C C . ALA B 1 97 ? -23.008 -6.108 -38.922 1.00 38.75 97 ALA B C 1
ATOM 2809 O O . ALA B 1 97 ? -22.603 -6.050 -37.757 1.00 36.21 97 ALA B O 1
ATOM 2811 N N . GLU B 1 98 ? -22.716 -5.160 -39.827 1.00 37.40 98 GLU B N 1
ATOM 2812 C CA . GLU B 1 98 ? -21.863 -4.040 -39.432 1.00 36.68 98 GLU B CA 1
ATOM 2813 C C . GLU B 1 98 ? -22.562 -3.171 -38.395 1.00 35.01 98 GLU B C 1
ATOM 2814 O O . GLU B 1 98 ? -21.942 -2.758 -37.410 1.00 34.07 98 GLU B O 1
ATOM 2820 N N . LEU B 1 99 ? -23.854 -2.898 -38.584 1.00 31.91 99 LEU B N 1
ATOM 2821 C CA . LEU B 1 99 ? -24.584 -2.086 -37.614 1.00 30.42 99 LEU B CA 1
ATOM 2822 C C . LEU B 1 99 ? -24.688 -2.794 -36.271 1.00 31.76 99 LEU B C 1
ATOM 2823 O O . LEU B 1 99 ? -24.611 -2.163 -35.216 1.00 30.44 99 LEU B O 1
ATOM 2828 N N . THR B 1 100 ? -24.906 -4.102 -36.291 1.00 33.95 100 THR B N 1
ATOM 2829 C CA . THR B 1 100 ? -24.962 -4.834 -35.038 1.00 33.54 100 THR B CA 1
ATOM 2830 C C . THR B 1 100 ? -23.654 -4.685 -34.271 1.00 34.11 100 THR B C 1
ATOM 2831 O O . THR B 1 100 ? -23.655 -4.449 -33.060 1.00 33.64 100 THR B O 1
ATOM 2835 N N . ASP B 1 101 ? -22.526 -4.864 -34.960 1.00 36.11 101 ASP B N 1
ATOM 2836 C CA . ASP B 1 101 ? -21.233 -4.810 -34.297 1.00 36.52 101 ASP B CA 1
ATOM 2837 C C . ASP B 1 101 ? -20.951 -3.402 -33.792 1.00 37.98 101 ASP B C 1
ATOM 2838 O O . ASP B 1 101 ? -20.405 -3.226 -32.700 1.00 40.41 101 ASP B O 1
ATOM 2843 N N . LEU B 1 102 ? -21.310 -2.392 -34.586 1.00 36.55 102 LEU B N 1
ATOM 2844 C CA . LEU B 1 102 ? -21.179 -1.005 -34.170 1.00 35.77 102 LEU B CA 1
ATOM 2845 C C . LEU B 1 102 ? -21.950 -0.745 -32.874 1.00 31.81 102 LEU B C 1
ATOM 2846 O O . LEU B 1 102 ? -21.442 -0.107 -31.951 1.00 33.87 102 LEU B O 1
ATOM 2851 N N . LEU B 1 103 ? -23.182 -1.240 -32.796 1.00 31.32 103 LEU B N 1
ATOM 2852 C CA . LEU B 1 103 ? -24.003 -0.999 -31.612 1.00 31.54 103 LEU B CA 1
ATOM 2853 C C . LEU B 1 103 ? -23.469 -1.764 -30.412 1.00 31.63 103 LEU B C 1
ATOM 2854 O O . LEU B 1 103 ? -23.361 -1.215 -29.320 1.00 31.35 103 LEU B O 1
ATOM 2859 N N . TRP B 1 104 ? -23.153 -3.043 -30.606 1.00 29.02 104 TRP B N 1
ATOM 2860 C CA . TRP B 1 104 ? -22.690 -3.894 -29.517 1.00 33.60 104 TRP B CA 1
ATOM 2861 C C . TRP B 1 104 ? -21.342 -3.443 -28.979 1.00 36.76 104 TRP B C 1
ATOM 2862 O O . TRP B 1 104 ? -21.085 -3.538 -27.771 1.00 36.15 104 TRP B O 1
ATOM 2873 N N . LYS B 1 105 ? -20.431 -3.042 -29.870 1.00 37.44 105 LYS B N 1
ATOM 2874 C CA . LYS B 1 105 ? -19.060 -2.788 -29.467 1.00 43.44 105 LYS B CA 1
ATOM 2875 C C . LYS B 1 105 ? -18.825 -1.313 -29.161 1.00 44.97 105 LYS B C 1
ATOM 2876 O O . LYS B 1 105 ? -17.750 -0.965 -28.671 1.00 43.79 105 LYS B O 1
ATOM 2882 N N . GLY B 1 106 ? -19.816 -0.455 -29.405 1.00 44.49 106 GLY B N 1
ATOM 2883 C CA . GLY B 1 106 ? -19.717 0.949 -29.044 1.00 46.87 106 GLY B CA 1
ATOM 2884 C C . GLY B 1 106 ? -18.842 1.762 -29.956 1.00 49.01 106 GLY B C 1
ATOM 2885 O O . GLY B 1 106 ? -18.229 2.743 -29.507 1.00 53.69 106 GLY B O 1
ATOM 2886 N N . THR B 1 107 ? -18.678 1.316 -31.193 1.00 47.24 107 THR B N 1
ATOM 2887 C CA . THR B 1 107 ? -17.862 2.012 -32.196 1.00 46.85 107 THR B CA 1
ATOM 2888 C C . THR B 1 107 ? -18.701 2.961 -33.087 1.00 43.34 107 THR B C 1
ATOM 2889 O O . THR B 1 107 ? -19.959 3.002 -33.015 1.00 40.45 107 THR B O 1
ATOM 2893 N N . ALA B 1 109 ? -18.866 4.424 -37.349 1.00 46.78 109 ALA B N 1
ATOM 2894 C CA . ALA B 1 109 ? -18.636 4.100 -38.767 1.00 48.96 109 ALA B CA 1
ATOM 2895 C C . ALA B 1 109 ? -17.265 4.538 -39.192 1.00 50.54 109 ALA B C 1
ATOM 2896 O O . ALA B 1 109 ? -16.704 5.475 -38.617 1.00 50.65 109 ALA B O 1
ATOM 2898 N N . THR B 1 110 ? -16.735 3.883 -40.220 1.00 57.20 110 THR B N 1
ATOM 2899 C CA . THR B 1 110 ? -15.407 4.154 -40.734 1.00 65.60 110 THR B CA 1
ATOM 2900 C C . THR B 1 110 ? -15.496 4.627 -42.187 1.00 66.65 110 THR B C 1
ATOM 2901 O O . THR B 1 110 ? -16.578 4.780 -42.757 1.00 63.92 110 THR B O 1
ATOM 2905 N N . ALA B 1 111 ? -14.327 4.875 -42.776 1.00 68.34 111 ALA B N 1
ATOM 2906 C CA . ALA B 1 111 ? -14.261 5.321 -44.163 1.00 69.51 111 ALA B CA 1
ATOM 2907 C C . ALA B 1 111 ? -14.726 4.250 -45.138 1.00 69.55 111 ALA B C 1
ATOM 2908 O O . ALA B 1 111 ? -15.139 4.581 -46.254 1.00 69.58 111 ALA B O 1
ATOM 2909 N N . ALA B 1 112 ? -14.656 2.978 -44.754 1.00 72.13 112 ALA B N 1
ATOM 2910 C CA . ALA B 1 112 ? -15.096 1.896 -45.624 1.00 72.81 112 ALA B CA 1
ATOM 2911 C C . ALA B 1 112 ? -16.587 1.611 -45.513 1.00 62.43 112 ALA B C 1
ATOM 2912 O O . ALA B 1 112 ? -17.124 0.868 -46.337 1.00 61.88 112 ALA B O 1
ATOM 2914 N N . SER B 1 113 ? -17.261 2.207 -44.548 1.00 52.46 113 SER B N 1
ATOM 2915 C CA . SER B 1 113 ? -18.660 1.885 -44.290 1.00 45.66 113 SER B CA 1
ATOM 2916 C C . SER B 1 113 ? -19.556 2.376 -45.429 1.00 47.14 113 SER B C 1
ATOM 2917 O O . SER B 1 113 ? -19.353 3.470 -45.951 1.00 50.04 113 SER B O 1
ATOM 2920 N N . PRO B 1 114 ? -20.589 1.623 -45.798 1.00 46.07 114 PRO B N 1
ATOM 2921 C CA . PRO B 1 114 ? -21.517 2.101 -46.825 1.00 46.14 114 PRO B CA 1
ATOM 2922 C C . PRO B 1 114 ? -22.350 3.257 -46.301 1.00 39.86 114 PRO B C 1
ATOM 2923 O O . PRO B 1 114 ? -22.446 3.447 -45.086 1.00 38.47 114 PRO B O 1
ATOM 2927 N N . PRO B 1 115 ? -22.951 4.057 -47.191 1.00 42.55 115 PRO B N 1
ATOM 2928 C CA . PRO B 1 115 ? -23.737 5.228 -46.741 1.00 40.91 115 PRO B CA 1
ATOM 2929 C C . PRO B 1 115 ? -24.797 4.935 -45.678 1.00 38.53 115 PRO B C 1
ATOM 2930 O O . PRO B 1 115 ? -24.978 5.729 -44.747 1.00 38.67 115 PRO B O 1
ATOM 2934 N N . ILE B 1 116 ? -25.502 3.803 -45.765 1.00 37.23 116 ILE B N 1
ATOM 2935 C CA . ILE B 1 116 ? -26.543 3.542 -44.768 1.00 35.84 116 ILE B CA 1
ATOM 2936 C C . ILE B 1 116 ? -25.949 3.344 -43.363 1.00 34.43 116 ILE B C 1
ATOM 2937 O O . ILE B 1 116 ? -26.596 3.664 -42.340 1.00 33.35 116 ILE B O 1
ATOM 2942 N N . VAL B 1 117 ? -24.721 2.833 -43.278 1.00 34.35 117 VAL B N 1
ATOM 2943 C CA . VAL B 1 117 ? -24.047 2.682 -41.990 1.00 32.71 117 VAL B CA 1
ATOM 2944 C C . VAL B 1 117 ? -23.531 4.036 -41.484 1.00 32.07 117 VAL B C 1
ATOM 2945 O O . VAL B 1 117 ? -23.665 4.356 -40.306 1.00 33.07 117 VAL B O 1
ATOM 2949 N N . VAL B 1 118 ? -22.899 4.820 -42.355 1.00 34.47 118 VAL B N 1
ATOM 2950 C CA . VAL B 1 118 ? -22.455 6.164 -41.976 1.00 34.64 118 VAL B CA 1
ATOM 2951 C C . VAL B 1 118 ? -23.630 6.962 -41.431 1.00 37.08 118 VAL B C 1
ATOM 2952 O O . VAL B 1 118 ? -23.534 7.609 -40.379 1.00 33.94 118 VAL B O 1
ATOM 2956 N N . ALA B 1 119 ? -24.769 6.893 -42.114 1.00 36.10 119 ALA B N 1
ATOM 2957 C CA . ALA B 1 119 ? -25.926 7.676 -41.698 1.00 31.53 119 ALA B CA 1
ATOM 2958 C C . ALA B 1 119 ? -26.498 7.159 -40.386 1.00 32.97 119 ALA B C 1
ATOM 2959 O O . ALA B 1 119 ? -26.947 7.948 -39.541 1.00 30.25 119 ALA B O 1
ATOM 2961 N N . PHE B 1 120 ? -26.514 5.834 -40.181 1.00 31.51 120 PHE B N 1
ATOM 2962 C CA . PHE B 1 120 ? -27.021 5.355 -38.901 1.00 30.68 120 PHE B CA 1
ATOM 2963 C C . PHE B 1 120 ? -26.145 5.850 -37.765 1.00 29.48 120 PHE B C 1
ATOM 2964 O O . PHE B 1 120 ? -26.641 6.301 -36.722 1.00 29.06 120 PHE B O 1
ATOM 2972 N N . SER B 1 121 ? -24.840 5.760 -37.952 1.00 30.01 121 SER B N 1
ATOM 2973 C CA . SER B 1 121 ? -23.910 6.194 -36.920 1.00 30.28 121 SER B CA 1
ATOM 2974 C C . SER B 1 121 ? -24.068 7.686 -36.660 1.00 31.17 121 SER B C 1
ATOM 2975 O O . SER B 1 121 ? -24.001 8.133 -35.514 1.00 29.71 121 SER B O 1
ATOM 2978 N N . ASP B 1 122 ? -24.290 8.476 -37.721 1.00 31.25 122 ASP B N 1
ATOM 2979 C CA . ASP B 1 122 ? -24.558 9.900 -37.544 1.00 31.60 122 ASP B CA 1
ATOM 2980 C C . ASP B 1 122 ? -25.774 10.122 -36.632 1.00 31.05 122 ASP B C 1
ATOM 2981 O O . ASP B 1 122 ? -25.757 11.001 -35.763 1.00 32.24 122 ASP B O 1
ATOM 2986 N N . CYS B 1 123 ? -26.850 9.350 -36.846 1.00 28.54 123 CYS B N 1
ATOM 2987 C CA . CYS B 1 123 ? -28.037 9.405 -35.985 1.00 28.74 123 CYS B CA 1
ATOM 2988 C C . CYS B 1 123 ? -27.726 8.927 -34.573 1.00 28.50 123 CYS B C 1
ATOM 2989 O O . CYS B 1 123 ? -28.112 9.570 -33.593 1.00 29.47 123 CYS B O 1
ATOM 2992 N N . TRP B 1 124 ? -27.035 7.794 -34.445 1.00 26.68 124 TRP B N 1
ATOM 2993 C CA . TRP B 1 124 ? -26.842 7.173 -33.134 1.00 28.91 124 TRP B CA 1
ATOM 2994 C C . TRP B 1 124 ? -25.947 8.028 -32.235 1.00 26.89 124 TRP B C 1
ATOM 2995 O O . TRP B 1 124 ? -26.169 8.096 -31.014 1.00 28.49 124 TRP B O 1
ATOM 3006 N N . GLU B 1 125 ? -24.966 8.722 -32.800 1.00 29.43 125 GLU B N 1
ATOM 3007 C CA . GLU B 1 125 ? -24.130 9.576 -31.962 1.00 30.92 125 GLU B CA 1
ATOM 3008 C C . GLU B 1 125 ? -24.948 10.714 -31.335 1.00 32.11 125 GLU B C 1
ATOM 3009 O O . GLU B 1 125 ? -24.746 11.057 -30.166 1.00 31.87 125 GLU B O 1
ATOM 3015 N N . ARG B 1 126 ? -25.912 11.269 -32.072 1.00 26.56 126 ARG B N 1
ATOM 3016 C CA . ARG B 1 126 ? -26.825 12.255 -31.500 1.00 27.88 126 ARG B CA 1
ATOM 3017 C C . A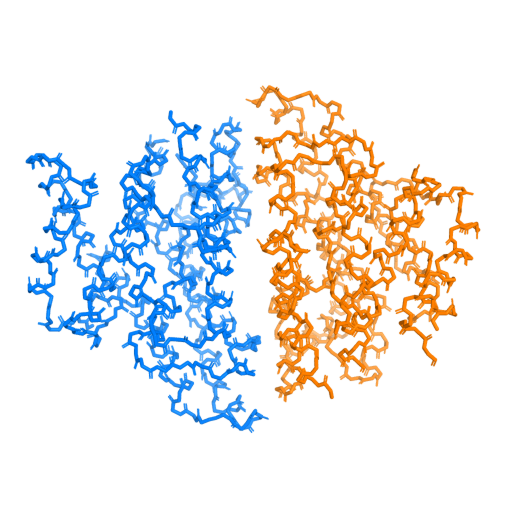RG B 1 126 ? -27.819 11.609 -30.546 1.00 27.51 126 ARG B C 1
ATOM 3018 O O . ARG B 1 126 ? -28.182 12.190 -29.522 1.00 28.68 126 ARG B O 1
ATOM 3026 N N . MET B 1 127 ? -28.309 10.429 -30.890 1.00 27.04 127 MET B N 1
ATOM 3027 C CA . MET B 1 127 ? -29.373 9.808 -30.115 1.00 26.28 127 MET B CA 1
ATOM 3028 C C . MET B 1 127 ? -28.887 9.341 -28.748 1.00 29.10 127 MET B C 1
ATOM 3029 O O . MET B 1 127 ? -29.625 9.444 -27.754 1.00 28.01 127 MET B O 1
ATOM 3034 N N . ARG B 1 128 ? -27.641 8.881 -28.658 1.00 26.45 128 ARG B N 1
ATOM 3035 C CA . ARG B 1 128 ? -27.120 8.398 -27.385 1.00 27.84 128 ARG B CA 1
ATOM 3036 C C . ARG B 1 128 ? -26.553 9.508 -26.519 1.00 28.27 128 ARG B C 1
ATOM 3037 O O . ARG B 1 128 ? -26.299 9.272 -25.331 1.00 29.15 128 ARG B O 1
ATOM 3045 N N . ALA B 1 129 ? -26.315 10.693 -27.093 1.00 29.64 129 ALA B N 1
ATOM 3046 C CA . ALA B 1 129 ? -25.741 11.800 -26.358 1.00 29.88 129 ALA B CA 1
ATOM 3047 C C . ALA B 1 129 ? -26.667 12.185 -25.210 1.00 30.14 129 ALA B C 1
ATOM 3048 O O . ALA B 1 129 ? -27.892 12.263 -25.375 1.00 30.39 129 ALA B O 1
ATOM 3050 N N . GLY B 1 130 ? -26.072 12.391 -24.047 1.00 29.22 130 GLY B N 1
ATOM 3051 C CA . GLY B 1 130 ? -26.783 12.798 -22.846 1.00 32.12 130 GLY B CA 1
ATOM 3052 C C . GLY B 1 130 ? -27.551 11.690 -22.148 1.00 32.09 130 GLY B C 1
ATOM 3053 O O . GLY B 1 130 ? -28.191 11.964 -21.133 1.00 32.62 130 GLY B O 1
ATOM 3054 N N . MET B 1 131 ? -27.502 10.461 -22.644 1.00 30.32 131 MET B N 1
ATOM 3055 C CA . MET B 1 131 ? -28.259 9.351 -22.066 1.00 31.75 131 MET B CA 1
ATOM 3056 C C . MET B 1 131 ? -27.350 8.462 -21.227 1.00 34.70 131 MET B C 1
ATOM 3057 O O . MET B 1 131 ? -26.156 8.330 -21.504 1.00 34.80 131 MET B O 1
ATOM 3062 N N . SER B 1 132 ? -27.932 7.858 -20.184 1.00 34.30 132 SER B N 1
ATOM 3063 C CA . SER B 1 132 ? -27.177 7.036 -19.243 1.00 34.76 132 SER B CA 1
ATOM 3064 C C . SER B 1 132 ? -26.694 5.733 -19.890 1.00 35.16 132 SER B C 1
ATOM 3065 O O . SER B 1 132 ? -27.161 5.302 -20.956 1.00 33.05 132 SER B O 1
ATOM 3068 N N . ASP B 1 133 ? -25.728 5.083 -19.232 1.00 33.86 133 ASP B N 1
ATOM 3069 C CA . ASP B 1 133 ? -25.270 3.782 -19.723 1.00 35.38 133 ASP B CA 1
ATOM 3070 C C . ASP B 1 133 ? -26.409 2.777 -19.731 1.00 34.46 133 ASP B C 1
ATOM 3071 O O . ASP B 1 133 ? -26.489 1.903 -20.609 1.00 32.38 133 ASP B O 1
ATOM 3076 N N . ALA B 1 134 ? -27.293 2.877 -18.744 1.00 34.20 134 ALA B N 1
ATOM 3077 C CA . ALA B 1 134 ? -28.404 1.948 -18.646 1.00 32.51 134 ALA B CA 1
ATOM 3078 C C . ALA B 1 134 ? -29.350 2.122 -19.827 1.00 33.54 134 ALA B C 1
ATOM 3079 O O . ALA B 1 134 ? -29.778 1.146 -20.456 1.00 31.21 134 ALA B O 1
ATOM 3081 N N . TRP B 1 135 ? -29.701 3.361 -20.138 1.00 27.73 135 TRP B N 1
ATOM 3082 C CA . TRP B 1 135 ? -30.540 3.609 -21.304 1.00 27.74 135 TRP B CA 1
ATOM 3083 C C . TRP B 1 135 ? -29.852 3.154 -22.584 1.00 27.78 135 TRP B C 1
ATOM 3084 O O . TRP B 1 135 ? -30.492 2.592 -23.481 1.00 27.52 135 TRP B O 1
ATOM 3095 N N . ARG B 1 136 ? -28.553 3.427 -22.708 1.00 29.05 136 ARG B N 1
ATOM 3096 C CA . ARG B 1 136 ? -27.867 3.029 -23.924 1.00 28.18 136 ARG B CA 1
ATOM 3097 C C . ARG B 1 136 ? -27.915 1.515 -24.093 1.00 28.44 136 ARG B C 1
ATOM 3098 O O . ARG B 1 136 ? -28.136 1.016 -25.201 1.00 28.16 136 ARG B O 1
ATOM 3106 N N A ARG B 1 137 ? -27.726 0.767 -23.002 0.55 31.34 137 ARG B N 1
ATOM 3107 N N B ARG B 1 137 ? -27.730 0.761 -23.002 0.45 31.77 137 ARG B N 1
ATOM 3108 C CA A ARG B 1 137 ? -27.725 -0.689 -23.090 0.55 32.94 137 ARG B CA 1
ATOM 3109 C CA B ARG B 1 137 ? -27.724 -0.695 -23.109 0.45 32.85 137 ARG B CA 1
ATOM 3110 C C A ARG B 1 137 ? -29.071 -1.223 -23.573 0.55 32.19 137 ARG B C 1
ATOM 3111 C C B ARG B 1 137 ? -29.075 -1.226 -23.580 0.45 32.21 137 ARG B C 1
ATOM 3112 O O A ARG B 1 137 ? -29.130 -2.051 -24.492 0.55 30.52 137 ARG B O 1
ATOM 3113 O O B ARG B 1 137 ? -29.143 -2.053 -24.500 0.45 31.44 137 ARG B O 1
ATOM 3128 N N . ARG B 1 138 ? -30.172 -0.785 -22.948 1.00 30.35 138 ARG B N 1
ATOM 3129 C CA . ARG B 1 138 ? -31.478 -1.290 -23.373 1.00 27.67 138 ARG B CA 1
ATOM 3130 C C . ARG B 1 138 ? -31.843 -0.837 -24.770 1.00 28.47 138 ARG B C 1
ATOM 3131 O O . ARG B 1 138 ? -32.532 -1.570 -25.504 1.00 27.47 138 ARG B O 1
ATOM 3139 N N . THR B 1 139 ? -31.379 0.341 -25.174 1.00 25.08 139 THR B N 1
ATOM 3140 C CA . THR B 1 139 ? -31.711 0.856 -26.491 1.00 24.58 139 THR B CA 1
ATOM 3141 C C . THR B 1 139 ? -30.884 0.164 -27.577 1.00 28.95 139 THR B C 1
ATOM 3142 O O . THR B 1 139 ? -31.399 -0.129 -28.662 1.00 27.76 139 THR B O 1
ATOM 3146 N N . VAL B 1 140 ? -29.608 -0.112 -27.296 1.00 26.76 140 VAL B N 1
ATOM 3147 C CA . VAL B 1 140 ? -28.811 -0.938 -28.193 1.00 28.21 140 VAL B CA 1
ATOM 3148 C C . VAL B 1 140 ? -29.535 -2.252 -28.459 1.00 26.99 140 VAL B C 1
ATOM 3149 O O . VAL B 1 140 ? -29.642 -2.703 -29.605 1.00 27.70 140 VAL B O 1
ATOM 3153 N N . HIS B 1 141 ? -30.037 -2.892 -27.399 1.00 27.07 141 HIS B N 1
ATOM 3154 C CA . HIS B 1 141 ? -30.693 -4.177 -27.585 1.00 28.71 141 HIS B CA 1
ATOM 3155 C C . HIS B 1 141 ? -31.930 -4.039 -28.465 1.00 32.42 141 HIS B C 1
ATOM 3156 O O . HIS B 1 141 ? -32.175 -4.871 -29.350 1.00 29.34 141 HIS B O 1
ATOM 3163 N N . GLU B 1 142 ? -32.692 -2.951 -28.295 1.00 27.95 142 GLU B N 1
ATOM 3164 C CA . GLU B 1 142 ? -33.862 -2.734 -29.142 1.00 29.04 142 GLU B CA 1
ATOM 3165 C C . GLU B 1 142 ? -33.477 -2.498 -30.603 1.00 27.91 142 GLU B C 1
ATOM 3166 O O . GLU B 1 142 ? -34.143 -2.991 -31.510 1.00 28.80 142 GLU B O 1
ATOM 3172 N N . TRP B 1 143 ? -32.427 -1.722 -30.860 1.00 26.25 143 TRP B N 1
ATOM 3173 C CA . TRP B 1 143 ? -32.012 -1.510 -32.233 1.00 25.72 143 TRP B CA 1
ATOM 3174 C C . TRP B 1 143 ? -31.621 -2.831 -32.885 1.00 30.49 143 TRP B C 1
ATOM 3175 O O . TRP B 1 143 ? -31.981 -3.105 -34.044 1.00 30.37 143 TRP B O 1
ATOM 3186 N N . VAL B 1 144 ? -30.870 -3.643 -32.151 1.00 28.67 144 VAL B N 1
ATOM 3187 C CA . VAL B 1 144 ? -30.392 -4.905 -32.706 1.00 30.15 144 VAL B CA 1
ATOM 3188 C C . VAL B 1 144 ? -31.544 -5.886 -32.907 1.00 32.47 144 VAL B C 1
ATOM 3189 O O . VAL B 1 144 ? -31.510 -6.712 -33.823 1.00 31.03 144 VAL B O 1
ATOM 3193 N N . ASP B 1 145 ? -32.571 -5.847 -32.055 1.00 33.07 145 ASP B N 1
ATOM 3194 C CA . ASP B 1 145 ? -33.706 -6.732 -32.287 1.00 34.74 145 ASP B CA 1
ATOM 3195 C C . ASP B 1 145 ? -34.473 -6.328 -33.529 1.00 35.56 145 ASP B C 1
ATOM 3196 O O . ASP B 1 145 ? -35.026 -7.184 -34.237 1.00 37.08 145 ASP B O 1
ATOM 3201 N N . TYR B 1 146 ? -34.518 -5.035 -33.818 1.00 31.93 146 TYR B N 1
ATOM 3202 C CA . TYR B 1 146 ? -35.084 -4.579 -35.076 1.00 36.77 146 TYR B CA 1
ATOM 3203 C C . TYR B 1 146 ? -34.264 -5.067 -36.262 1.00 38.63 146 TYR B C 1
ATOM 3204 O O . TYR B 1 146 ? -34.822 -5.574 -37.246 1.00 38.11 146 TYR B O 1
ATOM 3213 N N . LEU B 1 147 ? -32.935 -4.922 -36.198 1.00 33.93 147 LEU B N 1
ATOM 3214 C CA . LEU B 1 147 ? -32.117 -5.389 -37.323 1.00 32.82 147 LEU B CA 1
ATOM 3215 C C . LEU B 1 147 ? -32.393 -6.868 -37.601 1.00 36.81 147 LEU B C 1
ATOM 3216 O O . LEU B 1 147 ? -32.359 -7.302 -38.758 1.00 40.61 147 LEU B O 1
ATOM 3221 N N . ALA B 1 148 ? -32.718 -7.633 -36.559 1.00 41.04 148 ALA B N 1
ATOM 3222 C CA . ALA B 1 148 ? -33.008 -9.065 -36.689 1.00 42.95 148 ALA B CA 1
ATOM 3223 C C . ALA B 1 148 ? -34.233 -9.393 -37.542 1.00 44.84 148 ALA B C 1
ATOM 3224 O O . ALA B 1 148 ? -34.368 -10.547 -37.990 1.00 41.17 148 ALA B O 1
ATOM 3226 N N . GLY B 1 149 ? -35.137 -8.439 -37.773 1.00 41.21 149 GLY B N 1
ATOM 3227 C CA . GLY B 1 149 ? -36.316 -8.749 -38.553 1.00 45.12 149 GLY B CA 1
ATOM 3228 C C . GLY B 1 149 ? -36.088 -8.736 -40.048 1.00 46.46 149 GLY B C 1
ATOM 3229 O O . GLY B 1 149 ? -36.903 -9.274 -40.805 1.00 45.41 149 GLY B O 1
ATOM 3230 N N . TRP B 1 150 ? -35.023 -8.141 -40.487 1.00 40.53 150 TRP B N 1
ATOM 3231 C CA . TRP B 1 150 ? -34.872 -7.963 -41.920 1.00 41.49 150 TRP B CA 1
ATOM 3232 C C . TRP B 1 150 ? -34.320 -9.206 -42.561 1.00 40.83 150 TRP B C 1
ATOM 3233 O O . TRP B 1 150 ? -34.664 -9.496 -43.708 1.00 41.80 150 TRP B O 1
ATOM 3244 N N . PRO B 1 151 ? -33.446 -9.956 -41.901 1.00 35.03 151 PRO B N 1
ATOM 3245 C CA . PRO B 1 151 ? -33.117 -11.239 -42.506 1.00 36.74 151 PRO B CA 1
ATOM 3246 C C . PRO B 1 151 ? -34.384 -12.053 -42.677 1.00 35.18 151 PRO B C 1
ATOM 3247 O O . PRO B 1 151 ? -34.508 -12.761 -43.679 1.00 37.03 151 PRO B O 1
ATOM 3251 N N . THR B 1 152 ? -35.331 -11.951 -41.727 1.00 32.19 152 THR B N 1
ATOM 3252 C CA . THR B 1 152 ? -36.594 -12.688 -41.851 1.00 32.60 152 THR B CA 1
ATOM 3253 C C . THR B 1 152 ? -37.390 -12.186 -43.039 1.00 36.23 152 THR B C 1
ATOM 3254 O O . THR B 1 152 ? -37.929 -12.989 -43.799 1.00 31.92 152 THR B O 1
ATOM 3258 N N . LYS B 1 153 ? -37.491 -10.871 -43.216 1.00 35.21 153 LYS B N 1
ATOM 3259 C CA . LYS B 1 153 ? -38.189 -10.357 -44.400 1.00 36.67 153 LYS B CA 1
ATOM 3260 C C . LYS B 1 153 ? -37.561 -10.877 -45.688 1.00 35.45 153 LYS B C 1
ATOM 3261 O O . LYS B 1 153 ? -38.277 -11.286 -46.617 1.00 38.58 153 LYS B O 1
ATOM 3267 N N . LEU B 1 154 ? -36.223 -10.879 -45.789 1.00 34.89 154 LEU B N 1
ATOM 3268 C CA . LEU B 1 154 ? -35.596 -11.426 -46.994 1.00 39.76 154 LEU B CA 1
ATOM 3269 C C . LEU B 1 154 ? -35.841 -12.925 -47.133 1.00 39.15 154 LEU B C 1
ATOM 3270 O O . LEU B 1 154 ? -36.081 -13.425 -48.239 1.00 37.43 154 LEU B O 1
ATOM 3275 N N . ALA B 1 155 ? -35.752 -13.669 -46.032 1.00 34.15 155 ALA B N 1
ATOM 3276 C CA . ALA B 1 155 ? -35.972 -15.111 -46.117 1.00 34.61 155 ALA B CA 1
ATOM 3277 C C . ALA B 1 155 ? -37.398 -15.429 -46.556 1.00 31.77 155 ALA B C 1
ATOM 3278 O O . ALA B 1 155 ? -37.614 -16.319 -47.377 1.00 33.00 155 ALA B O 1
ATOM 3280 N N . ASP B 1 156 ? -38.377 -14.725 -45.990 1.00 33.35 156 ASP B N 1
ATOM 3281 C CA . ASP B 1 156 ? -39.770 -14.985 -46.311 1.00 32.06 156 ASP B CA 1
ATOM 3282 C C . ASP B 1 156 ? -40.082 -14.597 -47.748 1.00 34.24 156 ASP B C 1
ATOM 3283 O O . ASP B 1 156 ? -40.890 -15.252 -48.417 1.00 35.72 156 ASP B O 1
ATOM 3288 N N . ARG B 1 157 ? -39.472 -13.528 -48.243 1.00 38.52 157 ARG B N 1
ATOM 3289 C CA . ARG B 1 157 ? -39.655 -13.197 -49.655 1.00 40.96 157 ARG B CA 1
ATOM 3290 C C . ARG B 1 157 ? -39.115 -14.306 -50.559 1.00 39.67 157 ARG B C 1
ATOM 3291 O O . ARG B 1 157 ? -39.767 -14.709 -51.534 1.00 39.65 157 ARG B O 1
ATOM 3299 N N . ALA B 1 158 ? -37.914 -14.811 -50.254 1.00 40.72 158 ALA B N 1
ATOM 3300 C CA . ALA B 1 158 ? -37.335 -15.887 -51.052 1.00 43.53 158 ALA B CA 1
ATOM 3301 C C . ALA B 1 158 ? -38.180 -17.147 -50.949 1.00 44.76 158 ALA B C 1
ATOM 3302 O O . ALA B 1 158 ? -38.357 -17.868 -51.936 1.00 46.27 158 ALA B O 1
ATOM 3304 N N . HIS B 1 159 ? -38.725 -17.420 -49.760 1.00 35.33 159 HIS B N 1
ATOM 3305 C CA . HIS B 1 159 ? -39.586 -18.585 -49.599 1.00 34.57 159 HIS B CA 1
ATOM 3306 C C . HIS B 1 159 ? -40.876 -18.411 -50.390 1.00 35.39 159 HIS B C 1
ATOM 3307 O O . HIS B 1 159 ? -41.308 -19.326 -51.100 1.00 36.12 159 HIS B O 1
ATOM 3314 N N . GLY B 1 160 ? -41.525 -17.264 -50.244 1.00 51.22 160 GLY B N 1
ATOM 3315 C CA . GLY B 1 160 ? -42.714 -16.987 -51.019 1.00 51.68 160 GLY B CA 1
ATOM 3316 C C . GLY B 1 160 ? -43.995 -17.554 -50.459 1.00 49.19 160 GLY B C 1
ATOM 3317 O O . GLY B 1 160 ? -45.014 -17.520 -51.149 1.00 52.10 160 GLY B O 1
ATOM 3318 N N . ALA B 1 161 ? -43.970 -18.132 -49.266 1.00 44.77 161 ALA B N 1
ATOM 3319 C CA . ALA B 1 161 ? -45.182 -18.671 -48.663 1.00 45.59 161 ALA B CA 1
ATOM 3320 C C . ALA B 1 161 ? -45.994 -17.555 -48.031 1.00 44.31 161 ALA B C 1
ATOM 3321 O O . ALA B 1 161 ? -45.448 -16.537 -47.605 1.00 41.15 161 ALA B O 1
ATOM 3323 N N . VAL B 1 162 ? -47.313 -17.746 -47.970 1.00 44.69 162 VAL B N 1
ATOM 3324 C CA . VAL B 1 162 ? -48.179 -16.806 -47.260 1.00 43.07 162 VAL B CA 1
ATOM 3325 C C . VAL B 1 162 ? -48.076 -17.093 -45.767 1.00 42.50 162 VAL B C 1
ATOM 3326 O O . VAL B 1 162 ? -48.409 -18.190 -45.312 1.00 42.59 162 VAL B O 1
ATOM 3330 N N . LEU B 1 163 ? -47.589 -16.120 -44.999 1.00 40.63 163 LEU B N 1
ATOM 3331 C CA . LEU B 1 163 ? -47.478 -16.310 -43.565 1.00 39.15 163 LEU B CA 1
ATOM 3332 C C . LEU B 1 163 ? -48.850 -16.422 -42.920 1.00 40.62 163 LEU B C 1
ATOM 3333 O O . LEU B 1 163 ? -49.804 -15.759 -43.331 1.00 42.41 163 LEU B O 1
ATOM 3338 N N . ASP B 1 164 ? -48.937 -17.212 -41.855 1.00 44.52 164 ASP B N 1
ATOM 3339 C CA . ASP B 1 164 ? -50.151 -17.178 -41.046 1.00 45.51 164 ASP B CA 1
ATOM 3340 C C . ASP B 1 164 ? -50.207 -15.873 -40.231 1.00 41.20 164 ASP B C 1
ATOM 3341 O O . ASP B 1 164 ? -49.185 -15.208 -40.022 1.00 38.20 164 ASP B O 1
ATOM 3346 N N . PRO B 1 165 ? -51.412 -15.420 -39.865 1.00 43.06 165 PRO B N 1
ATOM 3347 C CA . PRO B 1 165 ? -51.535 -14.098 -39.212 1.00 41.80 165 PRO B CA 1
ATOM 3348 C C . PRO B 1 165 ? -50.631 -13.897 -37.999 1.00 40.03 165 PRO B C 1
ATOM 3349 O O . PRO B 1 165 ? -50.060 -12.807 -37.834 1.00 40.77 165 PRO B O 1
ATOM 3353 N N . ALA B 1 166 ? -50.499 -14.907 -37.123 1.00 39.97 166 ALA B N 1
ATOM 3354 C CA . ALA B 1 166 ? -49.669 -14.730 -35.935 1.00 38.45 166 ALA B CA 1
ATOM 3355 C C . ALA B 1 166 ? -48.209 -14.585 -36.318 1.00 37.61 166 ALA B C 1
ATOM 3356 O O . ALA B 1 166 ? -47.501 -13.746 -35.756 1.00 39.21 166 ALA B O 1
ATOM 3358 N N . ALA B 1 167 ? -47.731 -15.409 -37.261 1.00 36.98 167 ALA B N 1
ATOM 3359 C CA . ALA B 1 167 ? -46.344 -15.284 -37.705 1.00 38.90 167 ALA B CA 1
ATOM 3360 C C . ALA B 1 167 ? -46.097 -13.941 -38.389 1.00 36.90 167 ALA B C 1
ATOM 3361 O O . ALA B 1 167 ? -45.046 -13.314 -38.191 1.00 37.26 167 ALA B O 1
ATOM 3363 N N . HIS B 1 168 ? -47.064 -13.455 -39.168 1.00 37.72 168 HIS B N 1
ATOM 3364 C CA . HIS B 1 168 ? -46.901 -12.141 -39.780 1.00 38.05 168 HIS B CA 1
ATOM 3365 C C . HIS B 1 168 ? -46.744 -11.052 -38.716 1.00 33.59 168 HIS B C 1
ATOM 3366 O O . HIS B 1 168 ? -45.838 -10.210 -38.798 1.00 34.24 168 HIS B O 1
ATOM 3373 N N . LEU B 1 169 ? -47.571 -11.096 -37.677 1.00 37.99 169 LEU B N 1
ATOM 3374 C CA . LEU B 1 169 ? -47.481 -10.096 -36.609 1.00 37.70 169 LEU B CA 1
ATOM 3375 C C . LEU B 1 169 ? -46.187 -10.229 -35.822 1.00 35.39 169 LEU B C 1
ATOM 3376 O O . LEU B 1 169 ? -45.586 -9.220 -35.436 1.00 34.74 169 LEU B O 1
ATOM 3381 N N . ARG B 1 170 ? -45.723 -11.460 -35.574 1.00 33.77 170 ARG B N 1
ATOM 3382 C CA . ARG B 1 170 ? -44.453 -11.587 -34.879 1.00 33.67 170 ARG B CA 1
ATOM 3383 C C . ARG B 1 170 ? -43.327 -10.954 -35.679 1.00 34.17 170 ARG B C 1
ATOM 3384 O O . ARG B 1 170 ? -42.467 -10.276 -35.106 1.00 38.55 170 ARG B O 1
ATOM 3392 N N . ALA B 1 171 ? -43.319 -11.148 -37.003 1.00 37.61 171 ALA B N 1
ATOM 3393 C CA . ALA B 1 171 ? -42.258 -10.561 -37.822 1.00 40.66 171 ALA B CA 1
ATOM 3394 C C . ALA B 1 171 ? -42.373 -9.051 -37.854 1.00 39.04 171 ALA B C 1
ATOM 3395 O O . ALA B 1 171 ? -41.361 -8.333 -37.759 1.00 36.49 171 ALA B O 1
ATOM 3397 N N A ARG B 1 172 ? -43.605 -8.549 -37.980 0.50 37.83 172 ARG B N 1
ATOM 3398 N N B ARG B 1 172 ? -43.598 -8.533 -37.956 0.50 37.81 172 ARG B N 1
ATOM 3399 C CA A ARG B 1 172 ? -43.826 -7.107 -38.023 0.50 36.46 172 ARG B CA 1
ATOM 3400 C CA B ARG B 1 172 ? -43.752 -7.086 -38.047 0.50 36.70 172 ARG B CA 1
ATOM 3401 C C A ARG B 1 172 ? -43.371 -6.429 -36.737 0.50 34.67 172 ARG B C 1
ATOM 3402 C C B ARG B 1 172 ? -43.435 -6.388 -36.726 0.50 34.57 172 ARG B C 1
ATOM 3403 O O A ARG B 1 172 ? -42.819 -5.328 -36.776 0.50 35.23 172 ARG B O 1
ATOM 3404 O O B ARG B 1 172 ? -43.042 -5.220 -36.732 0.50 35.13 172 ARG B O 1
ATOM 3419 N N . HIS B 1 173 ? -43.581 -7.064 -35.583 1.00 33.34 173 HIS B N 1
ATOM 3420 C CA . HIS B 1 173 ? -43.182 -6.426 -34.325 1.00 36.40 173 HIS B CA 1
ATOM 3421 C C . HIS B 1 173 ? -41.673 -6.098 -34.256 1.00 38.59 173 HIS B C 1
ATOM 3422 O O . HIS B 1 173 ? -41.282 -5.179 -33.522 1.00 41.73 173 HIS B O 1
ATOM 3429 N N . ARG B 1 174 ? -40.841 -6.731 -35.059 1.00 37.41 174 ARG B N 1
ATOM 3430 C CA . ARG B 1 174 ? -39.447 -6.276 -35.208 1.00 39.23 174 ARG B CA 1
ATOM 3431 C C . ARG B 1 174 ? -39.293 -5.139 -36.229 1.00 40.69 174 ARG B C 1
ATOM 3432 O O . ARG B 1 174 ? -38.721 -4.085 -35.913 1.00 42.33 174 ARG B O 1
ATOM 3440 N N . THR B 1 175 ? -39.790 -5.326 -37.453 1.00 35.41 175 THR B N 1
ATOM 3441 C CA . THR B 1 175 ? -39.419 -4.445 -38.546 1.00 38.13 175 THR B CA 1
ATOM 3442 C C . THR B 1 175 ? -40.134 -3.101 -38.493 1.00 40.28 175 THR B C 1
ATOM 3443 O O . THR B 1 175 ? -39.673 -2.162 -39.154 1.00 42.57 175 THR B O 1
ATOM 3447 N N . ILE B 1 176 ? -41.221 -2.973 -37.725 1.00 38.75 176 ILE B N 1
ATOM 3448 C CA . ILE B 1 176 ? -41.932 -1.694 -37.669 1.00 42.38 176 ILE B CA 1
ATOM 3449 C C . ILE B 1 176 ? -41.062 -0.621 -36.993 1.00 43.87 176 ILE B C 1
ATOM 3450 O O . ILE B 1 176 ? -41.270 0.584 -37.211 1.00 43.67 176 ILE B O 1
ATOM 3455 N N . CYS B 1 177 ? -40.065 -1.044 -36.205 1.00 37.18 177 CYS B N 1
ATOM 3456 C CA . CYS B 1 177 ? -39.107 -0.155 -35.539 1.00 35.60 177 CYS B CA 1
ATOM 3457 C C . CYS B 1 177 ? -39.769 0.738 -34.488 1.00 40.10 177 CYS B C 1
ATOM 3458 O O . CYS B 1 177 ? -39.273 1.823 -34.178 1.00 40.89 177 CYS B O 1
ATOM 3461 N N . CYS B 1 178 ? -40.838 0.274 -33.847 1.00 34.08 178 CYS B N 1
ATOM 3462 C CA . CYS B 1 178 ? -41.455 1.089 -32.816 1.00 34.41 178 CYS B CA 1
ATOM 3463 C C . CYS B 1 178 ? -40.573 1.184 -31.570 1.00 30.25 178 CYS B C 1
ATOM 3464 O O . CYS B 1 178 ? -40.470 2.253 -30.978 1.00 29.57 178 CYS B O 1
ATOM 3467 N N . ARG B 1 179 ? -39.954 0.088 -31.132 1.00 30.59 179 ARG B N 1
ATOM 3468 C CA . ARG B 1 179 ? -39.319 0.185 -29.811 1.00 30.15 179 ARG B CA 1
ATOM 3469 C C . ARG B 1 179 ? -38.136 1.148 -29.782 1.00 25.60 179 ARG B C 1
ATOM 3470 O O . ARG B 1 179 ? -38.031 1.950 -28.836 1.00 27.38 179 ARG B O 1
ATOM 3478 N N . PRO B 1 180 ? -37.241 1.151 -30.778 1.00 25.67 180 PRO B N 1
ATOM 3479 C CA . PRO B 1 180 ? -36.212 2.208 -30.783 1.00 26.97 180 PRO B CA 1
ATOM 3480 C C . PRO B 1 180 ? -36.816 3.598 -30.863 1.00 28.00 180 PRO B C 1
ATOM 3481 O O . PRO B 1 180 ? -36.232 4.550 -30.341 1.00 27.56 180 PRO B O 1
ATOM 3485 N N . LEU B 1 181 ? -37.958 3.750 -31.534 1.00 28.88 181 LEU B N 1
ATOM 3486 C CA . LEU B 1 181 ? -38.555 5.076 -31.637 1.00 30.45 181 LEU B CA 1
ATOM 3487 C C . LEU B 1 181 ? -39.191 5.512 -30.318 1.00 29.33 181 LEU B C 1
ATOM 3488 O O . LEU B 1 181 ? -39.240 6.712 -30.027 1.00 28.93 181 LEU B O 1
ATOM 3493 N N . PHE B 1 182 ? -39.649 4.568 -29.495 1.00 29.70 182 PHE B N 1
ATOM 3494 C CA . PHE B 1 182 ? -40.095 4.927 -28.147 1.00 28.37 182 PHE B CA 1
ATOM 3495 C C . PHE B 1 182 ? -38.925 5.384 -27.277 1.00 28.83 182 PHE B C 1
ATOM 3496 O O . PHE B 1 182 ? -39.056 6.335 -26.494 1.00 28.52 182 PHE B O 1
ATOM 3504 N N . ALA B 1 183 ? -37.775 4.729 -27.406 1.00 27.02 183 ALA B N 1
ATOM 3505 C CA . ALA B 1 183 ? -36.597 5.165 -26.682 1.00 25.93 183 ALA B CA 1
ATOM 3506 C C . ALA B 1 183 ? -36.207 6.571 -27.121 1.00 25.33 183 ALA B C 1
ATOM 3507 O O . ALA B 1 183 ? -35.771 7.394 -26.306 1.00 26.80 183 ALA B O 1
ATOM 3509 N N . LEU B 1 184 ? -36.364 6.858 -28.416 1.00 26.14 184 LEU B N 1
ATOM 3510 C CA . LEU B 1 184 ? -36.065 8.190 -28.922 1.00 26.32 184 LEU B CA 1
ATOM 3511 C C . LEU B 1 184 ? -36.947 9.248 -28.270 1.00 26.26 184 LEU B C 1
ATOM 3512 O O . LEU B 1 184 ? -36.497 10.380 -28.070 1.00 26.32 184 LEU B O 1
ATOM 3517 N N . ALA B 1 185 ? -38.175 8.892 -27.871 1.00 26.77 185 ALA B N 1
ATOM 3518 C CA . ALA B 1 185 ? -39.045 9.863 -27.209 1.00 29.53 185 ALA B CA 1
ATOM 3519 C C . ALA B 1 185 ? -38.478 10.316 -25.870 1.00 28.44 185 ALA B C 1
ATOM 3520 O O . ALA B 1 185 ? -38.670 11.474 -25.479 1.00 27.42 185 ALA B O 1
ATOM 3522 N N . GLU B 1 186 ? -37.844 9.396 -25.129 1.00 26.51 186 GLU B N 1
ATOM 3523 C CA . GLU B 1 186 ? -37.126 9.748 -23.911 1.00 25.93 186 GLU B CA 1
ATOM 3524 C C . GLU B 1 186 ? -35.974 10.700 -24.223 1.00 26.51 186 GLU B C 1
ATOM 3525 O O . GLU B 1 186 ? -35.796 11.729 -23.548 1.00 26.04 186 GLU B O 1
ATOM 3531 N N . ARG B 1 187 ? -35.155 10.342 -25.212 1.00 24.09 187 ARG B N 1
ATOM 3532 C CA . ARG B 1 187 ? -33.999 11.162 -25.574 1.00 24.90 187 ARG B CA 1
ATOM 3533 C C . ARG B 1 187 ? -34.406 12.592 -25.928 1.00 24.10 187 ARG B C 1
ATOM 3534 O O . ARG B 1 187 ? -33.781 13.553 -25.459 1.00 25.92 187 ARG B O 1
ATOM 3542 N N . VAL B 1 188 ? -35.440 12.764 -26.759 1.00 24.80 188 VAL B N 1
ATOM 3543 C CA . VAL B 1 188 ? -35.803 14.127 -27.157 1.00 26.26 188 VAL B CA 1
ATOM 3544 C C . VAL B 1 188 ? -36.739 14.790 -26.154 1.00 27.09 188 VAL B C 1
ATOM 3545 O O . VAL B 1 188 ? -36.774 16.043 -26.078 1.00 28.43 188 VAL B O 1
ATOM 3549 N N . GLY B 1 189 ? -37.441 13.998 -25.330 1.00 27.83 189 GLY B N 1
ATOM 3550 C CA . GLY B 1 189 ? -38.262 14.582 -24.277 1.00 29.65 189 GLY B CA 1
ATOM 3551 C C . GLY B 1 189 ? -37.489 15.108 -23.073 1.00 29.48 189 GLY B C 1
ATOM 3552 O O . GLY B 1 189 ? -38.042 15.884 -22.293 1.00 29.36 189 GLY B O 1
ATOM 3553 N N . GLY B 1 190 ? -36.248 14.666 -22.870 1.00 27.15 190 GLY B N 1
ATOM 3554 C CA . GLY B 1 190 ? -35.438 15.135 -21.758 1.00 27.10 190 GLY B CA 1
ATOM 3555 C C . GLY B 1 190 ? -35.522 14.327 -20.471 1.00 32.73 190 GLY B C 1
ATOM 3556 O O . GLY B 1 190 ? -35.156 14.843 -19.411 1.00 33.12 190 GLY B O 1
ATOM 3557 N N . TYR B 1 191 ? -35.962 13.072 -20.526 1.00 33.80 191 TYR B N 1
ATOM 3558 C CA . TYR B 1 191 ? -36.118 12.252 -19.325 1.00 34.44 191 TYR B CA 1
ATOM 3559 C C . TYR B 1 191 ? -35.725 10.823 -19.655 1.00 33.64 191 TYR B C 1
ATOM 3560 O O . TYR B 1 191 ? -35.595 10.452 -20.817 1.00 29.37 191 TYR B O 1
ATOM 3569 N N . GLU B 1 192 ? -35.511 10.022 -18.608 1.00 32.52 192 GLU B N 1
ATOM 3570 C CA . GLU B 1 192 ? -35.386 8.576 -18.732 1.00 31.46 192 GLU B CA 1
ATOM 3571 C C . GLU B 1 192 ? -36.372 7.964 -17.757 1.00 30.61 192 GLU B C 1
ATOM 3572 O O . GLU B 1 192 ? -36.411 8.372 -16.592 1.00 30.98 192 GLU B O 1
ATOM 3578 N N . VAL B 1 193 ? -37.206 7.045 -18.237 1.00 29.07 193 VAL B N 1
ATOM 3579 C CA . VAL B 1 193 ? -38.057 6.275 -17.317 1.00 27.48 193 VAL B CA 1
ATOM 3580 C C . VAL B 1 193 ? -37.159 5.506 -16.352 1.00 31.30 193 VAL B C 1
ATOM 3581 O O . VAL B 1 193 ? -36.237 4.807 -16.807 1.00 29.88 193 VAL B O 1
ATOM 3585 N N . PRO B 1 194 ? -37.357 5.597 -15.040 1.00 31.35 194 PRO B N 1
ATOM 3586 C CA . PRO B 1 194 ? -36.498 4.847 -14.117 1.00 31.27 194 PRO B CA 1
ATOM 3587 C C . PRO B 1 194 ? -36.509 3.367 -14.442 1.00 31.68 194 PRO B C 1
ATOM 3588 O O . PRO B 1 194 ? -37.534 2.826 -14.845 1.00 31.50 194 PRO B O 1
ATOM 3592 N N . ARG B 1 195 ? -35.354 2.717 -14.232 1.00 32.70 195 ARG B N 1
ATOM 3593 C CA . ARG B 1 195 ? -35.155 1.338 -14.678 1.00 36.24 195 ARG B CA 1
ATOM 3594 C C . ARG B 1 195 ? -36.248 0.409 -14.162 1.00 33.92 195 ARG B C 1
ATOM 3595 O O . ARG B 1 195 ? -36.771 -0.426 -14.910 1.00 33.65 195 ARG B O 1
ATOM 3603 N N . ARG B 1 196 ? -36.585 0.519 -12.866 1.00 34.57 196 ARG B N 1
ATOM 3604 C CA . ARG B 1 196 ? -37.537 -0.424 -12.277 1.00 36.72 196 ARG B CA 1
ATOM 3605 C C . ARG B 1 196 ? -38.922 -0.285 -12.895 1.00 34.14 196 ARG B C 1
ATOM 3606 O O . ARG B 1 196 ? -39.673 -1.257 -12.966 1.00 42.53 196 ARG B O 1
ATOM 3614 N N . ALA B 1 197 ? -39.268 0.889 -13.381 1.00 34.79 197 ALA B N 1
ATOM 3615 C CA . ALA B 1 197 ? -40.545 1.032 -14.070 1.00 34.71 197 ALA B CA 1
ATOM 3616 C C . ALA B 1 197 ? -40.436 0.641 -15.535 1.00 31.91 197 ALA B C 1
ATOM 3617 O O . ALA B 1 197 ? -41.347 -0.003 -16.064 1.00 30.52 197 ALA B O 1
ATOM 3619 N N . TRP B 1 198 ? -39.325 0.999 -16.205 1.00 29.20 198 TRP B N 1
ATOM 3620 C CA . TRP B 1 198 ? -39.230 0.785 -17.642 1.00 26.38 198 TRP B CA 1
ATOM 3621 C C . TRP B 1 198 ? -39.318 -0.693 -17.977 1.00 27.32 198 TRP B C 1
ATOM 3622 O O . TRP B 1 198 ? -39.981 -1.069 -18.946 1.00 25.75 198 TRP B O 1
ATOM 3633 N N . HIS B 1 199 ? -38.674 -1.539 -17.172 1.00 28.74 199 HIS B N 1
ATOM 3634 C CA . HIS B 1 199 ? -38.640 -2.968 -17.436 1.00 28.10 199 HIS B CA 1
ATOM 3635 C C . HIS B 1 199 ? -39.919 -3.671 -17.002 1.00 29.16 199 HIS B C 1
ATOM 3636 O O . HIS B 1 199 ? -40.092 -4.843 -17.341 1.00 30.24 199 HIS B O 1
ATOM 3643 N N . SER B 1 200 ? -40.817 -3.001 -16.288 1.00 29.91 200 SER B N 1
ATOM 3644 C CA . SER B 1 200 ? -42.031 -3.671 -15.814 1.00 31.53 200 SER B CA 1
ATOM 3645 C C . SER B 1 200 ? -42.876 -4.134 -16.995 1.00 30.70 200 SER B C 1
ATOM 3646 O O . SER B 1 200 ? -42.833 -3.562 -18.088 1.00 29.45 200 SER B O 1
ATOM 3649 N N . SER B 1 201 ? -43.622 -5.209 -16.781 1.00 31.88 201 SER B N 1
ATOM 3650 C CA . SER B 1 201 ? -44.535 -5.653 -17.821 1.00 30.49 201 SER B CA 1
ATOM 3651 C C . SER B 1 201 ? -45.621 -4.613 -18.055 1.00 31.12 201 SER B C 1
ATOM 3652 O O . SER B 1 201 ? -46.222 -4.570 -19.130 1.00 30.84 201 SER B O 1
ATOM 3655 N N . ARG B 1 202 ? -45.927 -3.809 -17.042 1.00 31.03 202 ARG B N 1
ATOM 3656 C CA . ARG B 1 202 ? -46.907 -2.749 -17.229 1.00 32.89 202 ARG B CA 1
ATOM 3657 C C . ARG B 1 202 ? -46.473 -1.810 -18.346 1.00 31.48 202 ARG B C 1
ATOM 3658 O O . ARG B 1 202 ? -47.232 -1.538 -19.278 1.00 29.71 202 ARG B O 1
ATOM 3666 N N . LEU B 1 203 ? -45.240 -1.325 -18.284 1.00 28.71 203 LEU B N 1
ATOM 3667 C CA . LEU B 1 203 ? -44.783 -0.424 -19.338 1.00 28.58 203 LEU B CA 1
ATOM 3668 C C . LEU B 1 203 ? -44.431 -1.185 -20.609 1.00 29.40 203 LEU B C 1
ATOM 3669 O O . LEU B 1 203 ? -44.702 -0.704 -21.716 1.00 29.26 203 LEU B O 1
ATOM 3674 N N . ASP B 1 204 ? -43.845 -2.376 -20.484 1.00 30.09 204 ASP B N 1
ATOM 3675 C CA . ASP B 1 204 ? -43.589 -3.160 -21.688 1.00 31.18 204 ASP B CA 1
ATOM 3676 C C . ASP B 1 204 ? -44.894 -3.451 -22.434 1.00 29.04 204 ASP B C 1
ATOM 3677 O O . ASP B 1 204 ? -44.925 -3.461 -23.670 1.00 29.96 204 ASP B O 1
ATOM 3682 N N . GLY B 1 205 ? -45.978 -3.671 -21.697 1.00 28.53 205 GLY B N 1
ATOM 3683 C CA . GLY B 1 205 ? -47.277 -3.899 -22.315 1.00 29.75 205 GLY B CA 1
ATOM 3684 C C . GLY B 1 205 ? -47.807 -2.678 -23.035 1.00 31.19 205 GLY B C 1
ATOM 3685 O O . GLY B 1 205 ? -48.484 -2.793 -24.070 1.00 27.42 205 GLY B O 1
ATOM 3686 N N . MET B 1 206 ? -47.505 -1.493 -22.511 1.00 31.82 206 MET B N 1
ATOM 3687 C CA . MET B 1 206 ? -47.889 -0.280 -23.202 1.00 30.09 206 MET B CA 1
ATOM 3688 C C . MET B 1 206 ? -47.077 -0.096 -24.489 1.00 29.28 206 MET B C 1
ATOM 3689 O O . MET B 1 206 ? -47.619 0.358 -25.503 1.00 29.07 206 MET B O 1
ATOM 3694 N N . ARG B 1 207 ? -45.798 -0.470 -24.478 1.00 28.16 207 ARG B N 1
ATOM 3695 C CA . ARG B 1 207 ? -45.018 -0.477 -25.711 1.00 29.10 207 ARG B CA 1
ATOM 3696 C C . ARG B 1 207 ? -45.590 -1.486 -26.697 1.00 29.50 207 ARG B C 1
ATOM 3697 O O . ARG B 1 207 ? -45.765 -1.178 -27.883 1.00 30.26 207 ARG B O 1
ATOM 3705 N N . PHE B 1 208 ? -45.938 -2.676 -26.206 1.00 27.93 208 PHE B N 1
ATOM 3706 C CA . PHE B 1 208 ? -46.437 -3.723 -27.087 1.00 29.79 208 PHE B CA 1
ATOM 3707 C C . PHE B 1 208 ? -47.769 -3.341 -27.729 1.00 29.36 208 PHE B C 1
ATOM 3708 O O . PHE B 1 208 ? -47.957 -3.526 -28.944 1.00 28.64 208 PHE B O 1
ATOM 3716 N N . THR B 1 209 ? -48.720 -2.853 -26.929 1.00 30.95 209 THR B N 1
ATOM 3717 C CA . THR B 1 209 ? -50.031 -2.502 -27.456 1.00 30.25 209 THR B CA 1
ATOM 3718 C C . THR B 1 209 ? -49.964 -1.286 -28.380 1.00 32.09 209 THR B C 1
ATOM 3719 O O . THR B 1 209 ? -50.726 -1.200 -29.351 1.00 32.43 209 THR B O 1
ATOM 3723 N N . THR B 1 210 ? -49.089 -0.322 -28.087 1.00 29.73 210 THR B N 1
ATOM 3724 C CA . THR B 1 210 ? -48.899 0.783 -29.017 1.00 31.16 210 THR B CA 1
ATOM 3725 C C . THR B 1 210 ? -48.399 0.273 -30.367 1.00 29.19 210 THR B C 1
ATOM 3726 O O . THR B 1 210 ? -48.920 0.658 -31.417 1.00 30.27 210 THR B O 1
ATOM 3730 N N . SER B 1 211 ? -47.414 -0.621 -30.346 1.00 28.73 211 SER B N 1
ATOM 3731 C CA . SER B 1 211 ? -46.869 -1.199 -31.563 1.00 32.87 211 SER B CA 1
ATOM 3732 C C . SER B 1 211 ? -47.930 -1.981 -32.348 1.00 33.91 211 SER B C 1
ATOM 3733 O O . SER B 1 211 ? -47.947 -1.930 -33.585 1.00 32.12 211 SER B O 1
ATOM 3736 N N . ASP B 1 212 ? -48.729 -2.802 -31.646 1.00 29.79 212 ASP B N 1
ATOM 3737 C CA . ASP B 1 212 ? -49.833 -3.549 -32.270 1.00 34.32 212 ASP B CA 1
ATOM 3738 C C . ASP B 1 212 ? -50.780 -2.612 -33.005 1.00 33.62 212 ASP B C 1
ATOM 3739 O O . ASP B 1 212 ? -51.209 -2.895 -34.135 1.00 32.01 212 ASP B O 1
ATOM 3744 N N . ALA B 1 213 ? -51.165 -1.514 -32.347 1.00 28.81 213 ALA B N 1
ATOM 3745 C CA . ALA B 1 213 ? -52.063 -0.559 -32.973 1.00 34.09 213 ALA B CA 1
ATOM 3746 C C . ALA B 1 213 ? -51.425 0.050 -34.213 1.00 35.74 213 ALA B C 1
ATOM 3747 O O . ALA B 1 213 ? -52.076 0.188 -35.253 1.00 33.80 213 ALA B O 1
ATOM 3749 N N . VAL B 1 214 ? -50.154 0.451 -34.122 1.00 31.15 214 VAL B N 1
ATOM 3750 C CA . VAL B 1 214 ? -49.505 1.051 -35.285 1.00 29.30 214 VAL B CA 1
ATOM 3751 C C . VAL B 1 214 ? -49.402 0.031 -36.410 1.00 29.29 214 VAL B C 1
ATOM 3752 O O . VAL B 1 214 ? -49.606 0.356 -37.584 1.00 32.12 214 VAL B O 1
ATOM 3756 N N . ILE B 1 215 ? -49.041 -1.205 -36.076 1.00 29.22 215 ILE B N 1
ATOM 3757 C CA . ILE B 1 215 ? -48.931 -2.246 -37.095 1.00 28.37 215 ILE B CA 1
ATOM 3758 C C . ILE B 1 215 ? -50.274 -2.448 -37.784 1.00 32.26 215 ILE B C 1
ATOM 3759 O O . ILE B 1 215 ? -50.376 -2.467 -39.018 1.00 31.19 215 ILE B O 1
ATOM 3764 N N . GLY B 1 216 ? -51.321 -2.606 -36.987 1.00 33.59 216 GLY B N 1
ATOM 3765 C CA . GLY B 1 216 ? -52.641 -2.844 -37.550 1.00 35.39 216 GLY B CA 1
ATOM 3766 C C . GLY B 1 216 ? -53.094 -1.724 -38.456 1.00 36.29 216 GLY B C 1
ATOM 3767 O O . GLY B 1 216 ? -53.628 -1.966 -39.538 1.00 37.23 216 GLY B O 1
ATOM 3768 N N . MET B 1 217 ? -52.885 -0.483 -38.030 1.00 36.12 217 MET B N 1
ATOM 3769 C CA . MET B 1 217 ? -53.251 0.645 -38.874 1.00 39.89 217 MET B CA 1
ATOM 3770 C C . MET B 1 217 ? -52.475 0.615 -40.177 1.00 41.13 217 MET B C 1
ATOM 3771 O O . MET B 1 217 ? -53.025 0.910 -41.241 1.00 39.98 217 MET B O 1
ATOM 3776 N N . ASN B 1 218 ? -51.183 0.276 -40.112 1.00 35.84 218 ASN B N 1
ATOM 3777 C CA . ASN B 1 218 ? -50.356 0.257 -41.314 1.00 37.42 218 ASN B CA 1
ATOM 3778 C C . ASN B 1 218 ? -50.803 -0.849 -42.268 1.00 37.45 218 ASN B C 1
ATOM 3779 O O . ASN B 1 218 ? -50.824 -0.655 -43.487 1.00 38.69 218 ASN B O 1
ATOM 3784 N N . GLU B 1 219 ? -51.193 -2.002 -41.730 1.00 35.92 219 GLU B N 1
ATOM 3785 C CA . GLU B 1 219 ? -51.690 -3.077 -42.583 1.00 36.07 219 GLU B CA 1
ATOM 3786 C C . GLU B 1 219 ? -52.925 -2.632 -43.369 1.00 37.86 219 GLU B C 1
ATOM 3787 O O . GLU B 1 219 ? -53.089 -2.997 -44.537 1.00 40.11 219 GLU B O 1
ATOM 3793 N N . LEU B 1 220 ? -53.800 -1.840 -42.743 1.00 38.57 220 LEU B N 1
ATOM 3794 C CA . LEU B 1 220 ? -54.976 -1.315 -43.440 1.00 40.10 220 LEU B CA 1
ATOM 3795 C C . LEU B 1 220 ? -54.598 -0.240 -44.438 1.00 42.01 220 LEU B C 1
ATOM 3796 O O . LEU B 1 220 ? -55.079 -0.242 -45.579 1.00 44.05 220 LEU B O 1
ATOM 3801 N N . HIS B 1 221 ? -53.731 0.690 -44.029 1.00 42.03 221 HIS B N 1
ATOM 3802 C CA . HIS B 1 221 ? -53.286 1.737 -44.941 1.00 46.32 221 HIS B CA 1
ATOM 3803 C C . HIS B 1 221 ? -52.666 1.151 -46.201 1.00 47.59 221 HIS B C 1
ATOM 3804 O O . HIS B 1 221 ? -52.861 1.681 -47.296 1.00 49.26 221 HIS B O 1
ATOM 3811 N N . SER B 1 222 ? -51.890 0.077 -46.055 1.00 47.56 222 SER B N 1
ATOM 3812 C CA . SER B 1 222 ? -51.081 -0.518 -47.117 1.00 51.27 222 SER B CA 1
ATOM 3813 C C . SER B 1 222 ? -51.792 -1.616 -47.886 1.00 48.92 222 SER B C 1
ATOM 3814 O O . SER B 1 222 ? -51.214 -2.143 -48.842 1.00 53.42 222 SER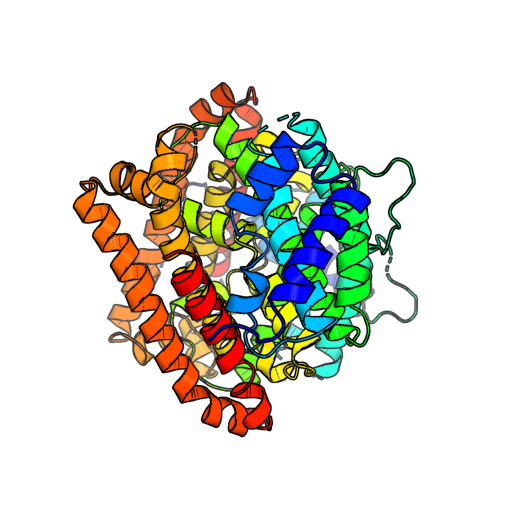 B O 1
ATOM 3817 N N . PHE B 1 223 ? -52.990 -2.022 -47.465 1.00 50.08 223 PHE B N 1
ATOM 3818 C CA . PHE B 1 223 ? -53.626 -3.206 -48.045 1.00 52.08 223 PHE B CA 1
ATOM 3819 C C . PHE B 1 223 ? -53.634 -3.144 -49.574 1.00 55.23 223 PHE B C 1
ATOM 3820 O O . PHE B 1 223 ? -53.186 -4.074 -50.255 1.00 55.98 223 PHE B O 1
ATOM 3823 N N . GLU B 1 224 ? -54.165 -2.056 -50.132 1.00 56.75 224 GLU B N 1
ATOM 3824 C CA . GLU B 1 224 ? -54.347 -1.996 -51.580 1.00 59.94 224 GLU B CA 1
ATOM 3825 C C . GLU B 1 224 ? -53.015 -2.127 -52.313 1.00 62.80 224 GLU B C 1
ATOM 3826 O O . GLU B 1 224 ? -52.899 -2.894 -53.279 1.00 65.12 224 GLU B O 1
ATOM 3828 N N . LYS B 1 225 ? -51.988 -1.422 -51.841 1.00 72.24 225 LYS B N 1
ATOM 3829 C CA . LYS B 1 225 ? -50.661 -1.517 -52.440 1.00 78.88 225 LYS B CA 1
ATOM 3830 C C . LYS B 1 225 ? -50.115 -2.938 -52.352 1.00 77.07 225 LYS B C 1
ATOM 3831 O O . LYS B 1 225 ? -49.679 -3.509 -53.358 1.00 80.70 225 LYS B O 1
ATOM 3837 N N . ASP B 1 226 ? -50.143 -3.528 -51.152 1.00 66.34 226 ASP B N 1
ATOM 3838 C CA . ASP B 1 226 ? -49.594 -4.869 -50.956 1.00 62.65 226 ASP B CA 1
ATOM 3839 C C . ASP B 1 226 ? -50.286 -5.879 -51.859 1.00 60.39 226 ASP B C 1
ATOM 3840 O O . ASP B 1 226 ? -49.632 -6.705 -52.510 1.00 63.37 226 ASP B O 1
ATOM 3845 N N . ARG B 1 227 ? -51.614 -5.830 -51.918 1.00 61.11 227 ARG B N 1
ATOM 3846 C CA . ARG B 1 227 ? -52.335 -6.767 -52.772 1.00 66.22 227 ARG B CA 1
ATOM 3847 C C . ARG B 1 227 ? -52.024 -6.515 -54.241 1.00 71.71 227 ARG B C 1
ATOM 3848 O O . ARG B 1 227 ? -51.847 -7.463 -55.019 1.00 72.18 227 ARG B O 1
ATOM 3856 N N . ALA B 1 228 ? -52.003 -5.244 -54.647 1.00 72.59 228 ALA B N 1
ATOM 3857 C CA . ALA B 1 228 ? -51.675 -4.920 -56.029 1.00 74.26 228 ALA B CA 1
ATOM 3858 C C . ALA B 1 228 ? -50.292 -5.443 -56.387 1.00 76.25 228 ALA B C 1
ATOM 3859 O O . ALA B 1 228 ? -50.113 -6.119 -57.405 1.00 82.50 228 ALA B O 1
ATOM 3860 N N . GLN B 1 229 ? -49.307 -5.176 -55.539 1.00 85.36 229 GLN B N 1
ATOM 3861 C CA . GLN B 1 229 ? -47.938 -5.568 -55.829 1.00 94.80 229 GLN B CA 1
ATOM 3862 C C . GLN B 1 229 ? -47.624 -6.987 -55.366 1.00 96.72 229 GLN B C 1
ATOM 3863 O O . GLN B 1 229 ? -46.500 -7.454 -55.574 1.00 103.41 229 GLN B O 1
ATOM 3869 N N . GLY B 1 230 ? -48.588 -7.686 -54.763 1.00 78.04 230 GLY B N 1
ATOM 3870 C CA . GLY B 1 230 ? -48.381 -9.050 -54.310 1.00 77.30 230 GLY B CA 1
ATOM 3871 C C . GLY B 1 230 ? -47.372 -9.188 -53.185 1.00 79.57 230 GLY B C 1
ATOM 3872 O O . GLY B 1 230 ? -46.457 -10.008 -53.267 1.00 79.63 230 GLY B O 1
ATOM 3873 N N . HIS B 1 231 ? -47.534 -8.404 -52.124 1.00 85.04 231 HIS B N 1
ATOM 3874 C CA . HIS B 1 231 ? -46.640 -8.424 -50.974 1.00 81.77 231 HIS B CA 1
ATOM 3875 C C . HIS B 1 231 ? -47.408 -8.910 -49.757 1.00 68.37 231 HIS B C 1
ATOM 3876 O O . HIS B 1 231 ? -48.638 -8.976 -49.761 1.00 65.73 231 HIS B O 1
ATOM 3883 N N . ALA B 1 232 ? -46.667 -9.247 -48.705 1.00 58.37 232 ALA B N 1
ATOM 3884 C CA . ALA B 1 232 ? -47.290 -9.746 -47.488 1.00 54.43 232 ALA B CA 1
ATOM 3885 C C . ALA B 1 232 ? -48.204 -8.692 -46.866 1.00 52.08 232 ALA B C 1
ATOM 3886 O O . ALA B 1 232 ? -47.909 -7.491 -46.881 1.00 53.19 232 ALA B O 1
ATOM 3888 N N . ASN B 1 233 ? -49.322 -9.148 -46.310 1.00 43.89 233 ASN B N 1
ATOM 3889 C CA . ASN B 1 233 ? -50.242 -8.255 -45.619 1.00 41.51 233 ASN B CA 1
ATOM 3890 C C . ASN B 1 233 ? -51.133 -9.060 -44.688 1.00 40.89 233 ASN B C 1
ATOM 3891 O O . ASN B 1 233 ? -51.672 -10.107 -45.078 1.00 40.67 233 ASN B O 1
ATOM 3896 N N . LEU B 1 234 ? -51.340 -8.522 -43.488 1.00 37.48 234 LEU B N 1
ATOM 3897 C CA . LEU B 1 234 ? -52.113 -9.228 -42.473 1.00 38.06 234 LEU B CA 1
ATOM 3898 C C . LEU B 1 234 ? -53.522 -9.563 -42.964 1.00 39.39 234 LEU B C 1
ATOM 3899 O O . LEU B 1 234 ? -54.037 -10.658 -42.701 1.00 40.00 234 LEU B O 1
ATOM 3904 N N . VAL B 1 235 ? -54.164 -8.636 -43.672 1.00 39.37 235 VAL B N 1
ATOM 3905 C CA . VAL B 1 235 ? -55.494 -8.906 -44.213 1.00 41.30 235 VAL B CA 1
ATOM 3906 C C . VAL B 1 235 ? -55.436 -10.105 -45.152 1.00 42.56 235 VAL B C 1
ATOM 3907 O O . VAL B 1 235 ? -56.285 -11.001 -45.108 1.00 45.66 235 VAL B O 1
ATOM 3911 N N . LEU B 1 236 ? -54.428 -10.132 -46.021 1.00 45.26 236 LEU B N 1
ATOM 3912 C CA . LEU B 1 236 ? -54.290 -11.229 -46.963 1.00 48.86 236 LEU B CA 1
ATOM 3913 C C . LEU B 1 236 ? -54.000 -12.536 -46.243 1.00 47.86 236 LEU B C 1
ATOM 3914 O O . LEU B 1 236 ? -54.519 -13.586 -46.636 1.00 48.86 236 LEU B O 1
ATOM 3919 N N . SER B 1 237 ? -53.189 -12.498 -45.180 1.00 45.69 237 SER B N 1
ATOM 3920 C CA . SER B 1 237 ? -52.905 -13.729 -44.437 1.00 45.70 237 SER B CA 1
ATOM 3921 C C . SER B 1 237 ? -54.181 -14.317 -43.828 1.00 45.78 237 SER B C 1
ATOM 3922 O O . SER B 1 237 ? -54.357 -15.545 -43.798 1.00 44.97 237 SER B O 1
ATOM 3925 N N . LEU B 1 238 ? -55.073 -13.445 -43.330 1.00 46.60 238 LEU B N 1
ATOM 3926 C CA . LEU B 1 238 ? -56.334 -13.867 -42.715 1.00 46.38 238 LEU B CA 1
ATOM 3927 C C . LEU B 1 238 ? -57.278 -14.482 -43.733 1.00 48.11 238 LEU B C 1
ATOM 3928 O O . LEU B 1 238 ? -57.993 -15.445 -43.431 1.00 48.87 238 LEU B O 1
ATOM 3933 N N . VAL B 1 239 ? -57.334 -13.909 -44.929 1.00 49.41 239 VAL B N 1
ATOM 3934 C CA . VAL B 1 239 ? -58.107 -14.521 -46.004 1.00 51.47 239 VAL B CA 1
ATOM 3935 C C . VAL B 1 239 ? -57.550 -15.905 -46.315 1.00 53.02 239 VAL B C 1
ATOM 3936 O O . VAL B 1 239 ? -58.289 -16.894 -46.413 1.00 55.07 239 VAL B O 1
ATOM 3940 N N . HIS B 1 240 ? -56.228 -16.001 -46.443 1.00 51.82 240 HIS B N 1
ATOM 3941 C CA . HIS B 1 240 ? -55.621 -17.247 -46.892 1.00 52.70 240 HIS B CA 1
ATOM 3942 C C . HIS B 1 240 ? -55.751 -18.348 -45.847 1.00 53.38 240 HIS B C 1
ATOM 3943 O O . HIS B 1 240 ? -56.104 -19.490 -46.170 1.00 55.39 240 HIS B O 1
ATOM 3950 N N . HIS B 1 241 ? -55.400 -18.040 -44.606 1.00 57.01 241 HIS B N 1
ATOM 3951 C CA . HIS B 1 241 ? -55.349 -19.016 -43.526 1.00 59.46 241 HIS B CA 1
ATOM 3952 C C . HIS B 1 241 ? -56.636 -19.073 -42.722 1.00 58.30 241 HIS B C 1
ATOM 3953 O O . HIS B 1 241 ? -56.919 -20.107 -42.105 1.00 58.93 241 HIS B O 1
ATOM 3960 N N . GLY B 1 242 ? -57.400 -17.988 -42.696 1.00 57.89 242 GLY B N 1
ATOM 3961 C CA . GLY B 1 242 ? -58.665 -17.977 -41.998 1.00 62.96 242 GLY B CA 1
ATOM 3962 C C . GLY B 1 242 ? -59.785 -18.336 -42.948 1.00 66.34 242 GLY B C 1
ATOM 3963 O O . GLY B 1 242 ? -60.937 -18.373 -42.552 1.00 71.32 242 GLY B O 1
ATOM 3964 N N . LEU B 1 244 ? -61.530 -16.272 -44.330 1.00 59.75 244 LEU B N 1
ATOM 3965 C CA . LEU B 1 244 ? -62.406 -15.120 -44.182 1.00 58.78 244 LEU B CA 1
ATOM 3966 C C . LEU B 1 244 ? -62.537 -14.437 -45.528 1.00 59.73 244 LEU B C 1
ATOM 3967 O O . LEU B 1 244 ? -61.649 -14.535 -46.372 1.00 64.67 244 LEU B O 1
ATOM 3970 N N . THR B 1 245 ? -63.662 -13.773 -45.748 1.00 55.25 245 THR B N 1
ATOM 3971 C CA . THR B 1 245 ? -63.758 -12.871 -46.875 1.00 56.19 245 THR B CA 1
ATOM 3972 C C . THR B 1 245 ? -62.877 -11.649 -46.639 1.00 53.61 245 THR B C 1
ATOM 3973 O O . THR B 1 245 ? -62.357 -11.422 -45.546 1.00 52.38 245 THR B O 1
ATOM 3976 N N . GLY B 1 246 ? -62.715 -10.849 -47.683 1.00 58.95 246 GLY B N 1
ATOM 3977 C CA . GLY B 1 246 ? -61.955 -9.632 -47.570 1.00 58.81 246 GLY B CA 1
ATOM 3978 C C . GLY B 1 246 ? -62.512 -8.739 -46.477 1.00 58.79 246 GLY B C 1
ATOM 3979 O O . GLY B 1 246 ? -61.797 -8.321 -45.551 1.00 56.29 246 GLY B O 1
ATOM 3980 N N . PRO B 1 247 ? -63.807 -8.424 -46.563 1.00 62.50 247 PRO B N 1
ATOM 3981 C CA . PRO B 1 247 ? -64.416 -7.586 -45.517 1.00 62.57 247 PRO B CA 1
ATOM 3982 C C . PRO B 1 247 ? -64.284 -8.174 -44.122 1.00 63.16 247 PRO B C 1
ATOM 3983 O O . PRO B 1 247 ? -64.008 -7.434 -43.169 1.00 62.39 247 PRO B O 1
ATOM 3987 N N . GLU B 1 248 ? -64.452 -9.489 -43.966 1.00 56.40 248 GLU B N 1
ATOM 3988 C CA . GLU B 1 248 ? -64.279 -10.082 -42.644 1.00 55.77 248 GLU B CA 1
ATOM 3989 C C . GLU B 1 248 ? -62.854 -9.883 -42.151 1.00 53.56 248 GLU B C 1
ATOM 3990 O O . GLU B 1 248 ? -62.635 -9.536 -40.983 1.00 51.30 248 GLU B O 1
ATOM 3996 N N . ALA B 1 249 ? -61.868 -10.088 -43.027 1.00 51.59 249 ALA B N 1
ATOM 3997 C CA . ALA B 1 249 ? -60.479 -9.904 -42.620 1.00 49.04 249 ALA B CA 1
ATOM 3998 C C . ALA B 1 249 ? -60.196 -8.452 -42.238 1.00 47.02 249 ALA B C 1
ATOM 3999 O O . ALA B 1 249 ? -59.459 -8.189 -41.281 1.00 45.07 249 ALA B O 1
ATOM 4001 N N . VAL B 1 250 ? -60.763 -7.494 -42.975 1.00 50.75 250 VAL B N 1
ATOM 4002 C CA . VAL B 1 250 ? -60.555 -6.083 -42.646 1.00 51.12 250 VAL B CA 1
ATOM 4003 C C . VAL B 1 250 ? -61.147 -5.758 -41.277 1.00 49.25 250 VAL B C 1
ATOM 4004 O O . VAL B 1 250 ? -60.531 -5.054 -40.466 1.00 47.16 250 VAL B O 1
ATOM 4008 N N . THR B 1 251 ? -62.343 -6.274 -40.992 1.00 52.02 251 THR B N 1
ATOM 4009 C CA . THR B 1 251 ? -62.950 -6.065 -39.682 1.00 53.18 251 THR B CA 1
ATOM 4010 C C . THR B 1 251 ? -62.095 -6.659 -38.576 1.00 52.60 251 THR B C 1
ATOM 4011 O O . THR B 1 251 ? -61.941 -6.059 -37.509 1.00 52.11 251 THR B O 1
ATOM 4015 N N . ARG B 1 252 ? -61.530 -7.842 -38.814 1.00 51.92 252 ARG B N 1
ATOM 4016 C CA . ARG B 1 252 ? -60.665 -8.453 -37.819 1.00 50.43 252 ARG B CA 1
ATOM 4017 C C . ARG B 1 252 ? -59.477 -7.552 -37.517 1.00 48.43 252 ARG B C 1
ATOM 4018 O O . ARG B 1 252 ? -59.090 -7.395 -36.355 1.00 48.90 252 ARG B O 1
ATOM 4026 N N . VAL B 1 253 ? -58.896 -6.931 -38.543 1.00 42.06 253 VAL B N 1
ATOM 4027 C CA . VAL B 1 253 ? -57.745 -6.073 -38.288 1.00 40.93 253 VAL B CA 1
ATOM 4028 C C . VAL B 1 253 ? -58.188 -4.801 -37.569 1.00 39.95 253 VAL B C 1
ATOM 4029 O O . VAL B 1 253 ? -57.510 -4.329 -36.654 1.00 41.05 253 VAL B O 1
ATOM 4033 N N . CYS B 1 254 ? -59.332 -4.226 -37.957 1.00 41.78 254 CYS B N 1
ATOM 4034 C CA . CYS B 1 254 ? -59.851 -3.080 -37.215 1.00 44.12 254 CYS B CA 1
ATOM 4035 C C . CYS B 1 254 ? -60.085 -3.433 -35.744 1.00 45.69 254 CYS B C 1
ATOM 4036 O O . CYS B 1 254 ? -59.729 -2.657 -34.843 1.00 40.46 254 CYS B O 1
ATOM 4039 N N . ASP B 1 255 ? -60.638 -4.621 -35.472 1.00 48.58 255 ASP B N 1
ATOM 4040 C CA . ASP B 1 255 ? -60.815 -5.037 -34.081 1.00 51.31 255 ASP B CA 1
ATOM 4041 C C . ASP B 1 255 ? -59.480 -5.136 -33.346 1.00 47.26 255 ASP B C 1
ATOM 4042 O O . ASP B 1 255 ? -59.407 -4.830 -32.154 1.00 44.57 255 ASP B O 1
ATOM 4047 N N . LEU B 1 256 ? -58.422 -5.587 -34.034 1.00 43.02 256 LEU B N 1
ATOM 4048 C CA . LEU B 1 256 ? -57.085 -5.618 -33.434 1.00 44.45 256 LEU B CA 1
ATOM 4049 C C . LEU B 1 256 ? -56.653 -4.233 -33.000 1.00 42.31 256 LEU B C 1
ATOM 4050 O O . LEU B 1 256 ? -56.134 -4.051 -31.892 1.00 38.73 256 LEU B O 1
ATOM 4055 N N . VAL B 1 257 ? -56.835 -3.241 -33.875 1.00 38.74 257 VAL B N 1
ATOM 4056 C CA . VAL B 1 257 ? -56.406 -1.890 -33.542 1.00 38.33 257 VAL B CA 1
ATOM 4057 C C . VAL B 1 257 ? -57.212 -1.349 -32.366 1.00 39.85 257 VAL B C 1
ATOM 4058 O O . VAL B 1 257 ? -56.657 -0.785 -31.409 1.00 37.47 257 VAL B O 1
ATOM 4062 N N . GLN B 1 258 ? -58.536 -1.479 -32.430 1.00 40.11 258 GLN B N 1
ATOM 4063 C CA . GLN B 1 258 ? -59.350 -0.954 -31.337 1.00 41.96 258 GLN B CA 1
ATOM 4064 C C . GLN B 1 258 ? -59.060 -1.694 -30.039 1.00 40.92 258 GLN B C 1
ATOM 4065 O O . GLN B 1 258 ? -58.980 -1.076 -28.979 1.00 41.47 258 GLN B O 1
ATOM 4071 N N . GLY B 1 259 ? -58.895 -3.021 -30.095 1.00 38.69 259 GLY B N 1
ATOM 4072 C CA . GLY B 1 259 ? -58.578 -3.761 -28.882 1.00 41.05 259 GLY B CA 1
ATOM 4073 C C . GLY B 1 259 ? -57.235 -3.370 -28.286 1.00 39.08 259 GLY B C 1
ATOM 4074 O O . GLY B 1 259 ? -57.072 -3.334 -27.057 1.00 38.18 259 GLY B O 1
ATOM 4075 N N . SER B 1 260 ? -56.267 -3.041 -29.138 1.00 38.49 260 SER B N 1
ATOM 4076 C CA . SER B 1 260 ? -54.960 -2.616 -28.653 1.00 36.72 260 SER B CA 1
ATOM 4077 C C . SER B 1 260 ? -55.035 -1.261 -27.974 1.00 35.25 260 SER B C 1
ATOM 4078 O O . SER B 1 260 ? -54.385 -1.038 -26.951 1.00 37.22 260 SER B O 1
ATOM 4081 N N . ILE B 1 261 ? -55.834 -0.350 -28.518 1.00 33.16 261 ILE B N 1
ATOM 4082 C CA . ILE B 1 261 ? -56.002 0.948 -27.888 1.00 35.28 261 ILE B CA 1
ATOM 4083 C C . ILE B 1 261 ? -56.690 0.778 -26.541 1.00 38.40 261 ILE B C 1
ATOM 4084 O O . ILE B 1 261 ? -56.302 1.409 -25.549 1.00 39.37 261 ILE B O 1
ATOM 4089 N N . GLU B 1 262 ? -57.741 -0.055 -26.487 1.00 39.29 262 GLU B N 1
ATOM 4090 C CA . GLU B 1 262 ? -58.437 -0.270 -25.226 1.00 42.40 262 GLU B CA 1
ATOM 4091 C C . GLU B 1 262 ? -57.511 -0.911 -24.196 1.00 41.48 262 GLU B C 1
ATOM 4092 O O . GLU B 1 262 ? -57.517 -0.527 -23.023 1.00 40.92 262 GLU B O 1
ATOM 4098 N N . SER B 1 263 ? -56.691 -1.875 -24.618 1.00 37.80 263 SER B N 1
ATOM 4099 C CA . SER B 1 263 ? -55.735 -2.484 -23.691 1.00 40.94 263 SER B CA 1
ATOM 4100 C C . SER B 1 263 ? -54.708 -1.470 -23.185 1.00 40.06 263 SER B C 1
ATOM 4101 O O . SER B 1 263 ? -54.403 -1.427 -21.990 1.00 38.54 263 SER B O 1
ATOM 4104 N N . PHE B 1 264 ? -54.153 -0.652 -24.083 1.00 36.74 264 PHE B N 1
ATOM 4105 C CA . PHE B 1 264 ? -53.250 0.415 -23.659 1.00 37.38 264 PHE B CA 1
ATOM 4106 C C . PHE B 1 264 ? -53.888 1.296 -22.588 1.00 37.15 264 PHE B C 1
ATOM 4107 O O . PHE B 1 264 ? -53.250 1.628 -21.586 1.00 37.53 264 PHE B O 1
ATOM 4115 N N . LEU B 1 265 ? -55.152 1.679 -22.777 1.00 37.96 265 LEU B N 1
ATOM 4116 C CA . LEU B 1 265 ? -55.802 2.543 -21.801 1.00 40.25 265 LEU B CA 1
ATOM 4117 C C . LEU B 1 265 ? -56.003 1.824 -20.468 1.00 43.43 265 LEU B C 1
ATOM 4118 O O . LEU B 1 265 ? -55.868 2.438 -19.400 1.00 43.62 265 LEU B O 1
ATOM 4123 N N . ARG B 1 266 ? -56.335 0.530 -20.498 1.00 42.13 266 ARG B N 1
ATOM 4124 C CA . ARG B 1 266 ? -56.457 -0.199 -19.238 1.00 45.35 266 ARG B CA 1
ATOM 4125 C C . ARG B 1 266 ? -55.119 -0.243 -18.516 1.00 42.52 266 ARG B C 1
ATOM 4126 O O . ARG B 1 266 ? -55.059 -0.038 -17.297 1.00 43.33 266 ARG B O 1
ATOM 4134 N N . LEU B 1 267 ? -54.034 -0.486 -19.256 1.00 39.87 267 LEU B N 1
ATOM 4135 C CA . LEU B 1 267 ? -52.704 -0.473 -18.642 1.00 39.85 267 LEU B CA 1
ATOM 4136 C C . LEU B 1 267 ? -52.370 0.907 -18.087 1.00 38.79 267 LEU B C 1
ATOM 4137 O O . LEU B 1 267 ? -51.841 1.027 -16.975 1.00 38.67 267 LEU B O 1
ATOM 4142 N N . ARG B 1 268 ? -52.674 1.959 -18.850 1.00 38.75 268 ARG B N 1
ATOM 4143 C CA . 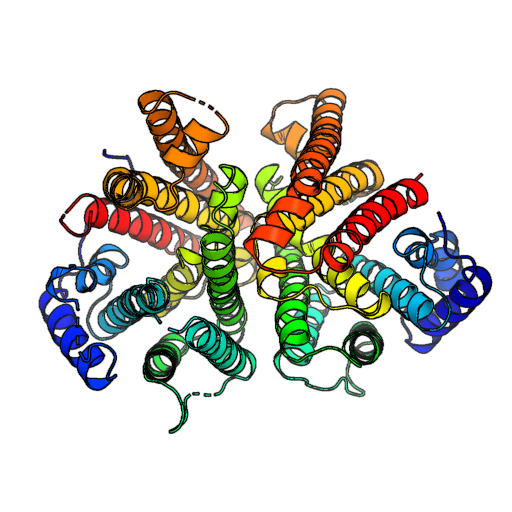ARG B 1 268 ? -52.407 3.313 -18.398 1.00 41.23 268 ARG B CA 1
ATOM 4144 C C . ARG B 1 268 ? -53.154 3.640 -17.115 1.00 42.74 268 ARG B C 1
ATOM 4145 O O . ARG B 1 268 ? -52.653 4.413 -16.288 1.00 41.43 268 ARG B O 1
ATOM 4153 N N . SER B 1 269 ? -54.358 3.091 -16.934 1.00 43.73 269 SER B N 1
ATOM 4154 C CA . SER B 1 269 ? -55.107 3.390 -15.721 1.00 46.37 269 SER B CA 1
ATOM 4155 C C . SER B 1 269 ? -54.443 2.840 -14.464 1.00 46.83 269 SER B C 1
ATOM 4156 O O . SER B 1 269 ? -54.829 3.239 -13.366 1.00 44.74 269 SER B O 1
ATOM 4159 N N . GLY B 1 270 ? -53.477 1.926 -14.594 1.00 44.78 270 GLY B N 1
ATOM 4160 C CA . GLY B 1 270 ? -52.715 1.396 -13.482 1.00 45.26 270 GLY B CA 1
ATOM 4161 C C . GLY B 1 270 ? -51.415 2.120 -13.182 1.00 41.84 270 GLY B C 1
ATOM 4162 O O . GLY B 1 270 ? -50.676 1.700 -12.285 1.00 41.50 270 GLY B O 1
ATOM 4163 N N . LEU B 1 271 ? -51.122 3.208 -13.860 1.00 39.33 271 LEU B N 1
ATOM 4164 C CA . LEU B 1 271 ? -49.848 3.865 -13.602 1.00 41.02 271 LEU B CA 1
ATOM 4165 C C . LEU B 1 271 ? -49.744 4.470 -12.200 1.00 41.79 271 LEU B C 1
ATOM 4166 O O . LEU B 1 271 ? -48.653 4.437 -11.617 1.00 43.03 271 LEU B O 1
ATOM 4171 N N . PRO B 1 272 ? -50.805 5.028 -11.611 1.00 43.91 272 PRO B N 1
ATOM 4172 C CA . PRO B 1 272 ? -50.659 5.487 -10.214 1.00 43.70 272 PRO B CA 1
ATOM 4173 C C . PRO B 1 272 ? -50.220 4.383 -9.259 1.00 44.86 272 PRO B C 1
ATOM 4174 O O . PRO B 1 272 ? -49.338 4.607 -8.418 1.00 45.96 272 PRO B O 1
ATOM 4178 N N . GLU B 1 273 ? -50.803 3.191 -9.367 1.00 46.64 273 GLU B N 1
ATOM 4179 C CA . GLU B 1 273 ? -50.388 2.089 -8.501 1.00 51.09 273 GLU B CA 1
ATOM 4180 C C . GLU B 1 273 ? -48.962 1.658 -8.806 1.00 46.12 273 GLU B C 1
ATOM 4181 O O . GLU B 1 273 ? -48.188 1.375 -7.886 1.00 47.38 273 GLU B O 1
ATOM 4187 N N . LEU B 1 274 ? -48.597 1.601 -10.086 1.00 42.51 274 LEU B N 1
ATOM 4188 C CA . LEU B 1 274 ? -47.215 1.281 -10.435 1.00 41.12 274 LEU B CA 1
ATOM 4189 C C . LEU B 1 274 ? -46.265 2.263 -9.771 1.00 39.36 274 LEU B C 1
ATOM 4190 O O . LEU B 1 274 ? -45.294 1.859 -9.120 1.00 39.42 274 LEU B O 1
ATOM 4195 N N . GLY B 1 275 ? -46.575 3.556 -9.876 1.00 40.35 275 GLY B N 1
ATOM 4196 C CA . GLY B 1 275 ? -45.745 4.579 -9.256 1.00 42.51 275 GLY B CA 1
ATOM 4197 C C . GLY B 1 275 ? -45.640 4.426 -7.746 1.00 43.75 275 GLY B C 1
ATOM 4198 O O . GLY B 1 275 ? -44.555 4.542 -7.175 1.00 42.68 275 GLY B O 1
ATOM 4199 N N . ARG B 1 276 ? -46.758 4.144 -7.082 1.00 45.45 276 ARG B N 1
ATOM 4200 C CA . ARG B 1 276 ? -46.709 3.926 -5.637 1.00 47.18 276 ARG B CA 1
ATOM 4201 C C . ARG B 1 276 ? -45.940 2.662 -5.288 1.00 46.72 276 ARG B C 1
ATOM 4202 O O . ARG B 1 276 ? -45.161 2.650 -4.326 1.00 46.69 276 ARG B O 1
ATOM 4210 N N . ALA B 1 277 ? -46.166 1.578 -6.035 1.00 46.42 277 ALA B N 1
ATOM 4211 C CA . ALA B 1 277 ? -45.508 0.312 -5.721 1.00 47.94 277 ALA B CA 1
ATOM 4212 C C . ALA B 1 277 ? -43.993 0.418 -5.877 1.00 44.96 277 ALA B C 1
ATOM 4213 O O . ALA B 1 277 ? -43.242 -0.183 -5.104 1.00 46.34 277 ALA B O 1
ATOM 4215 N N . LEU B 1 278 ? -43.526 1.174 -6.867 1.00 44.20 278 LEU B N 1
ATOM 4216 C CA . LEU B 1 278 ? -42.103 1.244 -7.185 1.00 46.05 278 LEU B CA 1
ATOM 4217 C C . LEU B 1 278 ? -41.411 2.479 -6.631 1.00 48.05 278 LEU B C 1
ATOM 4218 O O . LEU B 1 278 ? -40.194 2.603 -6.798 1.00 48.71 278 LEU B O 1
ATOM 4223 N N . GLY B 1 279 ? -42.139 3.390 -5.994 1.00 53.72 279 GLY B N 1
ATOM 4224 C CA . GLY B 1 279 ? -41.549 4.650 -5.582 1.00 52.97 279 GLY B CA 1
ATOM 4225 C C . GLY B 1 279 ? -41.102 5.511 -6.751 1.00 49.48 279 GLY B C 1
ATOM 4226 O O . GLY B 1 279 ? -40.033 6.126 -6.685 1.00 48.47 279 GLY B O 1
ATOM 4227 N N . VAL B 1 280 ? -41.877 5.540 -7.836 1.00 48.88 280 VAL B N 1
ATOM 4228 C CA . VAL B 1 280 ? -41.556 6.321 -9.031 1.00 45.05 280 VAL B CA 1
ATOM 4229 C C . VAL B 1 280 ? -42.564 7.453 -9.157 1.00 44.96 280 VAL B C 1
ATOM 4230 O O . VAL B 1 280 ? -43.776 7.232 -9.027 1.00 44.53 280 VAL B O 1
ATOM 4234 N N . GLU B 1 281 ? -42.062 8.657 -9.444 1.00 47.61 281 GLU B N 1
ATOM 4235 C CA . GLU B 1 281 ? -42.916 9.832 -9.588 1.00 49.03 281 GLU B CA 1
ATOM 4236 C C . GLU B 1 281 ? -43.965 9.626 -10.674 1.00 47.32 281 GLU B C 1
ATOM 4237 O O . GLU B 1 281 ? -43.660 9.169 -11.782 1.00 43.16 281 GLU B O 1
ATOM 4239 N N . GLY B 1 282 ? -45.213 9.995 -10.359 1.00 47.99 282 GLY B N 1
ATOM 4240 C CA . GLY B 1 282 ? -46.286 9.836 -11.329 1.00 47.05 282 GLY B CA 1
ATOM 4241 C C . GLY B 1 282 ? -46.072 10.624 -12.612 1.00 46.66 282 GLY B C 1
ATOM 4242 O O . GLY B 1 282 ? -46.525 10.202 -13.680 1.00 44.34 282 GLY B O 1
ATOM 4243 N N . ALA B 1 283 ? -45.415 11.787 -12.522 1.00 45.39 283 ALA B N 1
ATOM 4244 C CA . ALA B 1 283 ? -45.255 12.672 -13.681 1.00 43.64 283 ALA B CA 1
ATOM 4245 C C . ALA B 1 283 ? -44.472 12.016 -14.815 1.00 38.81 283 ALA B C 1
ATOM 4246 O O . ALA B 1 283 ? -44.853 12.132 -15.981 1.00 35.94 283 ALA B O 1
ATOM 4248 N N . VAL B 1 284 ? -43.363 11.340 -14.507 1.00 34.85 284 VAL B N 1
ATOM 4249 C CA . VAL B 1 284 ? -42.566 10.765 -15.588 1.00 34.71 284 VAL B CA 1
ATOM 4250 C C . VAL B 1 284 ? -43.319 9.621 -16.261 1.00 33.85 284 VAL B C 1
ATOM 4251 O O . VAL B 1 284 ? -43.146 9.377 -17.464 1.00 32.76 284 VAL B O 1
ATOM 4255 N N . LEU B 1 285 ? -44.123 8.871 -15.508 1.00 35.00 285 LEU B N 1
ATOM 4256 C CA . LEU B 1 285 ? -44.886 7.788 -16.120 1.00 35.14 285 LEU B CA 1
ATOM 4257 C C . LEU B 1 285 ? -45.952 8.343 -17.058 1.00 36.17 285 LEU B C 1
ATOM 4258 O O . LEU B 1 285 ? -46.165 7.812 -18.145 1.00 33.13 285 LEU B O 1
ATOM 4263 N N . ASP B 1 286 ? -46.644 9.409 -16.641 1.00 38.23 286 ASP B N 1
ATOM 4264 C CA . ASP B 1 286 ? -47.639 10.030 -17.510 1.00 40.53 286 ASP B CA 1
ATOM 4265 C C . ASP B 1 286 ? -46.985 10.620 -18.749 1.00 36.14 286 ASP B C 1
ATOM 4266 O O . ASP B 1 286 ? -47.536 10.539 -19.847 1.00 37.45 286 ASP B O 1
ATOM 4271 N N . ARG B 1 287 ? -45.799 11.208 -18.587 1.00 36.00 287 ARG B N 1
ATOM 4272 C CA A ARG B 1 287 ? -45.094 11.759 -19.735 0.66 37.09 287 ARG B CA 1
ATOM 4273 C CA B ARG B 1 287 ? -45.054 11.751 -19.720 0.34 36.96 287 ARG B CA 1
ATOM 4274 C C . ARG B 1 287 ? -44.732 10.660 -20.729 1.00 35.84 287 ARG B C 1
ATOM 4275 O O . ARG B 1 287 ? -44.901 10.831 -21.941 1.00 33.65 287 ARG B O 1
ATOM 4290 N N . TYR B 1 288 ? -44.277 9.516 -20.232 1.00 31.53 288 TYR B N 1
ATOM 4291 C CA . TYR B 1 288 ? -43.950 8.406 -21.100 1.00 31.69 288 TYR B CA 1
ATOM 4292 C C . TYR B 1 288 ? -45.191 7.888 -21.801 1.00 30.80 288 TYR B C 1
ATOM 4293 O O . TYR B 1 288 ? -45.175 7.643 -23.014 1.00 30.23 288 TYR B O 1
ATOM 4302 N N . ALA B 1 289 ? -46.265 7.693 -21.042 1.00 31.16 289 ALA B N 1
ATOM 4303 C CA . ALA B 1 289 ? -47.533 7.246 -21.616 1.00 35.16 289 ALA B CA 1
ATOM 4304 C C . ALA B 1 289 ? -48.022 8.203 -22.705 1.00 34.84 289 ALA B C 1
ATOM 4305 O O . ALA B 1 289 ? -48.439 7.765 -23.785 1.00 33.99 289 ALA B O 1
ATOM 4307 N N . ASP B 1 290 ? -47.928 9.517 -22.453 1.00 32.52 290 ASP B N 1
ATOM 4308 C CA . ASP B 1 290 ? -48.311 10.522 -23.444 1.00 33.83 290 ASP B CA 1
ATOM 4309 C C . ASP B 1 290 ? -47.457 10.420 -24.710 1.00 34.26 290 ASP B C 1
ATOM 4310 O O . ASP B 1 290 ? -47.942 10.693 -25.813 1.00 33.84 290 ASP B O 1
ATOM 4315 N N . ALA B 1 291 ? -46.169 10.076 -24.566 1.00 29.59 291 ALA B N 1
ATOM 4316 C CA . ALA B 1 291 ? -45.300 9.959 -25.726 1.00 30.53 291 ALA B CA 1
ATOM 4317 C C . ALA B 1 291 ? -45.697 8.755 -26.578 1.00 30.39 291 ALA B C 1
ATOM 4318 O O . ALA B 1 291 ? -45.708 8.846 -27.808 1.00 30.38 291 ALA B O 1
ATOM 4320 N N . LEU B 1 292 ? -46.039 7.625 -25.948 1.00 30.84 292 LEU B N 1
ATOM 4321 C CA . LEU B 1 292 ? -46.479 6.465 -26.719 1.00 31.79 292 LEU B CA 1
ATOM 4322 C C . LEU B 1 292 ? -47.773 6.775 -27.460 1.00 31.87 292 LEU B C 1
ATOM 4323 O O . LEU B 1 292 ? -47.921 6.431 -28.641 1.00 31.97 292 LEU B O 1
ATOM 4328 N N . SER B 1 293 ? -48.727 7.416 -26.769 1.00 32.68 293 SER B N 1
ATOM 4329 C CA . SER B 1 293 ? -49.998 7.768 -27.394 1.00 33.53 293 SER B CA 1
ATOM 4330 C C . SER B 1 293 ? -49.811 8.791 -28.511 1.00 36.05 293 SER B C 1
ATOM 4331 O O . SER B 1 293 ? -50.493 8.721 -29.545 1.00 34.71 293 SER B O 1
ATOM 4334 N N . ALA B 1 294 ? -48.918 9.767 -28.309 1.00 34.44 294 ALA B N 1
ATOM 4335 C CA . ALA B 1 294 ? -48.656 10.758 -29.350 1.00 35.78 294 ALA B CA 1
ATOM 4336 C C . ALA B 1 294 ? -48.041 10.096 -30.575 1.00 37.77 294 ALA B C 1
ATOM 4337 O O . ALA B 1 294 ? -48.374 10.440 -31.717 1.00 34.14 294 ALA B O 1
ATOM 4339 N N . PHE B 1 295 ? -47.158 9.124 -30.362 1.00 32.89 295 PHE B N 1
ATOM 4340 C CA . PHE B 1 295 ? -46.586 8.434 -31.504 1.00 35.56 295 PHE B CA 1
ATOM 4341 C C . PHE B 1 295 ? -47.674 7.705 -32.278 1.00 36.39 295 PHE B C 1
ATOM 4342 O O . PHE B 1 295 ? -47.758 7.819 -33.502 1.00 34.47 295 PHE B O 1
ATOM 4350 N N . CYS B 1 296 ? -48.542 6.986 -31.569 1.00 34.72 296 CYS B N 1
ATOM 4351 C CA . CYS B 1 296 ? -49.614 6.231 -32.217 1.00 36.45 296 CYS B CA 1
ATOM 4352 C C . CYS B 1 296 ? -50.559 7.164 -32.972 1.00 38.87 296 CYS B C 1
ATOM 4353 O O . CYS B 1 296 ? -50.870 6.946 -34.152 1.00 37.72 296 CYS B O 1
ATOM 4356 N N . ARG B 1 297 ? -51.002 8.230 -32.305 1.00 34.86 297 ARG B N 1
ATOM 4357 C CA . ARG B 1 297 ? -51.858 9.227 -32.957 1.00 36.71 297 ARG B CA 1
ATOM 4358 C C . ARG B 1 297 ? -51.148 9.892 -34.138 1.00 37.16 297 ARG B C 1
ATOM 4359 O O . ARG B 1 297 ? -51.772 10.201 -35.168 1.00 39.11 297 ARG B O 1
ATOM 4367 N N . GLY B 1 298 ? -49.854 10.180 -33.988 1.00 35.98 298 GLY B N 1
ATOM 4368 C CA . GLY B 1 298 ? -49.103 10.759 -35.087 1.00 38.74 298 GLY B CA 1
ATOM 4369 C C . GLY B 1 298 ? -49.049 9.837 -36.296 1.00 39.71 298 GLY B C 1
ATOM 4370 O O . GLY B 1 298 ? -49.266 10.269 -37.427 1.00 41.50 298 GLY B O 1
ATOM 4371 N N . TYR B 1 299 ? -48.752 8.552 -36.077 1.00 36.70 299 TYR B N 1
ATOM 4372 C CA . TYR B 1 299 ? -48.774 7.632 -37.208 1.00 38.15 299 TYR B CA 1
ATOM 4373 C C . TYR B 1 299 ? -50.174 7.553 -37.802 1.00 41.41 299 TYR B C 1
ATOM 4374 O O . TYR B 1 299 ? -50.346 7.527 -39.033 1.00 41.69 299 TYR B O 1
ATOM 4383 N N . HIS B 1 300 ? -51.192 7.518 -36.939 1.00 43.29 300 HIS B N 1
ATOM 4384 C CA . HIS B 1 300 ? -52.572 7.433 -37.418 1.00 42.49 300 HIS B CA 1
ATOM 4385 C C . HIS B 1 300 ? -52.887 8.575 -38.362 1.00 43.55 300 HIS B C 1
ATOM 4386 O O . HIS B 1 300 ? -53.357 8.360 -39.489 1.00 45.72 300 HIS B O 1
ATOM 4393 N N . ASP B 1 301 ? -52.627 9.806 -37.920 1.00 44.86 301 ASP B N 1
ATOM 4394 C CA . ASP B 1 301 ? -52.957 10.971 -38.733 1.00 47.95 301 ASP B CA 1
ATOM 4395 C C . ASP B 1 301 ? -52.085 11.035 -39.984 1.00 49.31 301 ASP B C 1
ATOM 4396 O O . ASP B 1 301 ? -52.578 11.350 -41.076 1.00 49.52 301 ASP B O 1
ATOM 4401 N N . TRP B 1 302 ? -50.783 10.752 -39.852 1.00 45.08 302 TRP B N 1
ATOM 4402 C CA . TRP B 1 302 ? -49.915 10.783 -41.028 1.00 47.10 302 TRP B CA 1
ATOM 4403 C C . TRP B 1 302 ? -50.333 9.719 -42.047 1.00 48.12 302 TRP B C 1
ATOM 4404 O O . TRP B 1 302 ? -50.516 10.010 -43.232 1.00 50.94 302 TRP B O 1
ATOM 4415 N N . GLY B 1 303 ? -50.503 8.477 -41.593 1.00 47.17 303 GLY B N 1
ATOM 4416 C CA . GLY B 1 303 ? -50.824 7.396 -42.512 1.00 52.89 303 GLY B CA 1
ATOM 4417 C C . GLY B 1 303 ? -52.173 7.544 -43.178 1.00 55.70 303 GLY B C 1
ATOM 4418 O O . GLY B 1 303 ? -52.361 7.093 -44.315 1.00 58.30 303 GLY B O 1
ATOM 4419 N N . ARG B 1 304 ? -53.104 8.238 -42.526 1.00 61.97 304 ARG B N 1
ATOM 4420 C CA . ARG B 1 304 ? -54.411 8.444 -43.136 1.00 66.24 304 ARG B CA 1
ATOM 4421 C C . ARG B 1 304 ? -54.323 9.456 -44.266 1.00 71.83 304 ARG B C 1
ATOM 4422 O O . ARG B 1 304 ? -55.121 9.404 -45.209 1.00 76.87 304 ARG B O 1
ATOM 4424 N N . GLY B 1 305 ? -53.352 10.361 -44.203 1.00 67.22 305 GLY B N 1
ATOM 4425 C CA . GLY B 1 305 ? -53.092 11.287 -45.289 1.00 75.44 305 GLY B CA 1
ATOM 4426 C C . GLY B 1 305 ? -51.870 10.879 -46.092 1.00 79.35 305 GLY B C 1
ATOM 4427 O O . GLY B 1 305 ? -51.614 11.437 -47.161 1.00 84.52 305 GLY B O 1
ATOM 4428 N N . SER B 1 307 ? -49.772 9.716 -49.142 1.00 69.07 307 SER B N 1
ATOM 4429 C CA . SER B 1 307 ? -49.873 9.462 -50.582 1.00 70.66 307 SER B CA 1
ATOM 4430 C C . SER B 1 307 ? -49.135 8.173 -50.940 1.00 72.69 307 SER B C 1
ATOM 4431 O O . SER B 1 307 ? -49.410 7.543 -51.962 1.00 73.34 307 SER B O 1
ATOM 4434 N N . ARG B 1 308 ? -48.193 7.792 -50.071 1.00 75.46 308 ARG B N 1
ATOM 4435 C CA . ARG B 1 308 ? -47.482 6.525 -50.217 1.00 78.58 308 ARG B CA 1
ATOM 4436 C C . ARG B 1 308 ? -48.440 5.362 -50.448 1.00 73.93 308 ARG B C 1
ATOM 4437 O O . ARG B 1 308 ? -48.114 4.419 -51.178 1.00 72.58 308 ARG B O 1
ATOM 4445 N N . TYR B 1 309 ? -49.616 5.408 -49.832 1.00 66.04 309 TYR B N 1
ATOM 4446 C CA . TYR B 1 309 ? -50.580 4.327 -49.931 1.00 67.28 309 TYR B CA 1
ATOM 4447 C C . TYR B 1 309 ? -51.745 4.715 -50.826 1.00 69.61 309 TYR B C 1
ATOM 4448 O O . TYR B 1 309 ? -52.749 4.013 -50.854 1.00 70.32 309 TYR B O 1
#

CATH classification: 1.10.600.10

Nearest PDB structures (foldseek):
  5nx5-assembly1_A  TM=1.003E+00  e=2.489E-39  Streptomyces clavuligerus
  5nx4-assembly1_A  TM=1.001E+00  e=1.309E-36  Streptomyces clavuligerus
  5nx5-assembly1_B  TM=9.871E-01  e=3.287E-34  Streptomyces clavuligerus
  7zrn-assembly1_B  TM=8.687E-01  e=5.059E-10  Sorangium cellulosum
  8gr7-assembly2_B  TM=8.855E-01  e=2.884E-09  Taiwanofungus camphoratus

Sequence (579 aa):
RVSPDLARARARHLDWVHAMDLVRGEEARRRYEFSCVADIGAYGYPHATGADLDLCVDVLGWTFLFDDQFDRERDALAVCAELTDLLWKGTAATAASPPIVVAFSDCWERMRAGMSDAWRRRTVHEWVDYLAGWPTKLADRAHGAVLDPAAHLRARHRTICCRPLFALAERVGGYEVPRRAWHSSRLDGMRFTTSDAVIGMNELHSFEKDRAQHANLVLSLVHHGGLTGPEAVTRVCDLVQGSIESFLRLRSGLPELGRALGVEGAVLDRRYADALSAFCRGYHDWGRFEFAVPAPSRVSPDLARARARHLDWVHAMDLVRYEFSCVADIGAYGYPHATGADLDLCVDVLGWTFLFDDQFDRERDALAVCAELTDLLWKGTATAASPPIVVAFSDCWERMRAGMSDAWRRRRTVHEWVDYLAGWPTKLADRAHGAVLDPAAHLRARRHRTICCRPLFALAERVGGYEVPRRAWHSSRLDGMRFTTSDAVIGMNELHSFEKDRAQGHANLVLSLVHHGLTGPEAVTRVCDLVQGSIESFLRLRSGLPELGRALGVEGAVLDRRYADALSAFCRGYHDWGRGSRY

Solvent-accessible surface area: 23206 Å² total; per-residue (Å²): 96,52,4,119,36,27,76,100,0,73,60,70,0,40,101,18,2,118,75,34,89,34,6,68,42,105,132,40,48,125,60,19,92,159,52,57,9,2,16,5,0,0,61,2,13,15,164,12,66,26,82,50,0,12,1,0,0,0,2,6,0,2,15,66,22,0,44,86,65,13,90,117,53,78,98,4,58,61,8,9,34,53,0,8,36,10,11,9,96,62,72,47,38,85,89,75,11,50,52,11,0,55,0,4,20,52,4,9,100,64,1,75,50,83,21,48,101,27,1,59,66,26,0,10,14,18,3,5,37,4,5,23,1,2,15,13,54,29,5,16,86,61,13,61,36,62,21,45,25,55,7,12,36,69,23,38,37,75,11,24,2,2,54,3,5,3,3,0,8,0,47,22,46,69,27,57,2,40,116,112,0,22,30,0,8,47,0,29,2,0,3,46,12,5,2,14,2,5,0,0,17,24,6,56,90,29,54,128,127,20,48,71,99,59,58,2,4,1,59,2,15,55,118,89,43,67,32,77,29,105,91,0,53,77,120,1,59,79,46,18,107,28,8,76,73,27,14,99,159,31,57,89,15,7,83,63,0,5,176,44,15,59,10,115,44,50,9,1,73,102,1,0,69,22,0,38,23,11,18,140,2,16,87,50,51,28,112,101,146,16,74,7,47,28,87,83,49,53,5,117,34,29,75,99,0,76,60,66,0,40,102,18,5,138,75,31,90,34,41,142,73,115,62,30,56,2,2,18,6,0,0,61,3,14,16,164,11,68,26,82,50,0,12,1,0,2,0,2,8,0,1,14,39,21,7,29,67,71,13,109,114,33,80,89,11,43,62,8,12,24,59,0,8,39,7,6,10,100,53,96,51,93,89,99,12,49,52,11,0,55,0,4,11,52,4,8,90,68,1,63,51,83,20,48,109,31,1,58,75,17,0,10,13,16,4,6,38,4,4,23,1,17,15,12,67,36,4,19,116,61,14,59,33,70,23,49,28,57,8,8,35,67,23,36,34,78,25,37,3,3,54,3,4,3,3,0,10,0,48,22,46,70,33,59,3,38,98,111,0,22,19,0,9,48,0,29,2,0,3,44,12,5,1,15,1,4,0,0,1,22,5,29,33,9,26,60,64,16,156,67,107,64,80,61,1,4,6,53,3,14,63,118,88,62,39,56,34,102,102,0,57,77,129,1,34,84,46,0,60,29,8,8,93,28,8,74,154,22,53,90,16,4,76,81,0,6,172,40,13,61,10,70,42,72,25,1,66,142,1,0,74,22,0,4,14,12,6,28,2,17,5,36,20,8,70,74,104,75,70

Organism: Streptomyces clavuligerus (NCBI:txid1901)

Foldseek 3Di:
DFAPALVVLLVVLLVVCVVLVLQDDDVSSVVLVVVCLLGLLRQLQVHFHDPLSNLSSLVSSLLVSLVVCLCVPVVNVVLLVVQLCCLVPVDDDDPPHHSSNNSVVVSVVLQCPPPDPVLSVVLSVLLNQLSVLVVVQVVCVVVVDADALVVVVVSCLNVVSQVNSLSSSCSRVPHDFPPVLCPDPLNVLLSVLLSLLLLLVVLVLCVVVCVVSGHGNLVNCCVVVVDDSVRSNVVSVCSNVVSVVSSVVSLVCQVVVCVVVVHDS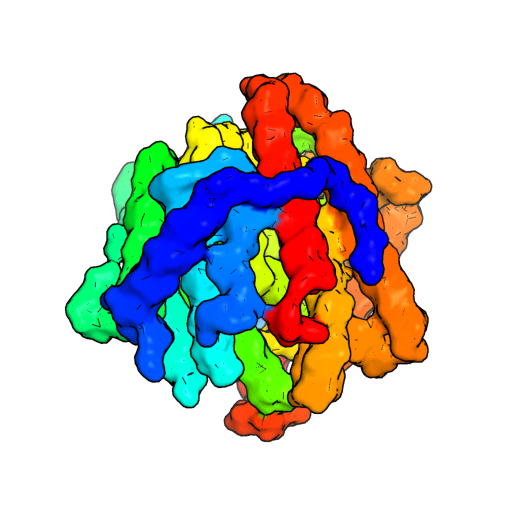VVSNSSSVSSVSNSSSSVVVSD/DDADQPADFAFAPALVVLLVVLVVVCVVLVLPCQSVLCLLGLLRQLQVPFHDPLSNLSSLVSSLLVSLVVVLCVVVVNVVLLVVQLCCLVVVHDDPPDHSSNVSVVVSVVLQCPPPDPVLSVVLSVLLNQLSVLVVVVNVCVVVVDADALVVVVVSQLRSVSQVNSLSSSCSRVVHDFPPVLCPDVLNVLLSVLLSQLLLLLVLVLCVVVCVVVVHHGSLVNCVVVNDDSVVSNVVSVCSNNVSSVSSVVSLVCLVVVCVVVVHDSVVSVSSSNSSSSNSSSSSVVSVPPND